Protein AF-A0A1G1RP46-F1 (afdb_monomer)

Sequence (381 aa):
MISTKHSHPLQRVTLEMSLKPFKSLQPEAIEAVCTEAIQQWLPLIGLAKSCSVLLWTADGSEILLWDGDLQHEIEWARYIGFANETHFDHIKDRHNPTIARFYTDEPVRMTYGHLKYIVETLKRIAAQRFGITMEVGATFDAGPEFAYSDFKYKLHPEINRAELGGQYISLNAQYTVVCSWSKLHADQTAYAAYPNGIPENTPFGEFLGKQCASFLPALGFDYIWFSNGFALSYFPWTYLGANYDGTQLPLAHYPELSRKIMSFWDLFKHECPNYRTEIRGTNFGTGMDLAKDFIPFLELYEKKYVEFPPPNSPWGALNYDFGLEMTGYMSRIAVLPGEIFPYRFYANDPWFWQNPWWDLYDREPHDIYCPLSVARVNRSG

Structure (mmCIF, N/CA/C/O backbone):
data_AF-A0A1G1RP46-F1
#
_entry.id   AF-A0A1G1RP46-F1
#
loop_
_atom_site.group_PDB
_atom_site.id
_atom_site.type_symbol
_atom_site.label_atom_id
_atom_site.label_alt_id
_atom_site.label_comp_id
_atom_site.label_asym_id
_atom_site.label_entity_id
_atom_site.label_seq_id
_atom_site.pdbx_PDB_ins_code
_atom_site.Cartn_x
_atom_site.Cartn_y
_atom_site.Cartn_z
_atom_site.occupancy
_atom_site.B_iso_or_equiv
_atom_site.auth_seq_id
_atom_site.auth_comp_id
_atom_site.auth_asym_id
_atom_site.auth_atom_id
_atom_site.pdbx_PDB_model_num
ATOM 1 N N . MET A 1 1 ? -14.536 19.645 39.635 1.00 37.47 1 MET A N 1
ATOM 2 C CA . MET A 1 1 ? -14.321 19.948 38.204 1.00 37.47 1 MET A CA 1
ATOM 3 C C . MET A 1 1 ? -12.829 20.100 37.962 1.00 37.47 1 MET A C 1
ATOM 5 O O . MET A 1 1 ? -12.290 21.179 38.153 1.00 37.47 1 MET A O 1
ATOM 9 N N . ILE A 1 2 ? -12.160 19.003 37.614 1.00 33.31 2 ILE A N 1
ATOM 10 C CA . ILE A 1 2 ? -10.786 19.013 37.105 1.00 33.31 2 ILE A CA 1
ATOM 11 C C . ILE A 1 2 ? -10.929 18.581 35.649 1.00 33.31 2 ILE A C 1
ATOM 13 O O . ILE A 1 2 ? -11.254 17.434 35.367 1.00 33.31 2 ILE A O 1
ATOM 17 N N . SER A 1 3 ? -10.805 19.546 34.742 1.00 40.53 3 SER A N 1
ATOM 18 C CA . SER A 1 3 ? -10.743 19.304 33.304 1.00 40.53 3 SER A CA 1
ATOM 19 C C . SER A 1 3 ? -9.352 18.759 32.990 1.00 40.53 3 SER A C 1
ATOM 21 O O . SER A 1 3 ? -8.407 19.521 32.788 1.00 40.53 3 SER A O 1
ATOM 23 N N . THR A 1 4 ? -9.190 17.438 33.020 1.00 39.91 4 THR A N 1
ATOM 24 C CA . THR A 1 4 ? -8.016 16.786 32.439 1.00 39.91 4 THR A CA 1
ATOM 25 C C . THR A 1 4 ? -8.250 16.679 30.940 1.00 39.91 4 THR A C 1
ATOM 27 O O . THR A 1 4 ? -8.819 15.705 30.453 1.00 39.91 4 THR A O 1
ATOM 30 N N . LYS A 1 5 ? -7.801 17.691 30.185 1.00 45.75 5 LYS A N 1
ATOM 31 C CA . LYS A 1 5 ? -7.493 17.507 28.760 1.00 45.75 5 LYS A CA 1
ATOM 32 C C . LYS A 1 5 ? -6.576 16.287 28.670 1.00 45.75 5 LYS A C 1
ATOM 34 O O . LYS A 1 5 ? -5.405 16.389 29.023 1.00 45.75 5 LYS A O 1
ATOM 39 N N . HIS A 1 6 ? -7.109 15.136 28.275 1.00 52.56 6 HIS A N 1
ATOM 40 C CA . HIS A 1 6 ? -6.284 13.985 27.944 1.00 52.56 6 HIS A CA 1
ATOM 41 C C . HIS A 1 6 ? -5.488 14.398 26.706 1.00 52.56 6 HIS A C 1
ATOM 43 O O . HIS A 1 6 ? -6.029 14.487 25.606 1.00 52.56 6 HIS A O 1
ATOM 49 N N . SER A 1 7 ? -4.223 14.777 26.889 1.00 73.88 7 SER A N 1
ATOM 50 C CA . SER A 1 7 ? -3.316 14.924 25.760 1.00 73.88 7 SER A CA 1
ATOM 51 C C . SER A 1 7 ? -3.079 13.520 25.218 1.00 73.88 7 SER A C 1
ATOM 53 O O . SER A 1 7 ? -2.318 12.758 25.810 1.00 73.88 7 SER A O 1
ATOM 55 N N . HIS A 1 8 ? -3.772 13.153 24.144 1.00 82.25 8 HIS A N 1
ATOM 56 C CA . HIS A 1 8 ? -3.485 11.916 23.427 1.00 82.25 8 HIS A CA 1
ATOM 57 C C . HIS A 1 8 ? -2.022 11.954 22.956 1.00 82.25 8 HIS A C 1
ATOM 59 O O . HIS A 1 8 ? -1.667 12.887 22.223 1.00 82.25 8 HIS A O 1
ATOM 65 N N . PRO A 1 9 ? -1.161 11.011 23.386 1.00 89.38 9 PRO A N 1
ATOM 66 C CA . PRO A 1 9 ? 0.238 10.985 22.965 1.00 89.38 9 PRO A CA 1
ATOM 67 C C . PRO A 1 9 ? 0.400 10.671 21.471 1.00 89.38 9 PRO A C 1
ATOM 69 O O . PRO A 1 9 ? 1.414 11.037 20.883 1.00 89.38 9 PRO A O 1
ATOM 72 N N . LEU A 1 10 ? -0.595 10.035 20.842 1.00 92.06 10 LEU A N 1
ATOM 73 C CA . LEU A 1 10 ? -0.600 9.712 19.417 1.00 92.06 10 LEU A CA 1
ATOM 74 C C . LEU A 1 10 ? -1.617 10.580 18.659 1.00 92.06 10 LEU A C 1
ATOM 76 O O . LEU A 1 10 ? -2.695 10.905 19.161 1.00 92.06 10 LEU A O 1
ATOM 80 N N . GLN A 1 11 ? -1.301 10.943 17.413 1.00 92.75 11 GLN A N 1
ATOM 81 C CA . GLN A 1 11 ? -2.275 11.618 16.542 1.00 92.75 11 GLN A CA 1
ATOM 82 C C . GLN A 1 11 ? -3.288 10.618 15.973 1.00 92.75 11 GLN A C 1
ATOM 84 O O . GLN A 1 11 ? -4.491 10.885 15.970 1.00 92.75 11 GLN A O 1
ATOM 89 N N . ARG A 1 12 ? -2.803 9.455 15.527 1.00 94.88 12 ARG A N 1
ATOM 90 C CA . ARG A 1 12 ? -3.604 8.429 14.863 1.00 94.88 12 ARG A CA 1
ATOM 91 C C . ARG A 1 12 ? -3.027 7.043 15.115 1.00 94.88 12 ARG A C 1
ATOM 93 O O . ARG A 1 12 ? -1.811 6.876 15.082 1.00 94.88 12 ARG A O 1
ATOM 100 N N . VAL A 1 13 ? -3.908 6.073 15.328 1.00 96.19 13 VAL A N 1
ATOM 101 C CA . VAL A 1 13 ? -3.593 4.638 15.275 1.00 96.19 13 VAL A CA 1
ATOM 102 C C . VAL A 1 13 ? -4.250 4.064 14.031 1.00 96.19 13 VAL A C 1
ATOM 104 O O . VAL A 1 13 ? -5.434 4.301 13.812 1.00 96.19 13 VAL A O 1
ATOM 107 N N . THR A 1 14 ? -3.497 3.313 13.235 1.00 96.38 14 THR A N 1
ATOM 108 C CA . THR A 1 14 ? -4.029 2.588 12.078 1.00 96.38 14 THR A CA 1
ATOM 109 C C . THR A 1 14 ? -3.975 1.096 12.371 1.00 96.38 14 THR A C 1
ATOM 111 O O . THR A 1 14 ? -2.896 0.555 12.593 1.00 96.38 14 THR A O 1
ATOM 114 N N . LEU A 1 15 ? -5.133 0.440 12.380 1.00 96.19 15 LEU A N 1
ATOM 115 C CA . LEU A 1 15 ? -5.236 -1.014 12.457 1.00 96.19 15 LEU A CA 1
ATOM 116 C C . LEU A 1 15 ? -5.241 -1.577 11.039 1.00 96.19 15 LEU A C 1
ATOM 118 O O . LEU A 1 15 ? -6.077 -1.189 10.228 1.00 96.19 15 LEU A O 1
ATOM 122 N N . GLU A 1 16 ? -4.332 -2.491 10.729 1.00 94.75 16 GLU A N 1
ATOM 123 C CA . GLU A 1 16 ? -4.342 -3.193 9.446 1.00 94.75 16 GLU A CA 1
ATOM 124 C C . GLU A 1 16 ? -5.036 -4.541 9.608 1.00 94.75 16 GLU A C 1
ATOM 126 O O . GLU A 1 16 ? -4.677 -5.325 10.489 1.00 94.75 16 GLU A O 1
ATOM 131 N N . MET A 1 17 ? -6.033 -4.826 8.771 1.00 94.56 17 MET A N 1
ATOM 132 C CA . MET A 1 17 ? -6.737 -6.106 8.828 1.00 94.56 17 MET A CA 1
ATOM 133 C C . MET A 1 17 ? -7.175 -6.589 7.449 1.00 94.56 17 MET A C 1
ATOM 135 O O . MET A 1 17 ? -7.474 -5.793 6.562 1.00 94.56 17 MET A O 1
ATOM 139 N N . SER A 1 18 ? -7.251 -7.910 7.295 1.00 95.31 18 SER A N 1
ATOM 140 C CA . SER A 1 18 ? -7.873 -8.547 6.131 1.00 95.31 18 SER A CA 1
ATOM 141 C C . SER A 1 18 ? -9.361 -8.813 6.371 1.00 95.31 18 SER A C 1
ATOM 143 O O . SER A 1 18 ? -9.868 -8.670 7.486 1.00 95.31 18 SER A O 1
ATOM 145 N N . LEU A 1 19 ? -10.053 -9.285 5.334 1.00 97.12 19 LEU A N 1
ATOM 146 C CA . LEU A 1 19 ? -11.464 -9.672 5.418 1.00 97.12 19 LEU A CA 1
ATOM 147 C C . LEU A 1 19 ? -11.698 -11.088 5.972 1.00 97.12 19 LEU A C 1
ATOM 149 O O . LEU A 1 19 ? -12.839 -11.492 6.192 1.00 97.12 19 LEU A O 1
ATOM 153 N N . LYS A 1 20 ? -10.632 -11.844 6.260 1.00 96.81 20 LYS A N 1
ATOM 154 C CA . LYS A 1 20 ? -10.714 -13.233 6.744 1.00 96.81 20 LYS A CA 1
ATOM 155 C C . LYS A 1 20 ? -11.584 -13.437 8.003 1.00 96.81 20 LYS A C 1
ATOM 157 O O . LYS A 1 20 ? -12.219 -14.495 8.095 1.00 96.81 20 LYS A O 1
ATOM 162 N N . PRO A 1 21 ? -11.669 -12.490 8.965 1.00 96.94 21 PRO A N 1
ATOM 163 C CA . PRO A 1 21 ? -12.563 -12.629 10.117 1.00 96.94 21 PRO A CA 1
ATOM 164 C C . PRO A 1 21 ? -14.062 -12.672 9.767 1.00 96.94 21 PRO A C 1
ATOM 166 O O . PRO A 1 21 ? -14.840 -13.253 10.525 1.00 96.94 21 PRO A O 1
ATOM 169 N N . PHE A 1 22 ? -14.483 -12.120 8.623 1.00 98.00 22 PHE A N 1
ATOM 170 C CA . PHE A 1 22 ? -15.886 -12.064 8.194 1.00 98.00 22 PHE A CA 1
ATOM 171 C C . PHE A 1 22 ? -16.352 -13.392 7.570 1.00 98.00 22 PHE A C 1
ATOM 173 O O . PHE A 1 22 ? -16.650 -13.485 6.383 1.00 98.00 22 PHE A O 1
ATOM 180 N N . LYS A 1 23 ? -16.435 -14.447 8.389 1.00 97.38 23 LYS A N 1
ATOM 181 C CA . LYS A 1 23 ? -16.869 -15.797 7.965 1.00 97.38 23 LYS A CA 1
ATOM 182 C C . LYS A 1 23 ? -18.367 -15.912 7.652 1.00 97.38 23 LYS A C 1
ATOM 184 O O . LYS A 1 23 ? -18.813 -16.927 7.133 1.00 97.38 23 LYS A O 1
ATOM 189 N N . SER A 1 24 ? -19.149 -14.897 8.005 1.00 97.69 24 SER A N 1
ATOM 190 C CA . SER A 1 24 ? -20.565 -14.775 7.675 1.00 97.69 24 SER A CA 1
ATOM 191 C C . SER A 1 24 ? -20.846 -13.333 7.285 1.00 97.69 24 SER A C 1
ATOM 193 O O . SER A 1 24 ? -20.363 -12.407 7.936 1.00 97.69 24 SER A O 1
ATOM 195 N N . LEU A 1 25 ? -21.641 -13.164 6.231 1.00 97.94 25 LEU A N 1
ATOM 196 C CA . LEU A 1 25 ? -22.027 -11.859 5.698 1.00 97.94 25 LEU A CA 1
ATOM 197 C C . LEU A 1 25 ? -23.387 -11.384 6.236 1.00 97.94 25 LEU A C 1
ATOM 199 O O . LEU A 1 25 ? -23.937 -10.400 5.751 1.00 97.94 25 LEU A O 1
ATOM 203 N N . GLN A 1 26 ? -23.938 -12.078 7.240 1.00 98.19 26 GLN A N 1
ATOM 204 C CA . GLN A 1 26 ? -25.132 -11.612 7.945 1.00 98.19 26 GLN A CA 1
ATOM 205 C C . GLN A 1 26 ? -24.810 -10.344 8.757 1.00 98.19 26 GLN A C 1
ATOM 207 O O . GLN A 1 26 ? -23.739 -10.291 9.377 1.00 98.19 26 GLN A O 1
ATOM 212 N N . PRO A 1 27 ? -25.718 -9.351 8.801 1.00 98.25 27 PRO A N 1
ATOM 213 C CA . PRO A 1 27 ? -25.506 -8.079 9.494 1.00 98.25 27 PRO A CA 1
ATOM 214 C C . PRO A 1 27 ? -24.934 -8.211 10.911 1.00 98.25 27 PRO A C 1
ATOM 216 O O . PRO A 1 27 ? -23.944 -7.564 11.252 1.00 98.25 27 PRO A O 1
ATOM 219 N N . GLU A 1 28 ? -25.497 -9.102 11.724 1.00 98.19 28 GLU A N 1
ATOM 220 C CA . GLU A 1 28 ? -25.117 -9.282 13.127 1.00 98.19 28 GLU A CA 1
ATOM 221 C C . GLU A 1 28 ? -23.702 -9.858 13.270 1.00 98.19 28 GLU A C 1
ATOM 223 O O . GLU A 1 28 ? -22.964 -9.485 14.183 1.00 98.19 28 GLU A O 1
ATOM 228 N N . ALA A 1 29 ? -23.299 -10.741 12.351 1.00 98.50 29 ALA A N 1
ATOM 229 C CA . ALA A 1 29 ? -21.957 -11.314 12.341 1.00 98.50 29 ALA A CA 1
ATOM 230 C C . ALA A 1 29 ? -20.908 -10.262 11.952 1.00 98.50 29 ALA A C 1
ATOM 232 O O . ALA A 1 29 ? -19.855 -10.178 12.586 1.00 98.50 29 ALA A O 1
ATOM 233 N N . ILE A 1 30 ? -21.215 -9.418 10.961 1.00 98.75 30 ILE A N 1
ATOM 234 C CA . ILE A 1 30 ? -20.349 -8.303 10.555 1.00 98.75 30 ILE A CA 1
ATOM 235 C C . ILE A 1 30 ? -20.192 -7.302 11.707 1.00 98.75 30 ILE A C 1
ATOM 237 O O . ILE A 1 30 ? -19.069 -6.895 12.017 1.00 98.75 30 ILE A O 1
ATOM 241 N N . GLU A 1 31 ? -21.284 -6.943 12.389 1.00 98.69 31 GLU A N 1
ATOM 242 C CA . GLU A 1 31 ? -21.224 -6.065 13.563 1.00 98.69 31 GLU A CA 1
ATOM 243 C C . GLU A 1 31 ? -20.375 -6.644 14.695 1.00 98.69 31 GLU A C 1
ATOM 245 O O . GLU A 1 31 ? -19.635 -5.896 15.342 1.00 98.69 31 GLU A O 1
ATOM 250 N N . ALA A 1 32 ? -20.479 -7.953 14.943 1.00 98.69 32 ALA A N 1
ATOM 251 C CA . ALA A 1 32 ? -19.700 -8.633 15.970 1.00 98.69 32 ALA A CA 1
ATOM 252 C C . ALA A 1 32 ? -18.199 -8.565 15.662 1.00 98.69 32 ALA A C 1
ATOM 254 O O . ALA A 1 32 ? -17.425 -8.165 16.528 1.00 98.69 32 ALA A O 1
ATOM 255 N N . VAL A 1 33 ? -17.797 -8.853 14.417 1.00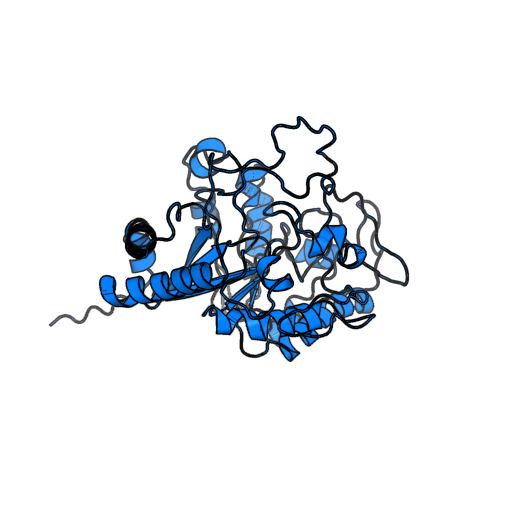 98.62 33 VAL A N 1
ATOM 256 C CA . VAL A 1 33 ? -16.396 -8.737 13.978 1.00 98.62 33 VAL A CA 1
ATOM 257 C C . VAL A 1 33 ? -15.886 -7.302 14.118 1.00 98.62 33 VAL A C 1
ATOM 259 O O . VAL A 1 33 ? -14.811 -7.090 14.673 1.00 98.62 33 VAL A O 1
ATOM 262 N N . CYS A 1 34 ? -16.658 -6.305 13.669 1.00 98.50 34 CYS A N 1
ATOM 263 C CA . CYS A 1 34 ? -16.261 -4.896 13.777 1.00 98.50 34 CYS A CA 1
ATOM 264 C C . CYS A 1 34 ? -16.131 -4.447 15.240 1.00 98.50 34 CYS A C 1
ATOM 266 O O . CYS A 1 34 ? -15.214 -3.707 15.591 1.00 98.50 34 CYS A O 1
ATOM 268 N N . THR A 1 35 ? -17.048 -4.901 16.098 1.00 98.50 35 THR A N 1
ATOM 269 C CA . THR A 1 35 ? -17.023 -4.607 17.536 1.00 98.50 35 THR A CA 1
ATOM 270 C C . THR A 1 35 ? -15.785 -5.215 18.187 1.00 98.50 35 THR A C 1
ATOM 272 O O . THR A 1 35 ? -15.066 -4.501 18.880 1.00 98.50 35 THR A O 1
ATOM 275 N N . GLU A 1 36 ? -15.503 -6.491 17.917 1.00 98.25 36 GLU A N 1
ATOM 276 C CA . GLU A 1 36 ? -14.349 -7.204 18.471 1.00 98.25 36 GLU A CA 1
ATOM 277 C C . GLU A 1 36 ? -13.025 -6.580 18.010 1.00 98.25 36 GLU A C 1
ATOM 279 O O . GLU A 1 36 ? -12.148 -6.322 18.832 1.00 98.25 36 GLU A O 1
ATOM 284 N N . ALA A 1 37 ? -12.896 -6.256 16.717 1.00 95.88 37 ALA A N 1
ATOM 285 C CA . ALA A 1 37 ? -11.691 -5.634 16.168 1.00 95.88 37 ALA A CA 1
ATOM 286 C C . ALA A 1 37 ? -11.348 -4.310 16.873 1.00 95.88 37 ALA A C 1
ATOM 288 O O . ALA A 1 37 ? -10.183 -4.042 17.159 1.00 95.88 37 ALA A O 1
ATOM 289 N N . ILE A 1 38 ? -12.355 -3.496 17.204 1.00 97.00 38 ILE A N 1
ATOM 290 C CA . ILE A 1 38 ? -12.147 -2.257 17.963 1.00 97.00 38 ILE A CA 1
ATOM 291 C C . ILE A 1 38 ? -11.839 -2.574 19.430 1.00 97.00 38 ILE A C 1
ATOM 293 O O . ILE A 1 38 ? -10.893 -2.016 19.984 1.00 97.00 38 ILE A O 1
ATOM 297 N N . GLN A 1 39 ? -12.604 -3.478 20.055 1.00 97.12 39 GLN A N 1
ATOM 298 C CA . GLN A 1 39 ? -12.463 -3.834 21.471 1.00 97.12 39 GLN A CA 1
ATOM 299 C C . GLN A 1 39 ? -11.069 -4.351 21.821 1.00 97.12 39 GLN A C 1
ATOM 301 O O . GLN A 1 39 ? -10.493 -3.896 22.811 1.00 97.12 39 GLN A O 1
ATOM 306 N N . GLN A 1 40 ? -10.509 -5.239 20.998 1.00 95.50 40 GLN A N 1
ATOM 307 C CA . GLN A 1 40 ? -9.178 -5.815 21.214 1.00 95.50 40 GLN A CA 1
ATOM 308 C C . GLN A 1 40 ? -8.078 -4.752 21.282 1.00 95.50 40 GLN A C 1
ATOM 310 O O . GLN A 1 40 ? -7.122 -4.894 22.044 1.00 95.50 40 GLN A O 1
ATOM 315 N N . TRP A 1 41 ? -8.237 -3.663 20.529 1.00 95.25 41 TRP A N 1
ATOM 316 C CA . TRP A 1 41 ? -7.230 -2.613 20.400 1.00 95.25 41 TRP A CA 1
ATOM 317 C C . TRP A 1 41 ? -7.586 -1.322 21.140 1.00 95.25 41 TRP A C 1
ATOM 319 O O . TRP A 1 41 ? -6.837 -0.348 21.050 1.00 95.25 41 TRP A O 1
ATOM 329 N N . LEU A 1 42 ? -8.665 -1.303 21.934 1.00 95.69 42 LEU A N 1
ATOM 330 C CA . LEU A 1 42 ? -9.076 -0.132 22.721 1.00 95.69 42 LEU A CA 1
ATOM 331 C C . LEU A 1 42 ? -7.948 0.495 23.555 1.00 95.69 42 LEU A C 1
ATOM 333 O O . LEU A 1 42 ? -7.865 1.725 23.553 1.00 95.69 42 LEU A O 1
ATOM 337 N N . PRO A 1 43 ? -7.063 -0.268 24.234 1.00 94.31 43 PRO A N 1
ATOM 338 C CA . PRO A 1 43 ? -5.958 0.331 24.978 1.00 94.31 43 PRO A CA 1
ATOM 339 C C . PRO A 1 43 ? -5.038 1.189 24.103 1.00 94.31 43 PRO A C 1
ATOM 341 O O . PRO A 1 43 ? -4.635 2.266 24.529 1.00 94.31 43 PRO A O 1
ATOM 344 N N . LEU A 1 44 ? -4.745 0.748 22.875 1.00 92.75 44 LEU A N 1
ATOM 345 C CA . LEU A 1 44 ? -3.922 1.496 21.925 1.00 92.75 44 LEU A CA 1
ATOM 346 C C . LEU A 1 44 ? -4.712 2.650 21.297 1.00 92.75 44 LEU A C 1
ATOM 348 O O . LEU A 1 44 ? -4.211 3.771 21.226 1.00 92.75 44 LEU A O 1
ATOM 352 N N . ILE A 1 45 ? -5.961 2.405 20.891 1.00 95.62 45 ILE A N 1
ATOM 353 C CA . ILE A 1 45 ? -6.823 3.432 20.292 1.00 95.62 45 ILE A CA 1
ATOM 354 C C . ILE A 1 45 ? -7.055 4.592 21.271 1.00 95.62 45 ILE A C 1
ATOM 356 O O . ILE A 1 45 ? -7.013 5.751 20.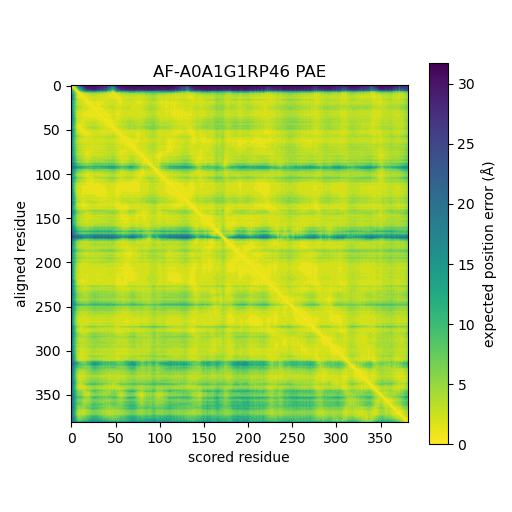867 1.00 95.62 45 ILE A O 1
ATOM 360 N N . GLY A 1 46 ? -7.215 4.311 22.569 1.00 93.62 46 GLY A N 1
ATOM 361 C CA . GLY A 1 46 ? -7.385 5.331 23.609 1.00 93.62 46 GLY A CA 1
ATOM 362 C C . GLY A 1 46 ? -6.197 6.295 23.749 1.00 93.62 46 GLY A C 1
ATOM 363 O O . GLY A 1 46 ? -6.358 7.406 24.259 1.00 93.62 46 GLY A O 1
ATOM 364 N N . LEU A 1 47 ? -5.014 5.917 23.252 1.00 93.81 47 LEU A N 1
ATOM 365 C CA . LEU A 1 47 ? -3.824 6.772 23.220 1.00 93.81 47 LEU A CA 1
A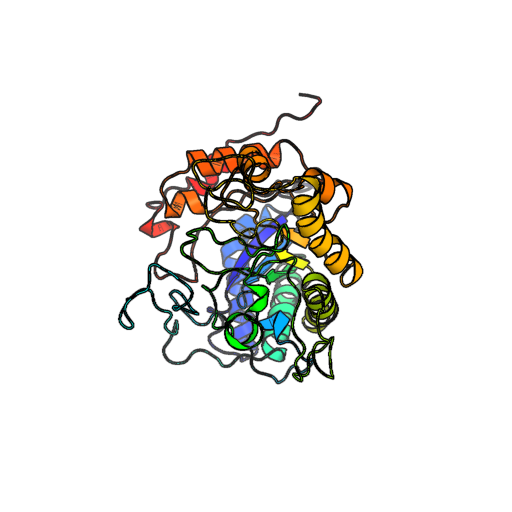TOM 366 C C . LEU A 1 47 ? -3.814 7.750 22.034 1.00 93.81 47 LEU A C 1
ATOM 368 O O . LEU A 1 47 ? -2.962 8.640 21.997 1.00 93.81 47 LEU A O 1
ATOM 372 N N . ALA A 1 48 ? -4.735 7.617 21.078 1.00 94.44 48 ALA A N 1
ATOM 373 C CA . ALA A 1 48 ? -4.766 8.411 19.857 1.00 94.44 48 ALA A CA 1
ATOM 374 C C . ALA A 1 48 ? -5.971 9.354 19.782 1.00 94.44 48 ALA A C 1
ATOM 376 O O . ALA A 1 48 ? -7.033 9.079 20.333 1.00 94.44 48 ALA A O 1
ATOM 377 N N . LYS A 1 49 ? -5.820 10.466 19.051 1.00 92.31 49 LYS A N 1
ATOM 378 C CA . LYS A 1 49 ? -6.943 11.377 18.754 1.00 92.31 49 LYS A CA 1
ATOM 379 C C . LYS A 1 49 ? -7.929 10.799 17.736 1.00 92.31 49 LYS A C 1
ATOM 381 O O . LYS A 1 49 ? -9.070 11.242 17.672 1.00 92.31 49 LYS A O 1
ATOM 386 N N . SER A 1 50 ? -7.461 9.880 16.896 1.00 93.31 50 SER A N 1
ATOM 387 C CA . SER A 1 50 ? -8.227 9.271 15.809 1.00 93.31 50 SER A CA 1
ATOM 388 C C . SER A 1 50 ? -7.779 7.832 15.572 1.00 93.31 50 SER A C 1
ATOM 390 O O . SER A 1 50 ? -6.658 7.452 15.928 1.00 93.31 50 SER A O 1
ATOM 392 N N . CYS A 1 51 ? -8.657 7.040 14.962 1.00 97.19 51 CYS A N 1
ATOM 393 C CA . CYS A 1 51 ? -8.363 5.676 14.549 1.00 97.19 51 CYS A CA 1
ATOM 394 C C . CYS A 1 51 ? -8.605 5.537 13.047 1.00 97.19 51 CYS A C 1
ATOM 396 O O . CYS A 1 51 ? -9.558 6.097 12.509 1.00 97.19 51 CYS A O 1
ATOM 398 N N . SER A 1 52 ? -7.786 4.742 12.380 1.00 97.94 52 SER A N 1
ATOM 399 C CA . SER A 1 52 ? -8.047 4.281 11.025 1.00 97.94 52 SER A CA 1
ATOM 400 C C . SER A 1 52 ? -8.029 2.762 10.982 1.00 97.94 52 SER A C 1
ATOM 402 O O . SER A 1 52 ? -7.341 2.122 11.776 1.00 97.94 52 SER A O 1
ATOM 404 N N . VAL A 1 53 ? -8.764 2.191 10.039 1.00 98.19 53 VAL A N 1
ATOM 405 C CA . VAL A 1 53 ? -8.600 0.798 9.628 1.00 98.19 53 VAL A CA 1
ATOM 406 C C . VAL A 1 53 ? -8.089 0.796 8.197 1.00 98.19 53 VAL A C 1
ATOM 408 O O . VAL A 1 53 ? -8.752 1.326 7.312 1.00 98.19 53 VAL A O 1
ATOM 411 N N . LEU A 1 54 ? -6.922 0.212 7.954 1.00 97.56 54 LEU A N 1
ATOM 412 C CA . LEU A 1 54 ? -6.481 -0.096 6.602 1.00 97.56 54 LEU A CA 1
ATOM 413 C C . LEU A 1 54 ? -6.984 -1.493 6.245 1.00 97.56 54 LEU A C 1
ATOM 415 O O . LEU A 1 54 ? -6.579 -2.485 6.862 1.00 97.56 54 LEU A O 1
ATOM 419 N N . LEU A 1 55 ? -7.905 -1.554 5.286 1.00 97.50 55 LEU A N 1
ATOM 420 C CA . LEU A 1 55 ? -8.614 -2.775 4.952 1.00 97.50 55 LEU A CA 1
ATOM 421 C C . LEU A 1 55 ? -7.978 -3.442 3.741 1.00 97.50 55 LEU A C 1
ATOM 423 O O . LEU A 1 55 ? -8.181 -3.038 2.595 1.00 97.50 55 LEU A O 1
ATOM 427 N N . TRP A 1 56 ? -7.250 -4.511 4.017 1.00 96.38 56 TRP A N 1
ATOM 428 C CA . TRP A 1 56 ? -6.651 -5.351 3.003 1.00 96.38 56 TRP A CA 1
ATOM 429 C C . TRP A 1 56 ? -7.691 -6.306 2.410 1.00 96.38 56 TRP A C 1
ATOM 431 O O . TRP A 1 56 ? -7.868 -7.443 2.865 1.00 96.38 56 TRP A O 1
ATOM 441 N N . THR A 1 57 ? -8.418 -5.806 1.412 1.00 97.00 57 THR A N 1
ATOM 442 C CA . THR A 1 57 ? -9.437 -6.570 0.681 1.00 97.00 57 THR A CA 1
ATOM 443 C C . THR A 1 57 ? -8.779 -7.549 -0.283 1.00 97.00 57 THR A C 1
ATOM 445 O O . THR A 1 57 ? -8.991 -8.758 -0.166 1.00 97.00 57 THR A O 1
ATOM 448 N N . ALA A 1 58 ? -7.949 -7.034 -1.190 1.00 95.56 58 ALA A N 1
ATOM 449 C CA . ALA A 1 58 ? -7.039 -7.816 -2.014 1.00 95.56 58 ALA A CA 1
ATOM 450 C C . ALA A 1 58 ? -5.707 -7.058 -2.194 1.00 95.56 58 ALA A C 1
ATOM 452 O O . ALA A 1 58 ? -5.156 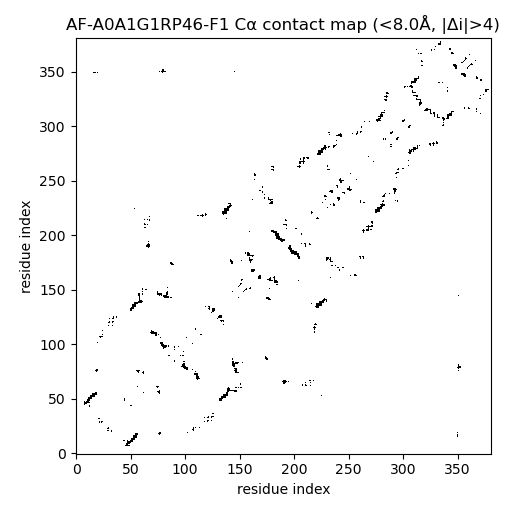-6.529 -1.230 1.00 95.56 58 ALA A O 1
ATOM 453 N N . ASP A 1 59 ? -5.187 -7.013 -3.416 1.00 94.25 59 ASP A N 1
ATOM 454 C CA . ASP A 1 59 ? -3.963 -6.324 -3.834 1.00 94.25 59 ASP A CA 1
ATOM 455 C C . ASP A 1 59 ? -4.256 -5.097 -4.728 1.00 94.25 59 ASP A C 1
ATOM 457 O O . ASP A 1 59 ? -3.394 -4.649 -5.490 1.00 94.25 59 ASP A O 1
ATOM 461 N N . GLY A 1 60 ? -5.483 -4.570 -4.690 1.00 97.31 60 GLY A N 1
ATOM 462 C CA . GLY A 1 60 ? -5.970 -3.525 -5.588 1.00 97.31 60 GLY A CA 1
ATOM 463 C C . GLY A 1 60 ? -6.693 -4.061 -6.828 1.00 97.31 60 GLY A C 1
ATOM 464 O O . GLY A 1 60 ? -7.269 -3.270 -7.575 1.00 97.31 60 GLY A O 1
ATOM 465 N N . SER A 1 61 ? -6.718 -5.380 -7.058 1.00 97.38 61 SER A N 1
ATOM 466 C CA . SER A 1 61 ? -7.494 -5.994 -8.150 1.00 97.38 61 SER A CA 1
ATOM 467 C C . SER A 1 61 ? -8.993 -5.694 -8.068 1.00 97.38 61 SER A C 1
ATOM 469 O O . SER A 1 61 ? -9.640 -5.497 -9.093 1.00 97.38 61 SER A O 1
ATOM 471 N N . GLU A 1 62 ? -9.534 -5.560 -6.860 1.00 98.06 62 GLU A N 1
ATOM 472 C CA . GLU A 1 62 ? -10.904 -5.124 -6.602 1.00 98.06 62 GLU A CA 1
ATOM 473 C C . GLU A 1 62 ? -11.183 -3.699 -7.103 1.00 98.06 62 GLU A C 1
ATOM 475 O O . GLU A 1 62 ? -12.315 -3.391 -7.467 1.00 98.06 62 GLU A O 1
ATOM 480 N N . ILE A 1 63 ? -10.164 -2.836 -7.159 1.00 98.69 63 ILE A N 1
ATOM 481 C CA . ILE A 1 63 ? -10.267 -1.476 -7.704 1.00 98.69 63 ILE A CA 1
ATOM 482 C C . ILE A 1 63 ? -10.166 -1.521 -9.232 1.00 98.69 63 ILE A C 1
ATOM 484 O O . ILE A 1 63 ? -10.920 -0.837 -9.926 1.00 98.69 63 ILE A O 1
ATOM 488 N N . LEU A 1 64 ? -9.245 -2.337 -9.758 1.00 98.62 64 LEU A N 1
ATOM 489 C CA . LEU A 1 64 ? -9.009 -2.483 -11.200 1.00 98.62 64 LEU A CA 1
ATOM 490 C C . LEU A 1 64 ? -10.237 -3.049 -11.924 1.00 98.62 64 LEU A C 1
ATOM 492 O O . LEU A 1 64 ? -10.519 -2.633 -13.039 1.00 98.62 64 LEU A O 1
ATOM 496 N N . LEU A 1 65 ? -10.980 -3.950 -11.276 1.00 98.19 65 LEU A N 1
ATOM 497 C CA . LEU A 1 65 ? -12.171 -4.603 -11.831 1.00 98.19 65 LEU A CA 1
ATOM 498 C C . LEU A 1 65 ? -13.493 -3.895 -11.490 1.00 98.19 65 LEU A C 1
ATOM 500 O O . LEU A 1 65 ? -14.552 -4.361 -11.898 1.00 98.19 65 LEU A O 1
ATOM 504 N N . TRP A 1 66 ? -13.459 -2.789 -10.740 1.00 98.62 66 TRP A N 1
ATOM 505 C CA . TRP A 1 66 ? -14.677 -2.096 -10.322 1.00 98.62 66 TRP A CA 1
ATOM 506 C C . TRP A 1 66 ? -15.450 -1.536 -11.522 1.00 98.62 66 TRP A C 1
ATOM 508 O O . TRP A 1 66 ? -14.934 -0.712 -12.279 1.00 98.62 66 TRP A O 1
ATOM 518 N N . ASP A 1 67 ? -16.712 -1.934 -11.660 1.00 98.25 67 ASP A N 1
ATOM 519 C CA . ASP A 1 67 ? -17.590 -1.559 -12.773 1.00 98.25 67 ASP A CA 1
ATOM 520 C C . ASP A 1 67 ? -18.788 -0.687 -12.365 1.00 98.25 67 ASP A C 1
ATOM 522 O O . ASP A 1 67 ? -19.490 -0.155 -13.225 1.00 98.25 67 ASP A O 1
ATOM 526 N N . GLY A 1 68 ? -18.994 -0.477 -11.063 1.00 98.38 68 GLY A N 1
ATOM 527 C CA . GLY A 1 68 ? -20.128 0.280 -10.537 1.00 98.38 68 GLY A CA 1
ATOM 528 C C . GLY A 1 68 ? -21.206 -0.577 -9.874 1.00 98.38 68 GLY A C 1
ATOM 529 O O . GLY A 1 68 ? -22.080 -0.011 -9.211 1.00 98.38 68 GLY A O 1
ATOM 530 N N . ASP A 1 69 ? -21.168 -1.908 -10.016 1.00 98.50 69 ASP A N 1
ATOM 531 C CA . ASP A 1 69 ? -22.223 -2.790 -9.512 1.00 98.50 69 ASP A CA 1
ATOM 532 C C . ASP A 1 69 ? -21.894 -3.379 -8.129 1.00 98.50 69 ASP A C 1
ATOM 534 O O . ASP A 1 69 ? -20.972 -4.171 -7.932 1.00 98.50 69 ASP A O 1
ATOM 538 N N . LEU A 1 70 ? -22.724 -3.039 -7.141 1.00 98.75 70 LEU A N 1
ATOM 539 C CA . LEU A 1 70 ? -22.614 -3.560 -5.778 1.00 98.75 70 LEU A CA 1
ATOM 540 C C . LEU A 1 70 ? -22.946 -5.060 -5.659 1.00 98.75 70 LEU A C 1
ATOM 542 O O . LEU A 1 70 ? -22.635 -5.674 -4.634 1.00 98.75 70 LEU A O 1
ATOM 546 N N . GLN A 1 71 ? -23.593 -5.660 -6.655 1.00 98.56 71 GLN A N 1
ATOM 547 C CA . GLN A 1 71 ? -23.958 -7.079 -6.648 1.00 98.56 71 GLN A CA 1
ATOM 548 C C . GLN A 1 71 ? -22.835 -7.990 -7.147 1.00 98.56 71 GLN A C 1
ATOM 550 O O . GLN A 1 71 ? -22.879 -9.193 -6.884 1.00 98.56 71 GLN A O 1
ATOM 555 N N . HIS A 1 72 ? -21.825 -7.448 -7.827 1.00 98.25 72 HIS A N 1
ATOM 556 C CA . HIS A 1 72 ? -20.728 -8.253 -8.350 1.00 98.25 72 HIS A CA 1
ATOM 557 C C . HIS A 1 72 ? -19.795 -8.760 -7.252 1.00 98.25 72 HIS A C 1
ATOM 559 O O . HIS A 1 72 ? -19.487 -8.056 -6.285 1.00 98.25 72 HIS A O 1
ATOM 565 N N . GLU A 1 73 ? -19.387 -10.023 -7.401 1.00 98.00 73 GLU A N 1
ATOM 566 C CA . GLU A 1 73 ? -18.446 -10.693 -6.508 1.00 98.00 73 GLU A CA 1
ATOM 567 C C . GLU A 1 73 ? -17.034 -10.139 -6.714 1.00 98.00 73 GLU A C 1
ATOM 569 O O . GLU A 1 73 ? -16.604 -9.901 -7.839 1.00 98.00 73 GLU A O 1
ATOM 574 N N . ILE A 1 74 ? -16.312 -9.969 -5.611 1.00 97.25 74 ILE A N 1
ATOM 575 C CA . ILE A 1 74 ? -14.919 -9.543 -5.586 1.00 97.25 74 ILE A CA 1
ATOM 576 C C . ILE A 1 74 ? -14.029 -10.778 -5.445 1.00 97.25 74 ILE A C 1
ATOM 578 O O . ILE A 1 74 ? -14.237 -11.603 -4.549 1.00 97.25 74 ILE A O 1
ATOM 582 N N . GLU A 1 75 ? -12.972 -10.855 -6.254 1.00 97.19 75 GLU A N 1
ATOM 583 C CA . GLU A 1 75 ? -11.820 -11.698 -5.936 1.00 97.19 75 GLU A CA 1
ATOM 584 C C . GLU A 1 75 ? -11.028 -11.038 -4.801 1.00 97.19 75 GLU A C 1
ATOM 586 O O . GLU A 1 75 ? -10.278 -10.085 -5.004 1.00 97.19 75 GLU A O 1
ATOM 591 N N . TRP A 1 76 ? -11.268 -11.498 -3.576 1.00 97.12 76 TRP A N 1
ATOM 592 C CA . TRP A 1 76 ? -10.629 -10.973 -2.374 1.00 97.12 76 TRP A CA 1
ATOM 593 C C . TRP A 1 76 ? -9.564 -11.941 -1.864 1.00 97.12 76 TRP A C 1
ATOM 595 O O . TRP A 1 76 ? -9.539 -13.112 -2.240 1.00 97.12 76 TRP A O 1
ATOM 605 N N . ALA A 1 77 ? -8.685 -11.479 -0.981 1.00 96.12 77 ALA A N 1
ATOM 606 C CA . ALA A 1 77 ? -7.536 -12.243 -0.509 1.00 96.12 77 ALA A CA 1
ATOM 607 C C . ALA A 1 77 ? -7.906 -13.324 0.536 1.00 96.12 77 ALA A C 1
ATOM 609 O O . ALA A 1 77 ? -7.466 -13.332 1.695 1.00 96.12 77 ALA A O 1
ATOM 610 N N . ARG A 1 78 ? -8.722 -14.285 0.089 1.00 96.69 78 ARG A N 1
ATOM 611 C CA . ARG A 1 78 ? -9.213 -15.478 0.796 1.00 96.69 78 ARG A CA 1
ATOM 612 C C . ARG A 1 78 ? -8.197 -16.620 0.847 1.00 96.69 78 ARG A C 1
ATOM 614 O O . ARG A 1 78 ? -8.573 -17.770 1.068 1.00 96.69 78 ARG A O 1
ATOM 621 N N . TYR A 1 79 ? -6.917 -16.319 0.659 1.00 96.19 79 TYR A N 1
ATOM 622 C CA . TYR A 1 79 ? -5.858 -17.318 0.565 1.00 96.19 79 TYR A CA 1
ATOM 623 C C . TYR A 1 79 ? -4.821 -17.178 1.678 1.00 96.19 79 TYR A C 1
ATOM 625 O O . TYR A 1 79 ? -4.656 -16.101 2.260 1.00 96.19 79 TYR A O 1
ATOM 633 N N . ILE A 1 80 ? -4.144 -18.291 1.953 1.00 95.00 80 ILE A N 1
ATOM 634 C CA . ILE A 1 80 ? -2.858 -18.367 2.646 1.00 95.00 80 ILE A CA 1
ATOM 635 C C . ILE A 1 80 ? -1.834 -18.922 1.650 1.00 95.00 80 ILE A C 1
ATOM 637 O O . ILE A 1 80 ? -2.077 -19.981 1.066 1.00 95.00 80 ILE A O 1
ATOM 641 N N . GLY A 1 81 ? -0.711 -18.229 1.469 1.00 93.38 81 GLY A N 1
ATOM 642 C CA . GLY A 1 81 ? 0.322 -18.528 0.472 1.00 93.38 81 GLY A CA 1
ATOM 643 C C . GLY A 1 81 ? 0.346 -17.529 -0.689 1.00 93.38 81 GLY A C 1
ATOM 644 O O . GLY A 1 81 ? -0.436 -16.584 -0.730 1.00 93.38 81 GLY A O 1
ATOM 645 N N . PHE A 1 82 ? 1.255 -17.750 -1.636 1.00 93.75 82 PHE A N 1
ATOM 646 C CA . PHE A 1 82 ? 1.446 -16.910 -2.814 1.00 93.75 82 PHE A CA 1
ATOM 647 C C . PHE A 1 82 ? 0.413 -17.232 -3.893 1.00 93.75 82 PHE A C 1
ATOM 649 O O . PHE A 1 82 ? 0.403 -18.340 -4.441 1.00 93.75 82 PHE A O 1
ATOM 656 N N . ALA A 1 83 ? -0.439 -16.256 -4.206 1.00 94.44 83 ALA A N 1
ATOM 657 C CA . ALA A 1 83 ? -1.265 -16.275 -5.408 1.00 94.44 83 ALA A CA 1
ATOM 658 C C . ALA A 1 83 ? -0.411 -16.039 -6.672 1.00 94.44 83 ALA A C 1
ATOM 660 O O . ALA A 1 83 ? 0.793 -15.799 -6.587 1.00 94.44 83 ALA A O 1
ATOM 661 N N . ASN A 1 84 ? -1.035 -16.140 -7.853 1.00 95.19 84 ASN A N 1
ATOM 662 C CA . ASN A 1 84 ? -0.412 -15.924 -9.171 1.00 95.19 84 ASN A CA 1
ATOM 663 C C . ASN A 1 84 ? 0.979 -16.573 -9.299 1.00 95.19 84 ASN A C 1
ATOM 665 O O . ASN A 1 84 ? 1.922 -15.965 -9.809 1.00 95.19 84 ASN A O 1
ATOM 669 N N . GLU A 1 85 ? 1.105 -17.812 -8.832 1.00 93.44 85 GLU A N 1
ATOM 670 C CA . GLU A 1 85 ? 2.361 -18.469 -8.476 1.00 93.44 85 GLU A CA 1
ATOM 671 C C . GLU A 1 85 ? 3.401 -18.524 -9.606 1.00 93.44 85 GLU A C 1
ATOM 673 O O . GLU A 1 85 ? 4.604 -18.528 -9.354 1.00 93.44 85 GLU A O 1
ATOM 678 N N . THR A 1 86 ? 2.951 -18.486 -10.862 1.00 91.88 86 THR A N 1
ATOM 679 C CA . THR A 1 86 ? 3.805 -18.443 -12.059 1.00 91.88 86 THR A CA 1
ATOM 680 C C . THR A 1 86 ? 4.631 -17.160 -12.185 1.00 91.88 86 THR A C 1
ATOM 682 O O . THR A 1 86 ? 5.507 -17.086 -13.042 1.00 91.88 86 THR A O 1
ATOM 685 N N . HIS A 1 87 ? 4.347 -16.151 -11.362 1.00 92.06 87 HIS A N 1
ATOM 686 C CA . HIS A 1 87 ? 5.022 -14.853 -11.335 1.00 92.06 87 HIS A CA 1
ATOM 687 C C . HIS A 1 87 ? 6.081 -14.762 -10.234 1.00 92.06 87 HIS A C 1
ATOM 689 O O . HIS A 1 87 ? 6.632 -13.683 -10.012 1.00 92.06 87 HIS A O 1
ATOM 695 N N . PHE A 1 88 ? 6.380 -15.886 -9.574 1.00 89.94 88 PHE A N 1
ATOM 696 C CA . PHE A 1 88 ? 7.465 -16.034 -8.615 1.00 89.94 88 PHE A CA 1
ATOM 697 C C . PHE A 1 88 ? 8.519 -17.008 -9.134 1.00 89.94 88 PHE A C 1
ATOM 699 O O . PHE A 1 88 ? 8.245 -18.180 -9.392 1.00 89.94 88 PHE A O 1
ATOM 706 N N . ASP A 1 89 ? 9.774 -16.566 -9.200 1.00 87.12 89 ASP A N 1
ATOM 707 C CA . ASP A 1 89 ? 10.847 -17.409 -9.729 1.00 87.12 89 ASP A CA 1
ATOM 708 C C . ASP A 1 89 ? 11.172 -18.605 -8.836 1.00 87.12 89 ASP A C 1
ATOM 710 O O . ASP A 1 89 ? 11.628 -19.634 -9.329 1.00 87.12 89 ASP A O 1
ATOM 714 N N . HIS A 1 90 ? 10.938 -18.503 -7.533 1.00 85.56 90 HIS A N 1
ATOM 715 C CA . HIS A 1 90 ? 11.245 -19.573 -6.588 1.00 85.56 90 HIS A CA 1
ATOM 716 C C . HIS A 1 90 ? 10.169 -20.676 -6.551 1.00 85.56 90 HIS A C 1
ATOM 718 O O . HIS A 1 90 ? 10.408 -21.744 -5.984 1.00 85.56 90 HIS A O 1
ATOM 724 N N . ILE A 1 91 ? 9.005 -20.471 -7.180 1.00 88.56 91 ILE A N 1
ATOM 725 C CA . ILE A 1 91 ? 7.940 -21.476 -7.258 1.00 88.56 91 ILE A CA 1
ATOM 726 C C . ILE A 1 91 ? 8.055 -22.221 -8.592 1.00 88.56 91 ILE A C 1
ATOM 728 O O . ILE A 1 91 ? 7.596 -21.763 -9.632 1.00 88.56 91 ILE A O 1
ATOM 732 N N . LYS A 1 92 ? 8.710 -23.388 -8.568 1.00 87.19 92 LYS A N 1
ATOM 733 C CA . LYS A 1 92 ? 8.928 -24.220 -9.769 1.00 87.19 92 LYS A CA 1
ATOM 734 C C . LYS A 1 92 ? 8.058 -25.481 -9.838 1.00 87.19 92 LYS A C 1
ATOM 736 O O . LYS A 1 92 ? 7.950 -26.077 -10.904 1.00 87.19 92 LYS A O 1
ATOM 741 N N . ASP A 1 93 ? 7.456 -25.895 -8.723 1.00 89.56 93 ASP A N 1
ATOM 742 C CA . ASP A 1 93 ? 6.625 -27.103 -8.624 1.00 89.56 93 ASP A CA 1
ATOM 743 C C . ASP A 1 93 ? 5.193 -26.741 -8.219 1.00 89.56 93 ASP A C 1
ATOM 745 O O . ASP A 1 93 ? 4.981 -25.991 -7.268 1.00 89.56 93 ASP A O 1
ATOM 749 N N . ARG A 1 94 ? 4.213 -27.344 -8.898 1.00 83.88 94 ARG A N 1
ATOM 750 C CA . ARG A 1 94 ? 2.775 -27.231 -8.606 1.00 83.88 94 ARG A CA 1
ATOM 751 C C . ARG A 1 94 ? 2.378 -27.766 -7.226 1.00 83.88 94 ARG A C 1
ATOM 753 O O . ARG A 1 94 ? 1.276 -27.495 -6.767 1.00 83.88 94 ARG A O 1
ATOM 760 N N . HIS A 1 95 ? 3.240 -28.555 -6.583 1.00 87.56 95 HIS A N 1
ATOM 761 C CA . HIS A 1 95 ? 3.028 -29.041 -5.217 1.00 87.56 95 HIS A CA 1
ATOM 762 C C . HIS A 1 95 ? 3.774 -28.215 -4.165 1.00 87.56 95 HIS A C 1
ATOM 764 O O . HIS A 1 95 ? 3.802 -28.621 -3.000 1.00 87.56 95 HIS A O 1
ATOM 770 N N . ASN A 1 96 ? 4.382 -27.082 -4.542 1.00 89.44 96 ASN A N 1
ATOM 771 C CA . ASN A 1 96 ? 5.068 -26.224 -3.585 1.00 89.44 96 ASN A CA 1
ATOM 772 C C . ASN A 1 96 ? 4.090 -25.835 -2.457 1.00 89.44 96 ASN A C 1
ATOM 774 O O . ASN A 1 96 ? 3.001 -25.324 -2.740 1.00 89.44 96 ASN A O 1
ATOM 778 N N . PRO A 1 97 ? 4.436 -26.094 -1.181 1.00 89.06 97 PRO A N 1
ATOM 779 C CA . PRO A 1 97 ? 3.550 -25.793 -0.066 1.00 89.06 97 PRO A CA 1
ATOM 780 C C . PRO A 1 97 ? 3.199 -24.308 0.031 1.00 89.06 97 PRO A C 1
ATOM 782 O O . PRO A 1 97 ? 2.144 -24.010 0.575 1.00 89.06 97 PRO A O 1
ATOM 785 N N . THR A 1 98 ? 4.030 -23.404 -0.504 1.00 90.69 98 THR A N 1
ATOM 786 C CA . THR A 1 98 ? 3.812 -21.952 -0.460 1.00 90.69 98 THR A CA 1
ATOM 787 C C . THR A 1 98 ? 2.756 -21.448 -1.445 1.00 90.69 98 THR A C 1
ATOM 789 O O . THR A 1 98 ? 2.399 -20.277 -1.361 1.00 90.69 98 THR A O 1
ATOM 792 N N . ILE A 1 99 ? 2.249 -22.283 -2.361 1.00 94.62 99 ILE A N 1
ATOM 793 C CA . ILE A 1 99 ? 1.173 -21.900 -3.290 1.00 94.62 99 ILE A CA 1
ATOM 794 C C . ILE A 1 99 ? -0.111 -21.616 -2.507 1.00 94.62 99 ILE A C 1
ATOM 796 O O . ILE A 1 99 ? -0.466 -22.371 -1.596 1.00 94.62 99 ILE A O 1
ATOM 800 N N . ALA A 1 100 ? -0.807 -20.544 -2.894 1.00 95.31 100 ALA A N 1
ATOM 801 C CA . ALA A 1 100 ? -2.062 -20.110 -2.298 1.00 95.31 100 ALA A CA 1
ATOM 802 C C . ALA A 1 100 ? -3.092 -21.244 -2.162 1.00 95.31 100 ALA A C 1
ATOM 804 O O . ALA A 1 100 ? -3.398 -21.979 -3.103 1.00 95.31 100 ALA A O 1
ATOM 805 N N . ARG A 1 101 ? -3.678 -21.351 -0.969 1.00 95.19 101 ARG A N 1
ATOM 806 C CA . ARG A 1 101 ? -4.825 -22.219 -0.661 1.00 95.19 101 ARG A CA 1
ATOM 807 C C . ARG A 1 101 ? -5.872 -21.415 0.077 1.00 95.19 101 ARG A C 1
ATOM 809 O O . ARG A 1 101 ? -5.523 -20.469 0.778 1.00 95.19 101 ARG A O 1
ATOM 816 N N . PHE A 1 102 ? -7.142 -21.794 -0.044 1.00 96.44 102 PHE A N 1
ATOM 817 C CA . PHE A 1 102 ? -8.181 -21.138 0.740 1.00 96.44 102 PHE A CA 1
ATOM 818 C C . PHE A 1 102 ? -7.862 -21.207 2.234 1.00 96.44 102 PHE A C 1
ATOM 820 O O . PHE A 1 102 ? -7.433 -22.237 2.751 1.00 96.44 102 PHE A O 1
ATOM 827 N N . TYR A 1 103 ? -8.073 -20.089 2.927 1.00 95.06 103 TYR A N 1
ATOM 828 C CA . TYR A 1 103 ? -7.798 -19.986 4.364 1.00 95.06 103 TYR A CA 1
ATOM 829 C C . TYR A 1 103 ? -8.784 -20.793 5.232 1.00 95.06 103 TYR A C 1
ATOM 831 O O . TYR A 1 103 ? -8.570 -20.966 6.431 1.00 95.06 103 TYR A O 1
ATOM 839 N N . THR A 1 104 ? -9.887 -21.249 4.638 1.00 95.62 104 THR A N 1
ATOM 840 C CA . THR A 1 104 ? -10.922 -22.097 5.234 1.00 95.62 104 THR A CA 1
ATOM 841 C C . THR A 1 104 ? -11.580 -22.925 4.127 1.00 95.62 104 THR A C 1
ATOM 843 O O . THR A 1 104 ? -11.434 -22.579 2.957 1.00 95.62 104 THR A O 1
ATOM 846 N N . ASP A 1 105 ? -12.291 -23.997 4.478 1.00 95.69 105 ASP A N 1
ATOM 847 C CA . ASP A 1 105 ? -12.869 -24.932 3.501 1.00 95.69 105 ASP A CA 1
ATOM 848 C C . ASP A 1 105 ? -13.876 -24.255 2.555 1.00 95.69 105 ASP A C 1
ATOM 850 O O . ASP A 1 105 ? -13.897 -24.539 1.359 1.00 95.69 105 ASP A O 1
ATOM 854 N N . GLU A 1 106 ? -14.673 -23.319 3.079 1.00 96.06 106 GLU A N 1
ATOM 855 C CA . GLU A 1 106 ? -15.713 -22.600 2.334 1.00 96.06 106 GLU A CA 1
ATOM 856 C C . GLU A 1 106 ? -15.633 -21.089 2.626 1.00 96.06 106 GLU A C 1
ATOM 858 O O . GLU A 1 106 ? -16.371 -20.571 3.470 1.00 96.06 106 GLU A O 1
ATOM 863 N N . PRO A 1 107 ? -14.701 -20.349 1.991 1.00 97.19 107 PRO A N 1
ATOM 864 C CA . PRO A 1 107 ? -14.614 -18.906 2.174 1.00 97.19 107 PRO A CA 1
ATOM 865 C C . PRO A 1 107 ? -15.867 -18.218 1.622 1.00 97.19 107 PRO A C 1
ATOM 867 O O . PRO A 1 107 ? -16.433 -18.630 0.607 1.00 97.19 107 PRO A O 1
ATOM 870 N N . VAL A 1 108 ? -16.287 -17.125 2.262 1.00 97.81 108 VAL A N 1
ATOM 871 C CA . VAL A 1 108 ? -17.472 -16.380 1.821 1.00 97.81 108 VAL A CA 1
ATOM 872 C C . VAL A 1 108 ? -17.301 -15.809 0.410 1.00 97.81 108 VAL A C 1
ATOM 874 O O . VAL A 1 108 ? -16.230 -15.325 0.023 1.00 97.81 108 VAL A O 1
ATOM 877 N N . ARG A 1 109 ? -18.401 -15.814 -0.346 1.00 97.81 109 ARG A N 1
ATOM 878 C CA . ARG A 1 109 ? -18.528 -15.108 -1.625 1.00 97.81 109 ARG A CA 1
ATOM 879 C C . ARG A 1 109 ? -18.955 -13.677 -1.344 1.00 97.81 109 ARG A C 1
ATOM 881 O O . ARG A 1 109 ? -20.085 -13.434 -0.929 1.00 97.81 109 ARG A O 1
ATOM 888 N N . MET A 1 110 ? -18.028 -12.746 -1.504 1.00 97.50 110 MET A N 1
ATOM 889 C CA . MET A 1 110 ? -18.193 -11.363 -1.075 1.00 97.50 110 MET A CA 1
ATOM 890 C C . MET A 1 110 ? -18.398 -10.456 -2.274 1.00 97.50 110 MET A C 1
ATOM 892 O O . MET A 1 110 ? -17.713 -10.602 -3.275 1.00 97.50 110 MET A O 1
ATOM 896 N N . THR A 1 111 ? -19.325 -9.512 -2.162 1.00 98.75 111 THR A N 1
ATOM 897 C CA . THR A 1 111 ? -19.629 -8.546 -3.225 1.00 98.75 111 THR A CA 1
ATOM 898 C C . THR A 1 111 ? -19.172 -7.150 -2.829 1.00 98.75 111 THR A C 1
ATOM 900 O O . THR A 1 111 ? -18.914 -6.890 -1.649 1.00 98.75 111 THR A O 1
ATOM 903 N N . TYR A 1 112 ? -19.138 -6.218 -3.779 1.00 98.88 112 TYR A N 1
ATOM 904 C CA . TYR A 1 112 ? -18.899 -4.801 -3.481 1.00 98.88 112 TYR A CA 1
ATOM 905 C C . TYR A 1 112 ? -19.914 -4.217 -2.488 1.00 98.88 112 TYR A C 1
ATOM 907 O O . TYR A 1 112 ? -19.543 -3.427 -1.621 1.00 98.88 112 TYR A O 1
ATOM 915 N N . GLY A 1 113 ? -21.170 -4.668 -2.515 1.00 98.88 113 GLY A N 1
ATOM 916 C CA . GLY A 1 113 ? -22.188 -4.303 -1.529 1.00 98.88 113 GLY A CA 1
ATOM 917 C C . GLY A 1 113 ? -21.856 -4.787 -0.116 1.00 98.88 113 GLY A C 1
ATOM 918 O O . GLY A 1 113 ? -22.027 -4.038 0.845 1.00 98.88 113 GLY A O 1
ATOM 919 N N . HIS A 1 114 ? -21.318 -6.001 0.020 1.00 98.88 114 HIS A N 1
ATOM 920 C CA . HIS A 1 114 ? -20.843 -6.504 1.310 1.00 98.88 114 HIS A CA 1
ATOM 921 C C . HIS A 1 114 ? -19.624 -5.720 1.812 1.00 98.88 114 HIS A C 1
ATOM 923 O O . HIS A 1 114 ? -19.583 -5.348 2.984 1.00 98.88 114 HIS A O 1
ATOM 929 N N . LEU A 1 115 ? -18.663 -5.418 0.932 1.00 98.81 115 LEU A N 1
ATOM 930 C CA . LEU A 1 115 ? -17.491 -4.611 1.281 1.00 98.81 115 LEU A CA 1
ATOM 931 C C . LEU A 1 115 ? -17.898 -3.214 1.767 1.00 98.81 115 LEU A C 1
ATOM 933 O O . LEU A 1 115 ? -17.460 -2.782 2.833 1.00 98.81 115 LEU A O 1
ATOM 937 N N . LYS A 1 116 ? -18.804 -2.549 1.042 1.00 98.88 116 LYS A N 1
ATOM 938 C CA . LYS A 1 116 ? -19.400 -1.276 1.461 1.00 98.88 116 LYS A CA 1
ATOM 939 C C . LYS A 1 116 ? -20.029 -1.376 2.850 1.00 98.88 116 LYS A C 1
ATOM 941 O O . LYS A 1 116 ? -19.755 -0.547 3.713 1.00 98.88 116 LYS A O 1
ATOM 946 N N . TYR A 1 117 ? -20.831 -2.413 3.087 1.00 98.88 117 TYR A N 1
ATOM 947 C CA . TYR A 1 117 ? -21.495 -2.606 4.373 1.00 98.88 117 TYR A CA 1
ATOM 948 C C . TYR A 1 117 ? -20.503 -2.823 5.530 1.00 98.88 117 TYR A C 1
ATOM 950 O O . TYR A 1 117 ? -20.729 -2.325 6.636 1.00 98.88 117 TYR A O 1
ATOM 958 N N . ILE A 1 118 ? -19.382 -3.513 5.287 1.00 98.88 118 ILE A N 1
ATOM 959 C CA . ILE A 1 118 ? -18.289 -3.666 6.262 1.00 98.88 118 ILE A CA 1
ATOM 960 C C . ILE A 1 118 ? -17.657 -2.305 6.584 1.00 98.88 118 ILE A C 1
ATOM 962 O O . ILE A 1 118 ? -17.534 -1.957 7.760 1.00 98.88 118 ILE A O 1
ATOM 966 N N . VAL A 1 119 ? -17.307 -1.514 5.563 1.00 98.88 119 VAL A N 1
ATOM 967 C CA . VAL A 1 119 ? -16.715 -0.173 5.730 1.00 98.88 119 VAL A CA 1
ATOM 968 C C . VAL A 1 119 ? -17.647 0.744 6.529 1.00 98.88 119 VAL A C 1
ATOM 970 O O . VAL A 1 119 ? -17.229 1.366 7.509 1.00 98.88 119 VAL A O 1
ATOM 973 N N . GLU A 1 120 ? -18.928 0.788 6.163 1.00 98.81 120 GLU A N 1
ATOM 974 C CA . GLU A 1 120 ? -19.947 1.569 6.871 1.00 98.81 120 GLU A CA 1
ATOM 975 C C . GLU A 1 120 ? -20.130 1.090 8.318 1.00 98.81 120 GLU A C 1
ATOM 977 O O . GLU A 1 120 ? -20.261 1.904 9.238 1.00 98.81 120 GLU A O 1
ATOM 982 N N . THR A 1 121 ? -20.104 -0.226 8.546 1.00 98.88 121 THR A N 1
ATOM 983 C CA . THR A 1 121 ? -20.279 -0.811 9.880 1.00 98.88 121 THR A CA 1
ATOM 984 C C . THR A 1 121 ? -19.097 -0.520 10.796 1.00 98.88 121 THR A C 1
ATOM 986 O O . THR A 1 121 ? -19.333 -0.146 11.944 1.00 98.88 121 THR A O 1
ATOM 989 N N . LEU A 1 122 ? -17.854 -0.591 10.311 1.00 98.62 122 LEU A N 1
ATOM 990 C CA . LEU A 1 122 ? -16.668 -0.190 11.080 1.00 98.62 122 LEU A CA 1
ATOM 991 C C . LEU A 1 122 ? -16.814 1.244 11.605 1.00 98.62 122 LEU A C 1
ATOM 993 O O . LEU A 1 122 ? -16.753 1.478 12.815 1.00 98.62 122 LEU A O 1
ATOM 997 N N . LYS A 1 123 ? -17.114 2.189 10.706 1.00 98.75 123 LYS A N 1
ATOM 998 C CA . LYS A 1 123 ? -17.294 3.608 11.046 1.00 98.75 123 LYS A CA 1
ATOM 999 C C . LYS A 1 123 ? -18.445 3.828 12.023 1.00 98.75 123 LYS A C 1
ATOM 1001 O O . LYS A 1 123 ? -18.301 4.534 13.023 1.00 98.75 123 LYS A O 1
ATOM 1006 N N . ARG A 1 124 ? -19.594 3.202 11.755 1.00 98.56 124 ARG A N 1
ATOM 1007 C CA . ARG A 1 124 ? -20.796 3.320 12.588 1.00 98.56 124 ARG A CA 1
ATOM 1008 C C . ARG A 1 124 ? -20.570 2.771 13.993 1.00 98.56 124 ARG A C 1
ATOM 1010 O O . ARG A 1 124 ? -20.936 3.438 14.956 1.00 98.56 124 ARG A O 1
ATOM 1017 N N . ILE A 1 125 ? -19.982 1.582 14.121 1.00 98.38 125 ILE A N 1
ATOM 1018 C CA . ILE A 1 125 ? -19.727 0.937 15.414 1.00 98.38 125 ILE A CA 1
ATOM 1019 C C . ILE A 1 125 ? -18.703 1.738 16.219 1.00 98.38 125 ILE A C 1
ATOM 1021 O O . ILE A 1 125 ? -18.945 2.000 17.400 1.00 98.38 125 ILE A O 1
ATOM 1025 N N . ALA A 1 126 ? -17.620 2.193 15.583 1.00 97.75 126 ALA A N 1
ATOM 1026 C CA . ALA A 1 126 ? -16.626 3.063 16.206 1.00 97.75 126 ALA A CA 1
ATOM 1027 C C . ALA A 1 126 ? -17.267 4.324 16.806 1.00 97.75 126 ALA A C 1
ATOM 1029 O O . ALA A 1 126 ? -17.072 4.614 17.989 1.00 97.75 126 ALA A O 1
ATOM 1030 N N . ALA A 1 127 ? -18.105 5.018 16.034 1.00 97.44 127 ALA A N 1
ATOM 1031 C CA . ALA A 1 127 ? -18.775 6.228 16.493 1.00 97.44 127 ALA A CA 1
ATOM 1032 C C . ALA A 1 127 ? -19.829 5.944 17.579 1.00 97.44 127 ALA A C 1
ATOM 1034 O O . ALA A 1 127 ? -19.803 6.558 18.644 1.00 97.44 127 ALA A O 1
ATOM 1035 N N . GLN A 1 128 ? -20.753 5.011 17.332 1.00 97.56 128 GLN A N 1
ATOM 1036 C CA . GLN A 1 128 ? -21.927 4.800 18.188 1.00 97.56 128 GLN A CA 1
ATOM 1037 C C . GLN A 1 128 ? -21.606 4.085 19.501 1.00 97.56 128 GLN A C 1
ATOM 1039 O O . GLN A 1 128 ? -22.224 4.391 20.519 1.00 97.56 128 GLN A O 1
ATOM 1044 N N . ARG A 1 129 ? -20.682 3.114 19.487 1.00 96.62 129 ARG A N 1
ATOM 1045 C CA . ARG A 1 129 ? -20.381 2.287 20.669 1.00 96.62 129 ARG A CA 1
ATOM 1046 C C . ARG A 1 129 ? -19.158 2.769 21.437 1.00 96.62 129 ARG A C 1
ATOM 1048 O O . ARG A 1 129 ? -19.090 2.547 22.641 1.00 96.62 129 ARG A O 1
ATOM 1055 N N . PHE A 1 130 ? -18.217 3.427 20.761 1.00 95.38 130 PHE A N 1
ATOM 1056 C CA . PHE A 1 130 ? -16.926 3.783 21.353 1.00 95.38 130 PHE A CA 1
ATOM 1057 C C . PHE A 1 130 ? -16.605 5.282 21.300 1.00 95.38 130 PHE A C 1
ATOM 1059 O O . PHE A 1 130 ? -15.620 5.700 21.901 1.00 95.38 130 PHE A O 1
ATOM 1066 N N . GLY A 1 131 ? -17.415 6.104 20.620 1.00 94.75 131 GLY A N 1
ATOM 1067 C CA . GLY A 1 131 ? -17.150 7.540 20.477 1.00 94.75 131 GLY A CA 1
ATOM 1068 C C . GLY A 1 131 ? -15.874 7.852 19.685 1.00 94.75 131 GLY A C 1
ATOM 1069 O O . GLY A 1 131 ? -15.280 8.910 19.878 1.00 94.75 131 GLY A O 1
ATOM 1070 N N . ILE A 1 132 ? -15.434 6.928 18.825 1.00 95.25 132 ILE A N 1
ATOM 1071 C CA . ILE A 1 132 ? -14.201 7.036 18.040 1.00 95.25 132 ILE A CA 1
ATOM 1072 C C . ILE A 1 132 ? -14.530 7.568 16.644 1.00 95.25 132 ILE A C 1
ATOM 1074 O O . ILE A 1 132 ? -15.365 7.003 15.936 1.00 95.25 132 ILE A O 1
ATOM 1078 N N . THR A 1 133 ? -13.815 8.608 16.213 1.00 94.00 133 THR A N 1
ATOM 1079 C CA . THR A 1 133 ? -13.772 9.006 14.800 1.00 94.00 133 THR A CA 1
ATOM 1080 C C . THR A 1 133 ? -12.890 8.020 14.041 1.00 94.00 133 THR A C 1
ATOM 1082 O O . THR A 1 133 ? -11.678 7.976 14.274 1.00 94.00 133 THR A O 1
ATOM 1085 N N . MET A 1 134 ? -13.507 7.223 13.163 1.00 97.38 134 MET A N 1
ATOM 1086 C CA . MET A 1 134 ? -12.830 6.187 12.387 1.00 97.38 134 MET A CA 1
ATOM 1087 C C . MET A 1 134 ? -12.817 6.502 10.894 1.00 97.38 134 MET A C 1
ATOM 1089 O O . MET A 1 134 ? -13.869 6.720 10.295 1.00 97.38 134 MET A O 1
ATOM 1093 N N . GLU A 1 135 ? -11.626 6.459 10.305 1.00 98.31 135 GLU A N 1
ATOM 1094 C CA . GLU A 1 135 ? -11.428 6.425 8.853 1.00 98.31 135 GLU A CA 1
ATOM 1095 C C . GLU A 1 135 ? -11.148 4.987 8.390 1.00 98.31 135 GLU A C 1
ATOM 1097 O O . GLU A 1 135 ? -10.626 4.172 9.153 1.00 98.31 135 GLU A O 1
ATOM 1102 N N . VAL A 1 136 ? -11.446 4.668 7.135 1.00 98.75 136 VAL A N 1
ATOM 1103 C CA . VAL A 1 136 ? -11.148 3.370 6.523 1.00 98.75 136 VAL A CA 1
ATOM 1104 C C . VAL A 1 136 ? -10.408 3.585 5.206 1.00 98.75 136 VAL A C 1
ATOM 1106 O O . VAL A 1 136 ? -10.883 4.306 4.329 1.00 98.75 136 VAL A O 1
ATOM 1109 N N . GLY A 1 137 ? -9.233 2.976 5.072 1.00 98.56 137 GLY A N 1
ATOM 1110 C CA . GLY A 1 137 ? -8.391 3.064 3.882 1.00 98.56 137 GLY A CA 1
ATOM 1111 C C . GLY A 1 137 ? -8.482 1.821 3.009 1.00 98.56 137 GLY A C 1
ATOM 1112 O O . GLY A 1 137 ? -8.548 0.707 3.530 1.00 98.56 137 GLY A O 1
ATOM 1113 N N . ALA A 1 138 ? -8.441 2.024 1.694 1.00 98.62 138 ALA A N 1
ATOM 1114 C CA . ALA A 1 138 ? -8.227 0.963 0.714 1.00 98.62 138 ALA A CA 1
ATOM 1115 C C . ALA A 1 138 ? -6.727 0.786 0.426 1.00 98.62 138 ALA A C 1
ATOM 1117 O O . ALA A 1 138 ? -5.925 1.697 0.656 1.00 98.62 138 ALA A O 1
ATOM 1118 N N . THR A 1 139 ? -6.348 -0.365 -0.118 1.00 97.44 139 THR A N 1
ATOM 1119 C CA . THR A 1 139 ? -4.956 -0.703 -0.443 1.00 97.44 139 THR A CA 1
ATOM 1120 C C . THR A 1 139 ? -4.779 -0.961 -1.930 1.00 97.44 139 THR A C 1
ATOM 1122 O O . THR A 1 139 ? -5.652 -1.531 -2.576 1.00 97.44 139 THR A O 1
ATOM 1125 N N . PHE A 1 140 ? -3.617 -0.595 -2.462 1.00 98.06 140 PHE A N 1
ATOM 1126 C CA . PHE A 1 140 ? -3.141 -1.091 -3.749 1.00 98.06 140 PHE A CA 1
ATOM 1127 C C . PHE A 1 140 ? -1.727 -1.639 -3.577 1.00 98.06 140 PHE A C 1
ATOM 1129 O O . PHE A 1 140 ? -0.856 -0.947 -3.035 1.00 98.06 140 PHE A O 1
ATOM 1136 N N . ASP A 1 141 ? -1.501 -2.859 -4.056 1.00 95.62 141 ASP A N 1
ATOM 1137 C CA . ASP A 1 141 ? -0.201 -3.516 -4.024 1.00 95.62 141 ASP A CA 1
ATOM 1138 C C . ASP A 1 141 ? 0.268 -3.881 -5.436 1.00 95.62 141 ASP A C 1
ATOM 1140 O O . ASP A 1 141 ? -0.518 -4.265 -6.307 1.00 95.62 141 ASP A O 1
ATOM 1144 N N . ALA A 1 142 ? 1.568 -3.733 -5.685 1.00 93.50 142 ALA A N 1
ATOM 1145 C CA . ALA A 1 142 ? 2.142 -4.052 -6.987 1.00 93.50 142 ALA A CA 1
ATOM 1146 C C . ALA A 1 142 ? 2.353 -5.560 -7.183 1.00 93.50 142 ALA A C 1
ATOM 1148 O O . ALA A 1 142 ? 2.528 -5.988 -8.323 1.00 93.50 142 ALA A O 1
ATOM 1149 N N . GLY A 1 143 ? 2.401 -6.321 -6.089 1.00 91.81 143 GLY A N 1
ATOM 1150 C CA . GLY A 1 143 ? 2.837 -7.707 -6.042 1.00 91.81 143 GLY A CA 1
ATOM 1151 C C . GLY A 1 143 ? 1.804 -8.757 -6.465 1.00 91.81 143 GLY A C 1
ATOM 1152 O O . GLY A 1 143 ? 0.610 -8.453 -6.493 1.00 91.81 143 GLY A O 1
ATOM 1153 N N . PRO A 1 144 ? 2.244 -9.995 -6.781 1.00 93.19 144 PRO A N 1
ATOM 1154 C CA . PRO A 1 144 ? 1.355 -11.101 -7.146 1.00 93.19 144 PRO A CA 1
ATOM 1155 C C . PRO A 1 144 ? 0.760 -11.870 -5.961 1.00 93.19 144 PRO A C 1
ATOM 1157 O O . PRO A 1 144 ? 0.005 -12.815 -6.187 1.00 93.19 144 PRO A O 1
ATOM 1160 N N . GLU A 1 145 ? 1.130 -11.555 -4.719 1.00 91.56 145 GLU A N 1
ATOM 1161 C CA . GLU A 1 145 ? 1.000 -12.497 -3.607 1.00 91.56 145 GLU A CA 1
ATOM 1162 C C . GLU A 1 145 ? -0.417 -12.679 -3.038 1.00 91.56 145 GLU A C 1
ATOM 1164 O O . GLU A 1 145 ? -0.746 -13.795 -2.641 1.00 91.56 145 GLU A O 1
ATOM 1169 N N . PHE A 1 146 ? -1.250 -11.633 -2.959 1.00 91.88 146 PHE A N 1
ATOM 1170 C CA . PHE A 1 146 ? -2.399 -11.647 -2.034 1.00 91.88 146 PHE A CA 1
ATOM 1171 C C . PHE A 1 146 ? -3.685 -12.246 -2.615 1.00 91.88 146 PHE A C 1
ATOM 1173 O O . PHE A 1 146 ? -4.456 -12.880 -1.889 1.00 91.88 146 PHE A O 1
ATOM 1180 N N . ALA A 1 147 ? -3.946 -12.042 -3.905 1.00 95.38 147 ALA A N 1
ATOM 1181 C CA . ALA A 1 147 ? -5.147 -12.526 -4.578 1.00 95.38 147 ALA A CA 1
ATOM 1182 C C . ALA A 1 147 ? -4.854 -12.836 -6.046 1.00 95.38 147 ALA A C 1
ATOM 1184 O O . ALA A 1 147 ? -3.962 -12.242 -6.649 1.00 95.38 147 ALA A O 1
ATOM 1185 N N . TYR A 1 148 ? -5.611 -13.758 -6.637 1.00 97.12 148 TYR A N 1
ATOM 1186 C CA . TYR A 1 148 ? -5.502 -14.021 -8.068 1.00 97.12 148 TYR A CA 1
ATOM 1187 C C . TYR A 1 148 ? -5.981 -12.810 -8.871 1.00 97.12 148 TYR A C 1
ATOM 1189 O O . TYR A 1 148 ? -7.032 -12.245 -8.579 1.00 97.12 148 TYR A O 1
ATOM 1197 N N . SER A 1 149 ? -5.213 -12.411 -9.887 1.00 97.38 149 SER A N 1
ATOM 1198 C CA . SER A 1 149 ? -5.518 -11.215 -10.674 1.00 97.38 149 SER A CA 1
ATOM 1199 C C . SER A 1 149 ? -5.416 -11.476 -12.169 1.00 97.38 149 SER A C 1
ATOM 1201 O O . SER A 1 149 ? -4.352 -11.373 -12.784 1.00 97.38 149 SER A O 1
ATOM 1203 N N . ASP A 1 150 ? -6.561 -11.765 -12.782 1.00 96.88 150 ASP A N 1
ATOM 1204 C CA . ASP A 1 150 ? -6.644 -11.905 -14.235 1.00 96.88 150 ASP A CA 1
ATOM 1205 C C . ASP A 1 150 ? -6.374 -10.572 -14.939 1.00 96.88 150 ASP A C 1
ATOM 1207 O O . ASP A 1 150 ? -5.741 -10.567 -15.993 1.00 96.88 150 ASP A O 1
ATOM 1211 N N . PHE A 1 151 ? -6.752 -9.442 -14.327 1.00 97.81 151 PHE A N 1
ATOM 1212 C CA . PHE A 1 151 ? -6.419 -8.117 -14.849 1.00 97.81 151 PHE A CA 1
ATOM 1213 C C . PHE A 1 151 ? -4.903 -7.954 -14.989 1.00 97.81 151 PHE A C 1
ATOM 1215 O O . PHE A 1 151 ? -4.412 -7.726 -16.091 1.00 97.81 151 PHE A O 1
ATOM 1222 N N . LYS A 1 152 ? -4.150 -8.120 -13.892 1.00 97.31 152 LYS A N 1
ATOM 1223 C CA . LYS A 1 152 ? -2.705 -7.855 -13.884 1.00 97.31 152 LYS A CA 1
ATOM 1224 C C . LYS A 1 152 ? -1.927 -8.854 -14.738 1.00 97.31 152 LYS A C 1
ATOM 1226 O O . LYS A 1 152 ? -0.942 -8.469 -15.354 1.00 97.31 152 LYS A O 1
ATOM 1231 N N . TYR A 1 153 ? -2.334 -10.124 -14.771 1.00 96.25 153 TYR A N 1
ATOM 1232 C CA . TYR A 1 153 ? -1.469 -11.200 -15.275 1.00 96.25 153 TYR A CA 1
ATOM 1233 C C . TYR A 1 153 ? -1.970 -11.915 -16.533 1.00 96.25 153 TYR A C 1
ATOM 1235 O O . TYR A 1 153 ? -1.216 -12.693 -17.120 1.00 96.25 153 TYR A O 1
ATOM 1243 N N . LYS A 1 154 ? -3.208 -11.662 -16.980 1.00 96.06 154 LYS A N 1
ATOM 1244 C CA . LYS A 1 154 ? -3.763 -12.265 -18.206 1.00 96.06 154 LYS A CA 1
ATOM 1245 C C . LYS A 1 154 ? -4.275 -11.230 -19.198 1.00 96.06 154 LYS A C 1
ATOM 1247 O O . LYS A 1 154 ? -3.928 -11.318 -20.371 1.00 96.06 154 LYS A O 1
ATOM 1252 N N . LEU A 1 155 ? -5.095 -10.286 -18.741 1.00 97.06 155 LEU A N 1
ATOM 1253 C CA . LEU A 1 155 ? -5.733 -9.290 -19.600 1.00 97.06 155 LEU A CA 1
ATOM 1254 C C . LEU A 1 155 ? -4.778 -8.145 -19.942 1.00 97.06 155 LEU A C 1
ATOM 1256 O O . LEU A 1 155 ? -4.650 -7.805 -21.113 1.00 97.06 155 LEU A O 1
ATOM 1260 N N . HIS A 1 156 ? -4.072 -7.627 -18.934 1.00 98.00 156 HIS A N 1
ATOM 1261 C CA . HIS A 1 156 ? -3.134 -6.516 -19.073 1.00 98.00 156 HIS A CA 1
ATOM 1262 C C . HIS A 1 156 ? -1.710 -6.856 -18.597 1.00 98.00 156 HIS A C 1
ATOM 1264 O O . HIS A 1 156 ? -1.148 -6.136 -17.767 1.00 98.00 156 HIS A O 1
ATOM 1270 N N . PRO A 1 157 ? -1.072 -7.938 -19.089 1.00 96.62 157 PRO A N 1
ATOM 1271 C CA . PRO A 1 157 ? 0.283 -8.303 -18.672 1.00 96.62 157 PRO A CA 1
ATOM 1272 C C . PRO A 1 157 ? 1.333 -7.241 -19.040 1.00 96.62 157 PRO A C 1
ATOM 1274 O O . PRO A 1 157 ? 2.427 -7.230 -18.469 1.00 96.62 157 PRO A O 1
ATOM 1277 N N . GLU A 1 158 ? 1.027 -6.334 -19.974 1.00 95.94 158 GLU A N 1
ATOM 1278 C CA . GLU A 1 158 ? 1.879 -5.206 -20.349 1.00 95.94 158 GLU A CA 1
ATOM 1279 C C . GLU A 1 158 ? 2.162 -4.251 -19.186 1.00 95.94 158 GLU A C 1
ATOM 1281 O O . GLU A 1 158 ? 3.242 -3.652 -19.158 1.00 95.94 158 GLU A O 1
ATOM 1286 N N . ILE A 1 159 ? 1.269 -4.157 -18.191 1.00 96.69 159 ILE A N 1
ATOM 1287 C CA . ILE A 1 159 ? 1.497 -3.285 -17.030 1.00 96.69 159 ILE A CA 1
ATOM 1288 C C . ILE A 1 159 ? 2.633 -3.788 -16.150 1.00 96.69 159 ILE A C 1
ATOM 1290 O O . ILE A 1 159 ? 3.171 -3.033 -15.350 1.00 96.69 159 ILE A O 1
ATOM 1294 N N . ASN A 1 160 ? 3.043 -5.043 -16.317 1.00 94.38 160 ASN A N 1
ATOM 1295 C CA . ASN A 1 160 ? 4.120 -5.646 -15.548 1.00 94.38 160 ASN A CA 1
ATOM 1296 C C . ASN A 1 160 ? 5.490 -5.470 -16.202 1.00 94.38 160 ASN A C 1
ATOM 1298 O O . ASN A 1 160 ? 6.415 -6.218 -15.892 1.00 94.38 160 ASN A O 1
ATOM 1302 N N . ARG A 1 161 ? 5.643 -4.528 -17.139 1.00 92.69 161 ARG A N 1
ATOM 1303 C CA . ARG A 1 161 ? 6.902 -4.287 -17.852 1.00 92.69 161 ARG A CA 1
ATOM 1304 C C . ARG A 1 161 ? 7.314 -2.828 -17.712 1.00 92.69 161 ARG A C 1
ATOM 1306 O O . ARG A 1 161 ? 6.566 -1.925 -18.074 1.00 92.69 161 ARG A O 1
ATOM 1313 N N . ALA A 1 162 ? 8.533 -2.595 -17.233 1.00 91.19 162 ALA A N 1
ATOM 1314 C CA . ALA A 1 162 ? 9.087 -1.252 -17.119 1.00 91.19 162 ALA A CA 1
ATOM 1315 C C . ALA A 1 162 ? 9.862 -0.863 -18.378 1.00 91.19 162 ALA A C 1
ATOM 1317 O O . ALA A 1 162 ? 10.927 -1.410 -18.651 1.00 91.19 162 ALA A O 1
ATOM 1318 N N . GLU A 1 163 ? 9.332 0.091 -19.141 1.00 91.56 163 GLU A N 1
ATOM 1319 C CA . GLU A 1 163 ? 10.011 0.672 -20.303 1.00 91.56 163 GLU A CA 1
ATOM 1320 C C . GLU A 1 163 ? 10.815 1.915 -19.896 1.00 91.56 163 GLU A C 1
ATOM 1322 O O . GLU A 1 163 ? 10.277 2.831 -19.257 1.00 91.56 163 GLU A O 1
ATOM 1327 N N . LEU A 1 164 ? 12.095 1.940 -20.272 1.00 90.94 164 LEU A N 1
ATOM 1328 C CA . LEU A 1 164 ? 13.046 3.033 -20.069 1.00 90.94 164 LEU A CA 1
ATOM 1329 C C . LEU A 1 164 ? 14.027 3.074 -21.252 1.00 90.94 164 LEU A C 1
ATOM 1331 O O . LEU A 1 164 ? 14.554 2.043 -21.664 1.00 90.94 164 LEU A O 1
ATOM 1335 N N . GLY A 1 165 ? 14.261 4.252 -21.827 1.00 85.31 165 GLY A N 1
ATOM 1336 C CA . GLY A 1 165 ? 15.162 4.431 -22.966 1.00 85.31 165 GLY A CA 1
ATOM 1337 C C . GLY A 1 165 ? 14.739 3.665 -24.226 1.00 85.31 165 GLY A C 1
ATOM 1338 O O . GLY A 1 165 ? 15.597 3.296 -25.027 1.00 85.31 165 GLY A O 1
ATOM 1339 N N . GLY A 1 166 ? 13.443 3.373 -24.400 1.00 85.94 166 GLY A N 1
ATOM 1340 C CA . GLY A 1 166 ? 12.939 2.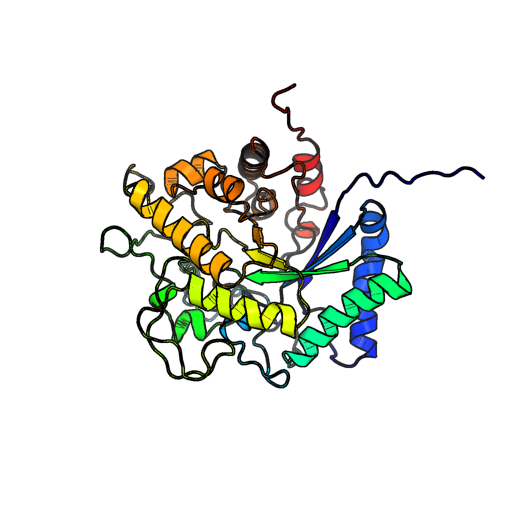550 -25.504 1.00 85.94 166 GLY A CA 1
ATOM 1341 C C . GLY A 1 166 ? 13.182 1.046 -25.339 1.00 85.94 166 GLY A C 1
ATOM 1342 O O . GLY A 1 166 ? 12.981 0.291 -26.291 1.00 85.94 166 GLY A O 1
ATOM 1343 N N . GLN A 1 167 ? 13.625 0.594 -24.162 1.00 87.00 167 GLN A N 1
ATOM 1344 C CA . GLN A 1 167 ? 13.863 -0.814 -23.851 1.00 87.00 167 GLN A CA 1
ATOM 1345 C C . GLN A 1 167 ? 13.119 -1.226 -22.582 1.00 87.00 167 GLN A C 1
ATOM 1347 O O . GLN A 1 167 ? 12.898 -0.422 -21.678 1.00 87.00 167 GLN A O 1
ATOM 1352 N N . TYR A 1 168 ? 12.734 -2.499 -22.501 1.00 89.62 168 TYR A N 1
ATOM 1353 C CA . TYR A 1 168 ? 12.193 -3.049 -21.264 1.00 89.62 168 TYR A CA 1
ATOM 1354 C C . TYR A 1 168 ? 13.331 -3.439 -20.331 1.00 89.62 168 TYR A C 1
ATOM 1356 O O . TYR A 1 168 ? 14.186 -4.248 -20.695 1.00 89.62 168 TYR A O 1
ATOM 1364 N N . ILE A 1 169 ? 13.317 -2.890 -19.121 1.00 85.50 169 ILE A N 1
ATOM 1365 C CA . ILE A 1 169 ? 14.275 -3.249 -18.085 1.00 85.50 169 ILE A CA 1
ATOM 1366 C C . ILE A 1 169 ? 13.930 -4.656 -17.599 1.00 85.50 169 ILE A C 1
ATOM 1368 O O . ILE A 1 169 ? 12.808 -4.921 -17.169 1.00 85.50 169 ILE A O 1
ATOM 1372 N N . SER A 1 170 ? 14.911 -5.552 -17.641 1.00 79.12 170 SER A N 1
ATOM 1373 C CA . SER A 1 170 ? 14.817 -6.880 -17.048 1.00 79.12 170 SER A CA 1
ATOM 1374 C C . SER A 1 170 ? 15.992 -7.057 -16.101 1.00 79.12 170 SER A C 1
ATOM 1376 O O . SER A 1 170 ? 17.138 -7.188 -16.523 1.00 79.12 170 SER A O 1
ATOM 1378 N N . LEU A 1 171 ? 15.695 -7.011 -14.807 1.00 77.75 171 LEU A N 1
ATOM 1379 C CA . LEU A 1 171 ? 16.608 -7.453 -13.762 1.00 77.75 171 LEU A CA 1
ATOM 1380 C C . LEU A 1 171 ? 16.127 -8.822 -13.295 1.00 77.75 171 LEU A C 1
ATOM 1382 O O . LEU A 1 171 ? 14.946 -9.138 -13.435 1.00 77.75 171 LEU A O 1
ATOM 1386 N N . ASN A 1 172 ? 17.029 -9.623 -12.729 1.00 65.44 172 ASN A N 1
ATOM 1387 C CA . ASN A 1 172 ? 16.677 -10.889 -12.086 1.00 65.44 172 ASN A CA 1
ATOM 1388 C C . ASN A 1 172 ? 15.921 -10.615 -10.770 1.00 65.44 172 ASN A C 1
ATOM 1390 O O . ASN A 1 172 ? 16.447 -10.787 -9.669 1.00 65.44 172 ASN A O 1
ATOM 1394 N N . ALA A 1 173 ? 14.716 -10.064 -10.895 1.00 66.31 173 ALA A N 1
ATOM 1395 C CA . ALA A 1 173 ? 13.770 -9.907 -9.814 1.00 66.31 173 ALA A CA 1
ATOM 1396 C C . ALA A 1 173 ? 13.046 -11.240 -9.651 1.00 66.31 173 ALA A C 1
ATOM 1398 O O . ALA A 1 173 ? 12.506 -11.776 -10.608 1.00 66.31 173 ALA A O 1
ATOM 1399 N N . GLN A 1 174 ? 13.001 -11.755 -8.423 1.00 80.62 174 GLN A N 1
ATOM 1400 C CA . GLN A 1 174 ? 12.399 -13.057 -8.116 1.00 80.62 174 GLN A CA 1
ATOM 1401 C C . GLN A 1 174 ? 10.856 -13.053 -8.210 1.00 80.62 174 GLN A C 1
ATOM 1403 O O . GLN A 1 174 ? 10.204 -13.988 -7.736 1.00 80.62 174 GLN A O 1
ATOM 1408 N N . TYR A 1 175 ? 10.281 -11.974 -8.744 1.00 84.25 175 TYR A N 1
ATOM 1409 C CA . TYR A 1 175 ? 8.865 -11.640 -8.740 1.00 84.25 175 TYR A CA 1
ATOM 1410 C C . TYR A 1 175 ? 8.527 -10.671 -9.885 1.00 84.25 175 TYR A C 1
ATOM 1412 O O . TYR A 1 175 ? 9.380 -9.913 -10.349 1.00 84.25 175 TYR A O 1
ATOM 1420 N N . THR A 1 176 ? 7.259 -10.657 -10.296 1.00 88.06 176 THR A N 1
ATOM 1421 C CA . THR A 1 176 ? 6.713 -9.713 -11.284 1.00 88.06 176 THR A CA 1
ATOM 1422 C C . THR A 1 176 ? 5.743 -8.740 -10.617 1.00 88.06 176 THR A C 1
ATOM 1424 O O . THR A 1 176 ? 4.800 -9.169 -9.960 1.00 88.06 176 THR A O 1
ATOM 14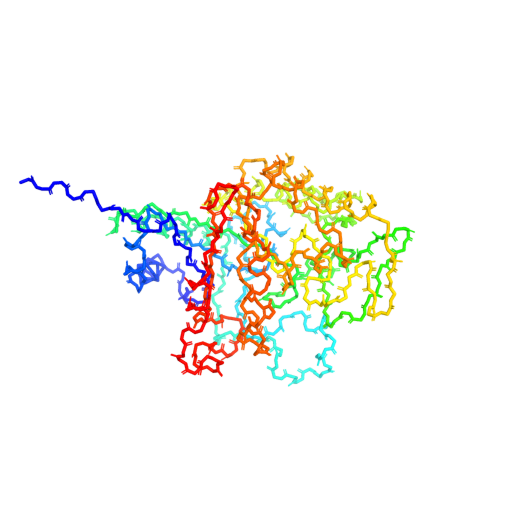27 N N . VAL A 1 177 ? 5.948 -7.435 -10.802 1.00 92.62 177 VAL A N 1
ATOM 1428 C CA . VAL A 1 177 ? 5.123 -6.381 -10.187 1.00 92.62 177 VAL A CA 1
ATOM 1429 C C . VAL A 1 177 ? 4.562 -5.413 -11.223 1.00 92.62 177 VAL A C 1
ATOM 1431 O O . VAL A 1 177 ? 5.107 -5.278 -12.318 1.00 92.62 177 VAL A O 1
ATOM 1434 N N . VAL A 1 178 ? 3.505 -4.693 -10.853 1.00 95.88 178 VAL A N 1
ATOM 1435 C CA . VAL A 1 178 ? 2.933 -3.614 -11.668 1.00 95.88 178 VAL A CA 1
ATOM 1436 C C . VAL A 1 178 ? 3.914 -2.438 -11.786 1.00 95.88 178 VAL A C 1
ATOM 1438 O O . VAL A 1 178 ? 4.355 -1.860 -10.792 1.00 95.88 178 VAL A O 1
ATOM 1441 N N . CYS A 1 179 ? 4.213 -2.030 -13.017 1.00 96.38 179 CYS A N 1
ATOM 1442 C CA . CYS A 1 179 ? 4.922 -0.800 -13.346 1.00 96.38 179 CYS A CA 1
ATOM 1443 C C . CYS A 1 179 ? 3.937 0.376 -13.389 1.00 96.38 179 CYS A C 1
ATOM 1445 O O . CYS A 1 179 ? 3.057 0.440 -14.249 1.00 96.38 179 CYS A O 1
ATOM 1447 N N . SER A 1 180 ? 4.101 1.341 -12.481 1.00 96.31 180 SER A N 1
ATOM 1448 C CA . SER A 1 180 ? 3.163 2.461 -12.329 1.00 96.31 180 SER A CA 1
ATOM 1449 C C . SER A 1 180 ? 3.117 3.410 -13.533 1.00 96.31 180 SER A C 1
ATOM 1451 O O . SER A 1 180 ? 2.094 4.042 -13.772 1.00 96.31 180 SER A O 1
ATOM 1453 N N . TRP A 1 181 ? 4.193 3.498 -14.318 1.00 96.06 181 TRP A N 1
ATOM 1454 C CA . TRP A 1 181 ? 4.267 4.343 -15.518 1.00 96.06 181 TRP A CA 1
ATOM 1455 C C . TRP A 1 181 ? 4.035 3.575 -16.826 1.00 96.06 181 TRP A C 1
ATOM 1457 O O . TRP A 1 181 ? 4.382 4.058 -17.908 1.00 96.06 181 TRP A O 1
ATOM 1467 N N . SER A 1 182 ? 3.477 2.369 -16.736 1.00 97.19 182 SER A N 1
ATOM 1468 C CA . SER A 1 182 ? 3.055 1.598 -17.903 1.00 97.19 182 SER A CA 1
ATOM 1469 C C . SER A 1 182 ? 1.844 2.230 -18.603 1.00 97.19 182 SER A C 1
ATOM 1471 O O . SER A 1 182 ? 1.218 3.183 -18.121 1.00 97.19 182 SER A O 1
ATOM 1473 N N . LYS A 1 183 ? 1.526 1.694 -19.780 1.00 97.69 183 LYS A N 1
ATOM 1474 C CA . LYS A 1 183 ? 0.327 2.025 -20.546 1.00 97.69 183 LYS A CA 1
ATOM 1475 C C . LYS A 1 183 ? -0.434 0.741 -20.826 1.00 97.69 183 LYS A C 1
ATOM 1477 O O . LYS A 1 183 ? 0.186 -0.262 -21.163 1.00 97.69 183 LYS A O 1
ATOM 1482 N N . LEU A 1 184 ? -1.747 0.810 -20.684 1.00 98.44 184 LEU A N 1
ATOM 1483 C CA . LEU A 1 184 ? -2.675 -0.276 -20.949 1.00 98.44 184 LEU A CA 1
ATOM 1484 C C . LEU A 1 184 ? -2.949 -0.375 -22.452 1.00 98.44 184 LEU A C 1
ATOM 1486 O O . LEU A 1 184 ? -3.090 0.647 -23.139 1.00 98.44 184 LEU A O 1
ATOM 1490 N N . HIS A 1 185 ? -3.047 -1.605 -22.941 1.00 98.44 185 HIS A N 1
ATOM 1491 C CA . HIS A 1 185 ? -3.623 -1.902 -24.244 1.00 98.44 185 HIS A CA 1
ATOM 1492 C C . HIS A 1 185 ? -5.142 -1.753 -24.219 1.00 98.44 185 HIS A C 1
ATOM 1494 O O . HIS A 1 185 ? -5.771 -1.767 -23.159 1.00 98.44 185 HIS A O 1
ATOM 1500 N N . ALA A 1 186 ? -5.732 -1.598 -25.403 1.00 98.25 186 ALA A N 1
ATOM 1501 C CA . ALA A 1 186 ? -7.175 -1.530 -25.510 1.00 98.25 186 ALA A CA 1
ATOM 1502 C C . ALA A 1 186 ? -7.836 -2.853 -25.116 1.00 98.25 186 ALA A C 1
ATOM 1504 O O . ALA A 1 186 ? -7.387 -3.930 -25.515 1.00 98.25 186 ALA A O 1
ATOM 1505 N N . ASP A 1 187 ? -8.969 -2.761 -24.431 1.00 97.75 187 ASP A N 1
ATOM 1506 C CA . ASP A 1 187 ? -9.858 -3.894 -24.206 1.00 97.75 187 ASP A CA 1
ATOM 1507 C C . ASP A 1 187 ? -11.321 -3.500 -24.461 1.00 97.75 187 ASP A C 1
ATOM 1509 O O . ASP A 1 187 ? -11.609 -2.424 -24.987 1.00 97.75 187 ASP A O 1
ATOM 1513 N N . GLN A 1 188 ? -12.252 -4.408 -24.173 1.00 97.38 188 GLN A N 1
ATOM 1514 C CA . GLN A 1 188 ? -13.696 -4.176 -24.308 1.00 97.38 188 GLN A CA 1
ATOM 1515 C C . GLN A 1 188 ? -14.444 -4.442 -22.992 1.00 97.38 188 GLN A C 1
ATOM 1517 O O . GLN A 1 188 ? -15.667 -4.581 -22.990 1.00 97.38 188 GLN A O 1
ATOM 1522 N N . THR A 1 189 ? -13.716 -4.563 -21.881 1.00 97.00 189 THR A N 1
ATOM 1523 C CA . THR A 1 189 ? -14.299 -4.851 -20.569 1.00 97.00 189 THR A CA 1
ATOM 1524 C C . THR A 1 189 ? -14.915 -3.572 -20.016 1.00 97.00 189 THR A C 1
ATOM 1526 O O . THR A 1 189 ? -14.300 -2.512 -20.057 1.00 97.00 189 THR A O 1
ATOM 1529 N N . ALA A 1 190 ? -16.140 -3.631 -19.502 1.00 97.62 190 ALA A N 1
ATOM 1530 C CA . ALA A 1 190 ? -16.738 -2.458 -18.879 1.00 97.62 190 ALA A CA 1
ATOM 1531 C C . ALA A 1 190 ? -16.131 -2.233 -17.487 1.00 97.62 190 ALA A C 1
ATOM 1533 O O . ALA A 1 190 ? -16.176 -3.120 -16.638 1.00 97.62 190 ALA A O 1
ATOM 1534 N N . TYR A 1 191 ? -15.615 -1.029 -17.254 1.00 98.50 191 TYR A N 1
ATOM 1535 C CA . TYR A 1 191 ? -15.178 -0.551 -15.942 1.00 98.50 191 TYR A CA 1
ATOM 1536 C C . TYR A 1 191 ? -15.971 0.696 -15.555 1.00 98.50 191 TYR A C 1
ATOM 1538 O O . TYR A 1 191 ? -16.518 1.387 -16.418 1.00 98.50 191 TYR A O 1
ATOM 1546 N N . ALA A 1 192 ? -15.978 1.056 -14.273 1.00 98.38 192 ALA A N 1
ATOM 1547 C CA . ALA A 1 192 ? -16.775 2.172 -13.774 1.00 98.38 192 ALA A CA 1
ATOM 1548 C C . ALA A 1 192 ? -16.364 3.504 -14.422 1.00 98.38 192 ALA A C 1
ATOM 1550 O O . ALA A 1 192 ? -17.210 4.345 -14.723 1.00 98.38 192 ALA A O 1
ATOM 1551 N N . ALA A 1 193 ? -15.062 3.689 -14.656 1.00 97.75 193 ALA A N 1
ATOM 1552 C CA . ALA A 1 193 ? -14.523 4.858 -15.346 1.00 97.75 193 ALA A CA 1
ATOM 1553 C C . ALA A 1 193 ? -14.440 4.700 -16.876 1.00 97.75 193 ALA A C 1
ATOM 1555 O O . ALA A 1 193 ? -14.288 5.693 -17.589 1.00 97.75 193 ALA A O 1
ATOM 1556 N N . TYR A 1 194 ? -14.538 3.468 -17.378 1.00 98.31 194 TYR A N 1
ATOM 1557 C CA . TYR A 1 194 ? -14.356 3.110 -18.784 1.00 98.31 194 TYR A CA 1
ATOM 1558 C C . TYR A 1 194 ? -15.466 2.138 -19.221 1.00 98.31 194 TYR A C 1
ATOM 1560 O O . TYR A 1 194 ? -15.206 0.958 -19.459 1.00 98.31 194 TYR A O 1
ATOM 1568 N N . PRO A 1 195 ? -16.726 2.603 -19.336 1.00 97.88 195 PRO A N 1
ATOM 1569 C CA . PRO A 1 195 ? -17.877 1.724 -19.577 1.00 97.88 195 PRO A CA 1
ATOM 1570 C C . PRO A 1 195 ? -17.854 1.024 -20.945 1.00 97.88 195 PRO A C 1
ATOM 1572 O O . PRO A 1 195 ? -18.613 0.087 -21.162 1.00 97.88 195 PRO A O 1
ATOM 1575 N N . ASN A 1 196 ? -16.993 1.474 -21.864 1.00 97.88 196 ASN A N 1
ATOM 1576 C CA . ASN A 1 196 ? -16.844 0.920 -23.211 1.00 97.88 196 ASN A CA 1
ATOM 1577 C C . ASN A 1 196 ? -15.492 0.206 -23.422 1.00 97.88 196 ASN A C 1
ATOM 1579 O O . ASN A 1 196 ? -15.095 0.021 -24.571 1.00 97.88 196 ASN A O 1
ATOM 1583 N N . GLY A 1 197 ? -14.765 -0.136 -22.355 1.00 98.00 197 GLY A N 1
ATOM 1584 C CA . GLY A 1 197 ? -13.394 -0.641 -22.460 1.00 98.00 197 GLY A CA 1
ATOM 1585 C C . GLY A 1 197 ? -12.325 0.432 -22.307 1.00 98.00 197 GLY A C 1
ATOM 1586 O O . GLY A 1 197 ? -12.574 1.635 -22.459 1.00 98.00 197 GLY A O 1
ATOM 1587 N N . ILE A 1 198 ? -11.117 -0.027 -21.997 1.00 98.62 198 ILE A N 1
ATOM 1588 C CA . ILE A 1 198 ? -9.915 0.798 -21.916 1.00 98.62 198 ILE A CA 1
ATOM 1589 C C . ILE A 1 198 ? -9.473 1.167 -23.343 1.00 98.62 198 ILE A C 1
ATOM 1591 O O . ILE A 1 198 ? -9.375 0.291 -24.201 1.00 98.62 198 ILE A O 1
ATOM 1595 N N . PRO A 1 199 ? -9.197 2.450 -23.639 1.00 98.56 199 PRO A N 1
ATOM 1596 C CA . PRO A 1 199 ? -8.573 2.853 -24.895 1.00 98.56 199 PRO A CA 1
ATOM 1597 C C . PRO A 1 199 ? -7.103 2.430 -24.991 1.00 98.56 199 PRO A C 1
ATOM 1599 O O . PRO A 1 199 ? -6.385 2.370 -23.993 1.00 98.56 199 PRO A O 1
ATOM 1602 N N . GLU A 1 200 ? -6.621 2.236 -26.217 1.00 98.44 200 GLU A N 1
ATOM 1603 C CA . GLU A 1 200 ? -5.216 1.910 -26.474 1.00 98.44 200 GLU A CA 1
ATOM 1604 C C . GLU A 1 200 ? -4.280 3.006 -25.944 1.00 98.44 200 GLU A C 1
ATOM 1606 O O . GLU A 1 200 ? -4.550 4.199 -26.107 1.00 98.44 200 GLU A O 1
ATOM 1611 N N . ASN A 1 201 ? -3.139 2.604 -25.377 1.00 97.88 201 ASN A N 1
ATOM 1612 C CA . ASN A 1 201 ? -2.131 3.486 -24.786 1.00 97.88 201 ASN A CA 1
ATOM 1613 C C . ASN A 1 201 ? -2.612 4.324 -23.585 1.00 97.88 201 ASN A C 1
ATOM 1615 O O . ASN A 1 201 ? -1.986 5.346 -23.277 1.00 97.88 201 ASN A O 1
ATOM 1619 N N . THR A 1 202 ? -3.670 3.907 -22.884 1.00 98.69 202 THR A N 1
ATOM 1620 C CA . THR A 1 202 ? -4.132 4.602 -21.671 1.00 98.69 202 THR A CA 1
ATOM 1621 C C . THR A 1 202 ? -3.063 4.518 -20.576 1.00 98.69 202 THR A C 1
ATOM 1623 O O . THR A 1 202 ? -2.678 3.411 -20.197 1.00 98.69 202 THR A O 1
ATOM 1626 N N . PRO A 1 203 ? -2.553 5.640 -20.035 1.00 98.62 203 PRO A N 1
ATOM 1627 C CA . PRO A 1 203 ? -1.600 5.597 -18.931 1.00 98.62 203 PRO A CA 1
ATOM 1628 C C . PRO A 1 203 ? -2.190 4.904 -17.701 1.00 98.62 203 PRO A C 1
ATOM 1630 O O . PRO A 1 203 ? -3.303 5.220 -17.277 1.00 98.62 203 PRO A O 1
ATOM 1633 N N . PHE A 1 204 ? -1.422 4.015 -17.071 1.00 98.62 204 PHE A N 1
ATOM 1634 C CA . PHE A 1 204 ? -1.909 3.267 -15.913 1.00 98.62 204 PHE A CA 1
ATOM 1635 C C . PHE A 1 204 ? -2.311 4.179 -14.740 1.00 98.62 204 PHE A C 1
ATOM 1637 O O . PHE A 1 204 ? -3.333 3.948 -14.098 1.00 98.62 204 PHE A O 1
ATOM 1644 N N . GLY A 1 205 ? -1.557 5.259 -14.501 1.00 98.44 205 GLY A N 1
ATOM 1645 C CA . GLY A 1 205 ? -1.894 6.258 -13.480 1.00 98.44 205 GLY A CA 1
ATOM 1646 C C . GLY A 1 205 ? -3.225 6.976 -13.724 1.00 98.44 205 GLY A C 1
ATOM 1647 O O . GLY A 1 205 ? -3.948 7.238 -12.766 1.00 98.44 205 GLY A O 1
ATOM 1648 N N . GLU A 1 206 ? -3.582 7.231 -14.988 1.00 98.88 206 GLU A N 1
ATOM 1649 C CA . GLU A 1 206 ? -4.886 7.806 -15.349 1.00 98.88 206 GLU A CA 1
ATOM 1650 C C . GLU A 1 206 ? -6.008 6.799 -15.074 1.00 98.88 206 GLU A C 1
ATOM 1652 O O . GLU A 1 206 ? -6.974 7.122 -14.381 1.00 98.88 206 GLU A O 1
ATOM 1657 N N . PHE A 1 207 ? -5.848 5.562 -15.556 1.00 98.88 207 PHE A N 1
ATOM 1658 C CA . PHE A 1 207 ? -6.831 4.498 -15.354 1.00 98.88 207 PHE A CA 1
ATOM 1659 C C . PHE A 1 207 ? -7.101 4.251 -13.867 1.00 98.88 207 PHE A C 1
ATOM 1661 O O . PHE A 1 207 ? -8.248 4.327 -13.418 1.00 98.88 207 PHE A O 1
ATOM 1668 N N . LEU A 1 208 ? -6.041 4.013 -13.086 1.00 98.88 208 LEU A N 1
ATOM 1669 C CA . LEU A 1 208 ? -6.157 3.745 -11.656 1.00 98.88 208 LEU A CA 1
ATOM 1670 C C . LEU A 1 208 ? -6.745 4.947 -10.909 1.00 98.88 208 LEU A C 1
ATOM 1672 O O . LEU A 1 208 ? -7.573 4.761 -10.018 1.00 98.88 208 LEU A O 1
ATOM 1676 N N . GLY A 1 209 ? -6.355 6.171 -11.280 1.00 98.75 209 GLY A N 1
ATOM 1677 C CA . GLY A 1 209 ? -6.897 7.397 -10.700 1.00 98.75 209 GLY A CA 1
ATOM 1678 C C . GLY A 1 209 ? -8.408 7.515 -10.904 1.00 98.75 209 GLY A C 1
ATOM 1679 O O . GLY A 1 209 ? -9.142 7.691 -9.928 1.00 98.75 209 GLY A O 1
ATOM 1680 N N . LYS A 1 210 ? -8.896 7.324 -12.137 1.00 98.75 210 LYS A N 1
ATOM 1681 C CA . LYS A 1 210 ? -10.339 7.369 -12.430 1.00 98.75 210 LYS A CA 1
ATOM 1682 C C . LYS A 1 210 ? -11.109 6.235 -11.757 1.00 98.75 210 LYS A C 1
ATOM 1684 O O . LYS A 1 210 ? -12.190 6.470 -11.216 1.00 98.75 210 LYS A O 1
ATOM 1689 N N . GLN A 1 211 ? -10.550 5.024 -11.735 1.00 98.69 211 GLN A N 1
ATOM 1690 C CA . GLN A 1 211 ? -11.145 3.899 -11.012 1.00 98.69 211 GLN A CA 1
ATOM 1691 C C . GLN A 1 211 ? -11.268 4.203 -9.515 1.00 98.69 211 GLN A C 1
ATOM 1693 O O . GLN A 1 211 ? -12.350 4.042 -8.954 1.00 98.69 211 GLN A O 1
ATOM 1698 N N . CYS A 1 212 ? -10.216 4.728 -8.879 1.00 98.81 212 CYS A N 1
ATOM 1699 C CA . CYS A 1 212 ? -10.249 5.134 -7.471 1.00 98.81 212 CYS A CA 1
ATOM 1700 C C . CYS A 1 212 ? -11.278 6.241 -7.210 1.00 98.81 212 CYS A C 1
ATOM 1702 O O . CYS A 1 212 ? -12.012 6.170 -6.224 1.00 98.81 212 CYS A O 1
ATOM 1704 N N . ALA A 1 213 ? -11.372 7.234 -8.099 1.00 98.56 213 ALA A N 1
ATOM 1705 C CA . ALA A 1 213 ? -12.336 8.329 -7.988 1.00 98.56 213 ALA A CA 1
ATOM 1706 C C . ALA A 1 213 ? -13.803 7.859 -8.041 1.00 98.56 213 ALA A C 1
ATOM 1708 O O . ALA A 1 213 ? -14.676 8.551 -7.521 1.00 98.56 213 ALA A O 1
ATOM 1709 N N . SER A 1 214 ? -14.071 6.682 -8.616 1.00 98.62 214 SER A N 1
ATOM 1710 C CA . SER A 1 214 ? -15.381 6.023 -8.566 1.00 98.62 214 SER A CA 1
ATOM 1711 C C . SER A 1 214 ? -15.512 5.065 -7.372 1.00 98.62 214 SER A C 1
ATOM 1713 O O . SER A 1 214 ? -16.462 5.156 -6.596 1.00 98.62 214 SER A O 1
ATOM 1715 N N . PHE A 1 215 ? -14.536 4.174 -7.187 1.00 98.88 215 PHE A N 1
ATOM 1716 C CA . PHE A 1 215 ? -14.548 3.095 -6.196 1.00 98.88 215 PHE A CA 1
ATOM 1717 C C . PHE A 1 215 ? -14.573 3.602 -4.749 1.00 98.88 215 PHE A C 1
ATOM 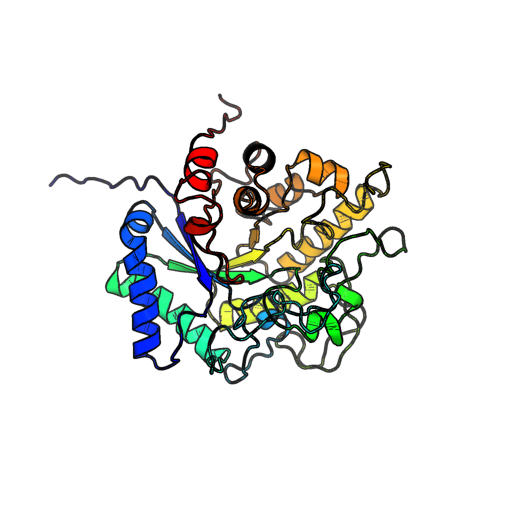1719 O O . PHE A 1 215 ? -15.422 3.190 -3.954 1.00 98.88 215 PHE A O 1
ATOM 1726 N N . LEU A 1 216 ? -13.657 4.512 -4.396 1.00 98.88 216 LEU A N 1
ATOM 1727 C CA . LEU A 1 216 ? -13.478 4.970 -3.017 1.00 98.88 216 LEU A CA 1
ATOM 1728 C C . LEU A 1 216 ? -14.754 5.614 -2.447 1.00 98.88 216 LEU A C 1
ATOM 1730 O O . LEU A 1 216 ? -15.204 5.163 -1.390 1.00 98.88 216 LEU A O 1
ATOM 1734 N N . PRO A 1 217 ? -15.399 6.595 -3.116 1.00 98.62 217 PRO A N 1
ATOM 1735 C CA . PRO A 1 217 ? -16.633 7.177 -2.591 1.00 98.62 217 PRO A CA 1
ATOM 1736 C C . PRO A 1 217 ? -17.814 6.204 -2.640 1.00 98.62 217 PRO A C 1
ATOM 1738 O O . PRO A 1 217 ? -18.648 6.230 -1.736 1.00 98.62 217 PRO A O 1
ATOM 1741 N N . ALA A 1 218 ? -17.897 5.330 -3.652 1.00 98.69 218 ALA A N 1
ATOM 1742 C CA . ALA A 1 218 ? -19.008 4.387 -3.786 1.00 98.69 218 ALA A CA 1
ATOM 1743 C C . ALA A 1 218 ? -19.103 3.417 -2.597 1.00 98.69 218 ALA A C 1
ATOM 1745 O O . ALA A 1 218 ? -20.214 3.107 -2.140 1.00 98.69 218 ALA A O 1
ATOM 1746 N N . LEU A 1 219 ? -17.946 2.981 -2.088 1.00 98.81 219 LEU A N 1
ATOM 1747 C CA . LEU A 1 219 ? -17.828 2.046 -0.965 1.00 98.81 219 LEU A CA 1
ATOM 1748 C C . LEU A 1 219 ? -17.526 2.732 0.374 1.00 98.81 219 LEU A C 1
ATOM 1750 O O . LEU A 1 219 ? -17.517 2.075 1.411 1.00 98.81 219 LEU A O 1
ATOM 1754 N N . GLY A 1 220 ? -17.319 4.049 0.362 1.00 98.62 220 GLY A N 1
ATOM 1755 C CA . GLY A 1 220 ? -17.128 4.855 1.563 1.00 98.62 220 GLY A CA 1
ATOM 1756 C C . GLY A 1 220 ? -15.723 4.788 2.162 1.00 98.62 220 GLY A C 1
ATOM 1757 O O . GLY A 1 220 ? -15.590 5.027 3.360 1.00 98.62 220 GLY A O 1
ATOM 1758 N N . PHE A 1 221 ? -14.687 4.477 1.381 1.00 98.81 221 PHE A N 1
ATOM 1759 C CA . PHE A 1 221 ? -13.292 4.618 1.815 1.00 98.81 221 PHE A CA 1
ATOM 1760 C C . PHE A 1 221 ? -12.894 6.099 1.908 1.00 98.81 221 PHE A C 1
ATOM 1762 O O . PHE A 1 221 ? -13.398 6.926 1.150 1.00 98.81 221 PHE A O 1
ATOM 1769 N N . ASP A 1 222 ? -11.979 6.436 2.821 1.00 98.69 222 ASP A N 1
ATOM 1770 C CA . ASP A 1 222 ? -11.526 7.818 3.070 1.00 98.69 222 ASP A CA 1
ATOM 1771 C C . ASP A 1 222 ? -10.158 8.125 2.452 1.00 98.69 222 ASP A C 1
ATOM 1773 O O . ASP A 1 222 ? -9.824 9.282 2.196 1.00 98.69 222 ASP A O 1
ATOM 1777 N N . TYR A 1 223 ? -9.338 7.099 2.230 1.00 98.56 223 TYR A N 1
ATOM 1778 C CA . TYR A 1 223 ? -7.991 7.249 1.691 1.00 98.56 223 TYR A CA 1
ATOM 1779 C C . TYR A 1 223 ? -7.533 5.975 0.985 1.00 98.56 223 TYR A C 1
ATOM 1781 O O . TYR A 1 223 ? -8.145 4.913 1.122 1.00 98.56 223 TYR A O 1
ATOM 1789 N N . ILE A 1 224 ? -6.435 6.090 0.242 1.00 98.56 224 ILE A N 1
ATOM 1790 C CA . ILE A 1 224 ? -5.770 4.957 -0.397 1.00 98.56 224 ILE A CA 1
ATOM 1791 C C . ILE A 1 224 ? -4.320 4.854 0.069 1.00 98.56 224 ILE A C 1
ATOM 1793 O O . ILE A 1 224 ? -3.625 5.860 0.237 1.00 98.56 224 ILE A O 1
ATOM 1797 N N . TRP A 1 225 ? -3.871 3.624 0.279 1.00 98.06 225 TRP A N 1
ATOM 1798 C CA . TRP A 1 225 ? -2.507 3.298 0.657 1.00 98.06 225 TRP A CA 1
ATOM 1799 C C . TRP A 1 225 ? -1.815 2.522 -0.465 1.00 98.06 225 TRP A C 1
ATOM 1801 O O . TRP A 1 225 ? -2.252 1.431 -0.836 1.00 98.06 225 TRP A O 1
ATOM 1811 N N . PHE A 1 226 ? -0.711 3.059 -0.979 1.00 97.94 226 PHE A N 1
ATOM 1812 C CA . PHE A 1 226 ? 0.149 2.370 -1.938 1.00 97.94 226 PHE A CA 1
ATOM 1813 C C . PHE A 1 226 ? 1.230 1.593 -1.199 1.00 97.94 226 PHE A C 1
ATOM 1815 O O . PHE A 1 226 ? 2.150 2.142 -0.581 1.00 97.94 226 PHE A O 1
ATOM 1822 N N . SER A 1 227 ? 1.080 0.277 -1.227 1.00 94.38 227 SER A N 1
ATOM 1823 C CA . SER A 1 227 ? 1.940 -0.624 -0.487 1.00 94.38 227 SER A CA 1
ATOM 1824 C C . SER A 1 227 ? 3.134 -1.090 -1.318 1.00 94.38 227 SER A C 1
ATOM 1826 O O . SER A 1 227 ? 3.210 -0.887 -2.527 1.00 94.38 227 SER A O 1
ATOM 1828 N N . ASN A 1 228 ? 4.100 -1.692 -0.626 1.00 90.12 228 ASN A N 1
ATOM 1829 C CA . ASN A 1 228 ? 5.171 -2.480 -1.217 1.00 90.12 228 ASN A CA 1
ATOM 1830 C C . ASN A 1 228 ? 5.987 -1.750 -2.291 1.00 90.12 228 ASN A C 1
ATOM 1832 O O . ASN A 1 228 ? 6.488 -2.375 -3.216 1.00 90.12 228 ASN A O 1
ATOM 1836 N N . GLY A 1 229 ? 6.156 -0.434 -2.140 1.00 93.62 229 GLY A N 1
ATOM 1837 C CA . GLY A 1 229 ? 6.905 0.423 -3.059 1.00 93.62 229 GLY A CA 1
ATOM 1838 C C . GLY A 1 229 ? 6.207 0.694 -4.395 1.00 93.62 229 GLY A C 1
ATOM 1839 O O . GLY A 1 229 ? 6.825 1.304 -5.273 1.00 93.62 229 GLY A O 1
ATOM 1840 N N . PHE A 1 230 ? 4.933 0.306 -4.535 1.00 96.69 230 PHE A N 1
ATOM 1841 C CA . PHE A 1 230 ? 4.099 0.710 -5.661 1.00 96.69 230 PHE A CA 1
ATOM 1842 C C . PHE A 1 230 ? 4.132 2.235 -5.831 1.00 96.69 230 PHE A C 1
ATOM 1844 O O . PHE A 1 230 ? 4.211 2.983 -4.855 1.00 96.69 230 PHE A O 1
ATOM 1851 N N . ALA A 1 231 ? 4.099 2.682 -7.088 1.00 96.12 231 ALA A N 1
ATOM 1852 C CA . ALA A 1 231 ? 4.222 4.083 -7.489 1.00 96.12 231 ALA A CA 1
ATOM 1853 C C . ALA A 1 231 ? 5.564 4.770 -7.164 1.00 96.12 231 ALA A C 1
ATOM 1855 O O . ALA A 1 231 ? 5.731 5.944 -7.489 1.00 96.12 231 ALA A O 1
ATOM 1856 N N . LEU A 1 232 ? 6.536 4.067 -6.576 1.00 96.00 232 LEU A N 1
ATOM 1857 C CA . LEU A 1 232 ? 7.869 4.609 -6.285 1.00 96.00 232 LEU A CA 1
ATOM 1858 C C . LEU A 1 232 ? 8.966 3.883 -7.060 1.00 96.00 232 LEU A C 1
ATOM 1860 O O . LEU A 1 232 ? 9.896 4.519 -7.544 1.00 96.00 232 LEU A O 1
ATOM 1864 N N . SER A 1 233 ? 8.865 2.559 -7.171 1.00 93.56 233 SER A N 1
ATOM 1865 C CA . SER A 1 233 ? 9.867 1.722 -7.826 1.00 93.56 233 SER A CA 1
ATOM 1866 C C . SER A 1 233 ? 9.216 0.502 -8.475 1.00 93.56 233 SER A C 1
ATOM 1868 O O . SER A 1 233 ? 8.268 -0.066 -7.940 1.00 93.56 233 SER A O 1
ATOM 1870 N N . TYR A 1 234 ? 9.763 0.080 -9.616 1.00 92.75 234 TYR A N 1
ATOM 1871 C CA . TYR A 1 234 ? 9.443 -1.207 -10.245 1.00 92.75 234 TYR A CA 1
ATOM 1872 C C . TYR A 1 234 ? 10.257 -2.376 -9.647 1.00 92.75 234 TYR A C 1
ATOM 1874 O O . TYR A 1 234 ? 9.934 -3.537 -9.862 1.00 92.75 234 TYR A O 1
ATOM 1882 N N . PHE A 1 235 ? 11.279 -2.088 -8.833 1.00 91.94 235 PHE A N 1
ATOM 1883 C CA . PHE A 1 235 ? 12.100 -3.076 -8.122 1.00 91.94 235 PHE A CA 1
ATOM 1884 C C . PHE A 1 235 ? 12.085 -2.840 -6.600 1.00 91.94 235 PHE A C 1
ATOM 1886 O O . PHE A 1 235 ? 13.138 -2.671 -5.975 1.00 91.94 235 PHE A O 1
ATOM 1893 N N . PRO A 1 236 ? 10.909 -2.783 -5.956 1.00 89.31 236 PRO A N 1
ATOM 1894 C CA . PRO A 1 236 ? 10.794 -2.265 -4.594 1.00 89.31 236 PRO A CA 1
ATOM 1895 C C . PRO A 1 236 ? 11.375 -3.183 -3.506 1.00 89.31 236 PRO A C 1
ATOM 1897 O O . PRO A 1 236 ? 11.636 -2.715 -2.393 1.00 89.31 236 PRO A O 1
ATOM 1900 N N . TRP A 1 237 ? 11.582 -4.473 -3.795 1.00 88.19 237 TRP A N 1
ATOM 1901 C CA . TRP A 1 237 ? 12.011 -5.482 -2.810 1.00 88.19 237 TRP A CA 1
ATOM 1902 C C . TRP A 1 237 ? 13.401 -6.060 -3.084 1.00 88.19 237 TRP A C 1
ATOM 1904 O O . TRP A 1 237 ? 13.773 -7.075 -2.507 1.00 88.19 237 TRP A O 1
ATOM 1914 N N . THR A 1 238 ? 14.173 -5.454 -3.984 1.00 88.62 238 THR A N 1
ATOM 1915 C CA . THR A 1 238 ? 15.562 -5.848 -4.249 1.00 88.62 238 THR A CA 1
ATOM 1916 C C . THR A 1 238 ? 16.488 -4.637 -4.210 1.00 88.62 238 THR A C 1
ATOM 1918 O O . THR A 1 238 ? 16.070 -3.515 -4.498 1.00 88.62 238 THR A O 1
ATOM 1921 N N . TYR A 1 239 ? 17.750 -4.862 -3.837 1.00 88.81 239 TYR A N 1
ATOM 1922 C CA . TYR A 1 239 ? 18.787 -3.826 -3.858 1.00 88.81 239 TYR A CA 1
ATOM 1923 C C . TYR A 1 239 ? 19.169 -3.422 -5.290 1.00 88.81 239 TYR A C 1
ATOM 1925 O O . TYR A 1 239 ? 19.844 -2.414 -5.483 1.00 88.81 239 TYR A O 1
ATOM 1933 N N . LEU A 1 240 ? 18.734 -4.200 -6.285 1.00 92.38 240 LEU A N 1
ATOM 1934 C CA . LEU A 1 240 ? 18.780 -3.840 -7.696 1.00 92.38 240 LEU A CA 1
ATOM 1935 C C . LEU A 1 240 ? 17.747 -2.748 -8.006 1.00 92.38 240 LEU A C 1
ATOM 1937 O O . LEU A 1 240 ? 16.774 -2.554 -7.274 1.00 92.38 240 LEU A O 1
ATOM 1941 N N . GLY A 1 241 ? 17.929 -2.041 -9.108 1.00 93.38 241 GLY A N 1
ATOM 1942 C CA . GLY A 1 241 ? 16.991 -1.023 -9.557 1.00 93.38 241 GLY A CA 1
ATOM 1943 C C . GLY A 1 241 ? 17.230 -0.642 -11.004 1.00 93.38 241 GLY A C 1
ATOM 1944 O O . GLY A 1 241 ? 18.214 -1.056 -11.616 1.00 93.38 241 GLY A O 1
ATOM 1945 N N . ALA A 1 242 ? 16.348 0.184 -11.550 1.00 93.94 242 ALA A N 1
ATOM 1946 C CA . ALA A 1 242 ? 16.438 0.640 -12.934 1.00 93.94 242 ALA A CA 1
ATOM 1947 C C . ALA A 1 242 ? 17.786 1.314 -13.262 1.00 93.94 242 ALA A C 1
ATOM 1949 O O . ALA A 1 242 ? 18.208 1.322 -14.415 1.00 93.94 242 ALA A O 1
ATOM 1950 N N . ASN A 1 243 ? 18.474 1.855 -12.254 1.00 95.31 243 ASN A N 1
ATOM 1951 C CA . ASN A 1 243 ? 19.778 2.490 -12.375 1.00 95.31 243 ASN A CA 1
ATOM 1952 C C . ASN A 1 243 ? 20.959 1.611 -11.905 1.00 95.31 243 ASN A C 1
ATOM 1954 O O . ASN A 1 243 ? 22.101 2.009 -12.117 1.00 95.31 243 ASN A O 1
ATOM 1958 N N . TYR A 1 244 ? 20.727 0.451 -11.276 1.00 94.19 244 TYR A N 1
ATOM 1959 C CA . TYR A 1 244 ? 21.785 -0.391 -10.695 1.00 94.19 244 TYR A CA 1
ATOM 1960 C C . TYR A 1 244 ? 21.494 -1.895 -10.829 1.00 94.19 244 TYR A C 1
ATOM 1962 O O . TYR A 1 244 ? 20.506 -2.396 -10.293 1.00 94.19 244 TYR A O 1
ATOM 1970 N N . ASP A 1 245 ? 22.399 -2.637 -11.473 1.00 91.75 245 ASP A N 1
ATOM 1971 C CA . ASP A 1 245 ? 22.268 -4.084 -11.733 1.00 91.75 245 ASP A CA 1
ATOM 1972 C C . ASP A 1 245 ? 23.047 -4.979 -10.751 1.00 91.75 245 ASP A C 1
ATOM 1974 O O . ASP A 1 245 ? 23.119 -6.194 -10.933 1.00 91.75 245 ASP A O 1
ATOM 1978 N N . GLY A 1 246 ? 23.626 -4.397 -9.697 1.00 92.19 246 GLY A N 1
ATOM 1979 C CA . GLY A 1 246 ? 24.515 -5.104 -8.770 1.00 92.19 246 GLY A CA 1
ATOM 1980 C C . GLY A 1 246 ? 26.002 -4.900 -9.075 1.00 92.19 246 GLY A C 1
ATOM 1981 O O . GLY A 1 246 ? 26.842 -5.136 -8.207 1.00 92.19 246 GLY A O 1
ATOM 1982 N N . THR A 1 247 ? 26.346 -4.404 -10.265 1.00 93.31 247 THR A N 1
ATOM 1983 C CA . THR A 1 247 ? 27.737 -4.238 -10.719 1.00 93.31 247 THR A CA 1
ATOM 1984 C C . THR A 1 247 ? 28.042 -2.851 -11.278 1.00 93.31 247 THR A C 1
ATOM 1986 O O . THR A 1 247 ? 29.170 -2.380 -11.126 1.00 93.31 247 THR A O 1
ATOM 1989 N N . GLN A 1 248 ? 27.065 -2.181 -11.895 1.00 92.31 248 GLN A N 1
ATOM 1990 C CA . GLN A 1 248 ? 27.273 -0.936 -12.635 1.00 92.31 248 GLN A CA 1
ATOM 1991 C C . GLN A 1 248 ? 26.242 0.140 -12.292 1.00 92.31 248 GLN A C 1
ATOM 1993 O O . GLN A 1 248 ? 25.062 -0.138 -12.096 1.00 92.31 248 GLN A O 1
ATOM 1998 N N . LEU A 1 249 ? 26.725 1.383 -12.252 1.00 92.81 249 LEU A N 1
ATOM 1999 C CA . LEU A 1 249 ? 25.968 2.616 -12.044 1.00 92.81 249 LEU A CA 1
ATOM 2000 C C . LEU A 1 249 ? 26.681 3.744 -12.827 1.00 92.81 249 LEU A C 1
ATOM 2002 O O . LEU A 1 249 ? 27.900 3.872 -12.669 1.00 92.81 249 LEU A O 1
ATOM 2006 N N . PRO A 1 250 ? 25.985 4.587 -13.618 1.00 92.06 250 PRO A N 1
ATOM 2007 C CA . PRO A 1 250 ? 24.538 4.606 -13.851 1.00 92.06 250 PRO A CA 1
ATOM 2008 C C . PRO A 1 250 ? 24.085 3.694 -15.006 1.00 92.06 250 PRO A C 1
ATOM 2010 O O . PRO A 1 250 ? 24.801 3.537 -15.992 1.00 92.06 250 PRO A O 1
ATOM 2013 N N . LEU A 1 251 ? 22.861 3.166 -14.909 1.00 93.38 251 LEU A N 1
ATOM 2014 C CA . LEU A 1 251 ? 22.156 2.449 -15.990 1.00 93.38 251 LEU A CA 1
ATOM 2015 C C . LEU A 1 251 ? 20.942 3.221 -16.530 1.00 93.38 251 LEU A C 1
ATOM 2017 O O . LEU A 1 251 ? 20.436 2.908 -17.604 1.00 93.38 251 LEU A O 1
ATOM 2021 N N . ALA A 1 252 ? 20.490 4.244 -15.803 1.00 94.62 252 ALA A N 1
ATOM 2022 C CA . ALA A 1 252 ? 19.334 5.058 -16.143 1.00 94.62 252 ALA A CA 1
ATOM 2023 C C . ALA A 1 252 ? 19.693 6.546 -16.191 1.00 94.62 252 ALA A C 1
ATOM 2025 O O . ALA A 1 252 ? 20.558 7.041 -15.464 1.00 94.62 252 ALA A O 1
ATOM 2026 N N . HIS A 1 253 ? 18.956 7.302 -17.002 1.00 94.81 253 HIS A N 1
ATOM 2027 C CA . HIS A 1 253 ? 19.017 8.758 -16.980 1.00 94.81 253 HIS A CA 1
ATOM 2028 C C . HIS A 1 253 ? 18.070 9.314 -15.910 1.00 94.81 253 HIS A C 1
ATOM 2030 O O . HIS A 1 253 ? 16.854 9.139 -16.008 1.00 94.81 253 HIS A O 1
ATOM 2036 N N . TYR A 1 254 ? 18.615 10.047 -14.930 1.00 94.56 254 TYR A N 1
ATOM 2037 C CA . TYR A 1 254 ? 17.833 10.661 -13.845 1.00 94.56 254 TYR A CA 1
ATOM 2038 C C . TYR A 1 254 ? 16.594 11.428 -14.332 1.00 94.56 254 TYR A C 1
ATOM 2040 O O . TYR A 1 254 ? 15.496 11.117 -13.862 1.00 94.56 254 TYR A O 1
ATOM 2048 N N . PRO A 1 255 ? 16.701 12.365 -15.304 1.00 95.44 255 PRO A N 1
ATOM 2049 C CA . PRO A 1 255 ? 15.530 13.111 -15.746 1.00 95.44 255 PRO A CA 1
ATOM 2050 C C . PRO A 1 255 ? 14.458 12.223 -16.370 1.00 95.44 255 PRO A C 1
ATOM 2052 O O . PRO A 1 255 ? 13.293 12.589 -16.348 1.00 95.44 255 PRO A O 1
ATOM 2055 N N . GLU A 1 256 ? 14.816 11.099 -16.986 1.00 95.62 256 GLU A N 1
ATOM 2056 C CA . GLU A 1 256 ? 13.840 10.205 -17.604 1.00 95.62 256 GLU A CA 1
ATOM 2057 C C . GLU A 1 256 ? 13.094 9.379 -16.555 1.00 95.62 256 GLU A C 1
ATOM 2059 O O . GLU A 1 256 ? 11.866 9.443 -16.497 1.00 95.62 256 GLU A O 1
ATOM 2064 N N . LEU A 1 257 ? 13.825 8.649 -15.708 1.00 96.00 257 LEU A N 1
ATOM 2065 C CA . LEU A 1 257 ? 13.225 7.745 -14.726 1.00 96.00 257 LEU A CA 1
ATOM 2066 C C . LEU A 1 257 ? 12.396 8.507 -13.685 1.00 96.00 257 LEU A C 1
ATOM 2068 O O . LEU A 1 257 ? 11.251 8.139 -13.431 1.00 96.00 257 LEU A O 1
ATOM 2072 N N . SER A 1 258 ? 12.926 9.616 -13.157 1.00 96.56 258 SER A N 1
ATOM 2073 C CA . SER A 1 258 ? 12.195 10.449 -12.196 1.00 96.56 258 SER A CA 1
ATOM 2074 C C . SER A 1 258 ? 10.900 11.010 -12.804 1.00 96.56 258 SER A C 1
ATOM 2076 O O . SER A 1 258 ? 9.837 10.902 -12.196 1.00 96.56 258 SER A O 1
ATOM 2078 N N . ARG A 1 259 ? 10.928 11.493 -14.061 1.00 96.94 259 ARG A N 1
ATOM 2079 C CA . ARG A 1 259 ? 9.708 11.954 -14.754 1.00 96.94 259 ARG A CA 1
ATOM 2080 C C . ARG A 1 259 ? 8.709 10.831 -15.013 1.00 96.94 259 ARG A C 1
ATOM 2082 O O . ARG A 1 259 ? 7.513 11.086 -14.941 1.00 96.94 259 ARG A O 1
ATOM 2089 N N . LYS A 1 260 ? 9.159 9.609 -15.309 1.00 96.88 260 LYS A N 1
ATOM 2090 C CA . LYS A 1 260 ? 8.264 8.449 -15.450 1.00 96.88 260 LYS A CA 1
ATOM 2091 C C . LYS A 1 260 ? 7.558 8.150 -14.126 1.00 96.88 260 LYS A C 1
ATOM 2093 O O . LYS A 1 260 ? 6.331 8.079 -14.116 1.00 96.88 260 LYS A O 1
ATOM 2098 N N . ILE A 1 261 ? 8.293 8.097 -13.013 1.00 97.31 261 ILE A N 1
ATOM 2099 C CA . ILE A 1 261 ? 7.706 7.933 -11.672 1.00 97.31 261 ILE A CA 1
ATOM 2100 C C . ILE A 1 261 ? 6.704 9.061 -11.383 1.00 97.31 261 ILE A C 1
ATOM 2102 O O . ILE A 1 261 ? 5.549 8.784 -11.064 1.00 97.31 261 ILE A O 1
ATOM 2106 N N . MET A 1 262 ? 7.103 10.323 -11.567 1.00 98.31 262 MET A N 1
ATOM 2107 C CA . MET A 1 262 ? 6.228 11.477 -11.326 1.00 98.31 262 MET A CA 1
ATOM 2108 C C . MET A 1 262 ? 5.010 11.516 -12.252 1.00 98.31 262 MET A C 1
ATOM 2110 O O . MET A 1 262 ? 3.948 11.940 -11.811 1.00 98.31 262 MET A O 1
ATOM 2114 N N . SER A 1 263 ? 5.109 11.018 -13.489 1.00 98.19 263 SER A N 1
ATOM 2115 C CA . SER A 1 263 ? 3.978 11.002 -14.426 1.00 98.19 263 SER A CA 1
ATOM 2116 C C . SER A 1 263 ? 2.805 10.168 -13.918 1.00 98.19 263 SER A C 1
ATOM 2118 O O . SER A 1 263 ? 1.657 10.570 -14.096 1.00 98.19 263 SER A O 1
ATOM 2120 N N . PHE A 1 264 ? 3.076 9.054 -13.226 1.00 98.56 264 PHE A N 1
ATOM 2121 C CA . PHE A 1 264 ? 2.025 8.295 -12.557 1.00 98.56 264 PHE A CA 1
ATOM 2122 C C . PHE A 1 264 ? 1.315 9.167 -11.521 1.00 98.56 264 PHE A C 1
ATOM 2124 O O . PHE A 1 264 ? 0.091 9.232 -11.520 1.00 98.56 264 PHE A O 1
ATOM 2131 N N . TRP A 1 265 ? 2.076 9.845 -10.659 1.00 98.62 265 TRP A N 1
ATOM 2132 C CA . TRP A 1 265 ? 1.517 10.653 -9.580 1.00 98.62 265 TRP A CA 1
ATOM 2133 C C . TRP A 1 265 ? 0.740 11.859 -10.091 1.00 98.62 265 TRP A C 1
ATOM 2135 O O . TRP A 1 265 ? -0.355 12.117 -9.598 1.00 98.62 265 TRP A O 1
ATOM 2145 N N . ASP A 1 266 ? 1.274 12.560 -11.090 1.00 98.69 266 ASP A N 1
ATOM 2146 C CA . ASP A 1 266 ? 0.620 13.705 -11.718 1.00 98.69 266 ASP A CA 1
ATOM 2147 C C . ASP A 1 266 ? -0.738 13.289 -12.314 1.00 98.69 266 ASP A C 1
ATOM 2149 O O . ASP A 1 266 ? -1.748 13.944 -12.059 1.00 98.69 266 ASP A O 1
ATOM 2153 N N . LEU A 1 267 ? -0.786 12.166 -13.044 1.00 98.81 267 LEU A N 1
ATOM 2154 C CA . LEU A 1 267 ? -2.021 11.637 -13.635 1.00 98.81 267 LEU A CA 1
ATOM 2155 C C . LEU A 1 267 ? -2.986 11.103 -12.572 1.00 98.81 267 LEU A C 1
ATOM 2157 O O . LEU A 1 267 ? -4.162 11.457 -12.574 1.00 98.81 267 LEU A O 1
ATOM 2161 N N . PHE A 1 268 ? -2.496 10.305 -11.622 1.00 98.81 268 PHE A N 1
ATOM 2162 C CA . PHE A 1 268 ? -3.320 9.754 -10.549 1.00 98.81 268 PHE A CA 1
ATOM 2163 C C . PHE A 1 268 ? -3.974 10.868 -9.725 1.00 98.81 268 PHE A C 1
ATOM 2165 O O . PHE A 1 268 ? -5.173 10.822 -9.458 1.00 98.81 268 PHE A O 1
ATOM 2172 N N . LYS A 1 269 ? -3.205 11.895 -9.342 1.00 98.38 269 LYS A N 1
ATOM 2173 C CA . LYS A 1 269 ? -3.717 13.030 -8.565 1.00 98.38 269 LYS A CA 1
ATOM 2174 C C . LYS A 1 269 ? -4.579 13.975 -9.389 1.00 98.38 269 LYS A C 1
ATOM 2176 O O . LYS A 1 269 ? -5.447 14.614 -8.807 1.00 98.38 269 LYS A O 1
ATOM 2181 N N . HIS A 1 270 ? -4.388 14.059 -10.703 1.00 98.56 270 HIS A N 1
ATOM 2182 C CA . HIS A 1 270 ? -5.316 14.776 -11.576 1.00 98.56 270 HIS A CA 1
ATOM 2183 C C . HIS A 1 270 ? -6.705 14.119 -11.576 1.00 98.56 270 HIS A C 1
ATOM 2185 O O . HIS A 1 270 ? -7.708 14.810 -11.414 1.00 98.56 270 HIS A O 1
ATOM 2191 N N . GLU A 1 271 ? -6.760 12.791 -11.696 1.00 98.69 271 GLU A N 1
ATOM 2192 C CA . GLU A 1 271 ? -8.023 12.044 -11.771 1.00 98.69 271 GLU A CA 1
ATOM 2193 C C . GLU A 1 271 ? -8.657 11.776 -10.393 1.00 98.69 271 GLU A C 1
ATOM 2195 O O . GLU A 1 271 ? -9.878 11.690 -10.274 1.00 98.69 271 GLU A O 1
ATOM 2200 N N . CYS A 1 272 ? -7.849 11.687 -9.331 1.00 98.31 272 CYS A N 1
ATOM 2201 C CA . CYS A 1 272 ? -8.287 11.443 -7.952 1.00 98.31 272 CYS A CA 1
ATOM 2202 C C . CYS A 1 272 ? -7.750 12.513 -6.965 1.00 98.31 272 CYS A C 1
ATOM 2204 O O . CYS A 1 272 ? -7.029 12.189 -6.015 1.00 98.31 272 CYS A O 1
ATOM 2206 N N . PRO A 1 273 ? -8.074 13.811 -7.152 1.00 96.50 273 PRO A N 1
ATOM 2207 C CA . PRO A 1 273 ? -7.420 14.911 -6.430 1.00 96.50 273 PRO A CA 1
ATOM 2208 C C . PRO A 1 273 ? -7.805 15.011 -4.952 1.00 96.50 273 PRO A C 1
ATOM 2210 O O . PRO A 1 273 ? -7.025 15.503 -4.139 1.00 96.50 273 PRO A O 1
ATOM 2213 N N . ASN A 1 274 ? -9.009 14.560 -4.593 1.00 93.12 274 ASN A N 1
ATOM 2214 C CA . ASN A 1 274 ? -9.595 14.796 -3.270 1.00 93.12 274 ASN A CA 1
ATOM 2215 C C . ASN A 1 274 ? -9.290 13.692 -2.250 1.00 93.12 274 ASN A C 1
ATOM 2217 O O . ASN A 1 274 ? -9.738 13.783 -1.109 1.00 93.12 274 ASN A O 1
ATOM 2221 N N . TYR A 1 275 ? -8.551 12.654 -2.645 1.00 97.00 275 TYR A N 1
ATOM 2222 C CA . TYR A 1 275 ? -8.246 11.526 -1.775 1.00 97.00 275 TYR A CA 1
ATOM 2223 C C . TYR A 1 275 ? -6.821 11.595 -1.236 1.00 97.00 275 TYR A C 1
ATOM 2225 O O . TYR A 1 275 ? -5.837 11.752 -1.973 1.00 97.00 275 TYR A O 1
ATOM 2233 N N . ARG A 1 276 ? -6.718 11.440 0.088 1.00 96.56 276 ARG A N 1
ATOM 2234 C CA . ARG A 1 276 ? -5.440 11.287 0.779 1.00 96.56 276 ARG A CA 1
ATOM 2235 C C . ARG A 1 276 ? -4.748 10.028 0.260 1.00 96.56 276 ARG A C 1
ATOM 2237 O O . ARG A 1 276 ? -5.376 8.976 0.128 1.00 96.56 276 ARG A O 1
ATOM 2244 N N . THR A 1 277 ? -3.453 10.148 -0.018 1.00 97.50 277 THR A N 1
ATOM 2245 C CA . THR A 1 277 ? -2.619 9.01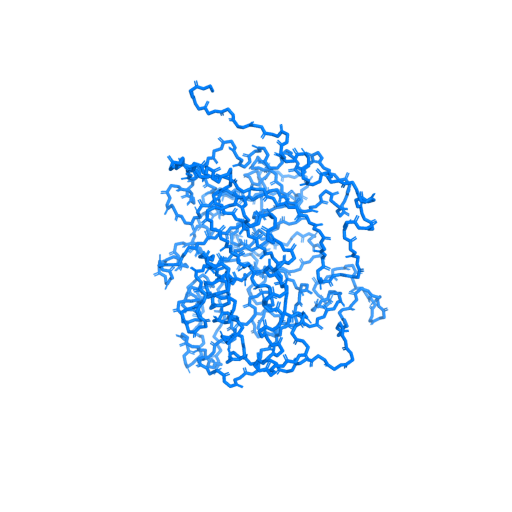7 -0.431 1.00 97.50 277 THR A CA 1
ATOM 2246 C C . THR A 1 277 ? -1.487 8.839 0.562 1.00 97.50 277 THR A C 1
ATOM 2248 O O . THR A 1 277 ? -0.773 9.786 0.898 1.00 97.50 277 THR A O 1
ATOM 2251 N N . GLU A 1 278 ? -1.346 7.612 1.033 1.00 97.25 278 GLU A N 1
ATOM 2252 C CA . GLU A 1 278 ? -0.309 7.185 1.964 1.00 97.25 278 GLU A CA 1
ATOM 2253 C C . GLU A 1 278 ? 0.497 6.047 1.336 1.00 97.25 278 GLU A C 1
ATOM 2255 O O . GLU A 1 278 ? 0.042 5.421 0.378 1.00 97.25 278 GLU A O 1
ATOM 2260 N N . ILE A 1 279 ? 1.710 5.799 1.830 1.00 96.19 279 ILE A N 1
ATOM 2261 C CA . ILE A 1 279 ? 2.636 4.842 1.215 1.00 96.19 279 ILE A CA 1
ATOM 2262 C C . ILE A 1 279 ? 3.374 4.001 2.261 1.00 96.19 279 ILE A C 1
ATOM 2264 O O . ILE A 1 279 ? 3.759 4.508 3.313 1.00 96.19 279 ILE A O 1
ATOM 2268 N N . ARG A 1 280 ? 3.670 2.737 1.928 1.00 92.62 280 ARG A N 1
ATOM 2269 C CA . ARG A 1 280 ? 4.613 1.890 2.696 1.00 92.62 280 ARG A CA 1
ATOM 2270 C C . ARG A 1 280 ? 6.080 2.213 2.380 1.00 92.62 280 ARG A C 1
ATOM 2272 O O . ARG A 1 280 ? 6.942 2.071 3.242 1.00 92.62 280 ARG A O 1
ATOM 2279 N N . GLY A 1 281 ? 6.371 2.663 1.157 1.00 92.00 281 GLY A N 1
ATOM 2280 C CA . GLY A 1 281 ? 7.746 2.797 0.659 1.00 92.00 281 GLY A CA 1
ATOM 2281 C C . GLY A 1 281 ? 8.347 1.459 0.212 1.00 92.00 281 GLY A C 1
ATOM 2282 O O . GLY A 1 281 ? 7.675 0.427 0.243 1.00 92.00 281 GLY A O 1
ATOM 2283 N N . THR A 1 282 ? 9.610 1.476 -0.222 1.00 92.12 282 THR A N 1
ATOM 2284 C CA . THR A 1 282 ? 10.387 0.264 -0.557 1.00 92.12 282 THR A CA 1
ATOM 2285 C C . THR A 1 282 ? 10.877 -0.442 0.721 1.00 92.12 282 THR A C 1
ATOM 2287 O O . THR A 1 282 ? 10.542 -0.038 1.839 1.00 92.12 282 THR A O 1
ATOM 2290 N N . ASN A 1 283 ? 11.723 -1.466 0.598 1.00 88.19 283 ASN A N 1
ATOM 2291 C CA . ASN A 1 283 ? 12.415 -2.053 1.755 1.00 88.19 283 ASN A CA 1
ATOM 2292 C C . ASN A 1 283 ? 13.724 -1.341 2.135 1.00 88.19 283 ASN A C 1
ATOM 2294 O O . ASN A 1 283 ? 14.380 -1.762 3.084 1.00 88.19 283 ASN A O 1
ATOM 2298 N N . PHE A 1 284 ? 14.114 -0.285 1.417 1.00 90.62 284 PHE A N 1
ATOM 2299 C CA . PHE A 1 284 ? 15.446 0.311 1.523 1.00 90.62 284 PHE A CA 1
ATOM 2300 C C . PHE A 1 284 ? 15.404 1.758 2.019 1.00 90.62 284 PHE A C 1
ATOM 2302 O O . PHE A 1 284 ? 14.361 2.414 2.042 1.00 90.62 284 PHE A O 1
ATOM 2309 N N . GLY A 1 285 ? 16.559 2.258 2.460 1.00 92.19 285 GLY A N 1
ATOM 2310 C CA . GLY A 1 285 ? 16.696 3.653 2.870 1.00 92.19 285 GLY A CA 1
ATOM 2311 C C . GLY A 1 285 ? 16.751 4.623 1.699 1.00 92.19 285 GLY A C 1
ATOM 2312 O O . GLY A 1 285 ? 17.133 4.259 0.586 1.00 92.19 285 GLY A O 1
ATOM 2313 N N . THR A 1 286 ? 16.449 5.891 1.984 1.00 93.56 286 THR A N 1
ATOM 2314 C CA . THR A 1 286 ? 16.320 6.971 0.992 1.00 93.56 286 THR A CA 1
ATOM 2315 C C . THR A 1 286 ? 17.549 7.093 0.083 1.00 93.56 286 THR A C 1
ATOM 2317 O O . THR A 1 286 ? 17.415 7.389 -1.098 1.00 93.56 286 THR A O 1
ATOM 2320 N N . GLY A 1 287 ? 18.755 6.828 0.602 1.00 94.00 287 GLY A N 1
ATOM 2321 C CA . GLY A 1 287 ? 19.987 6.848 -0.196 1.00 94.00 287 GLY A CA 1
ATOM 2322 C C . GLY A 1 287 ? 20.072 5.721 -1.233 1.00 94.00 287 GLY A C 1
ATOM 2323 O O . GLY A 1 287 ? 20.492 5.967 -2.361 1.00 94.00 287 GLY A O 1
ATOM 2324 N N . MET A 1 288 ? 19.640 4.506 -0.880 1.00 94.19 288 MET A N 1
ATOM 2325 C CA . MET A 1 288 ? 19.581 3.377 -1.818 1.00 94.19 288 MET A CA 1
ATOM 2326 C C . MET A 1 288 ? 18.478 3.587 -2.849 1.00 94.19 288 MET A C 1
ATOM 2328 O O . MET A 1 288 ? 18.720 3.399 -4.036 1.00 94.19 288 MET A O 1
ATOM 2332 N N . ASP A 1 289 ? 17.303 4.029 -2.402 1.00 95.06 289 ASP A N 1
ATOM 2333 C CA . ASP A 1 289 ? 16.175 4.370 -3.270 1.00 95.06 289 ASP A CA 1
ATOM 2334 C C . ASP A 1 289 ? 16.564 5.435 -4.307 1.00 95.06 289 ASP A C 1
ATOM 2336 O O . ASP A 1 289 ? 16.312 5.276 -5.504 1.00 95.06 289 ASP A O 1
ATOM 2340 N N . LEU A 1 290 ? 17.257 6.491 -3.870 1.00 94.94 290 LEU A N 1
ATOM 2341 C CA . LEU A 1 290 ? 17.769 7.528 -4.760 1.00 94.94 290 LEU A CA 1
ATOM 2342 C C . LEU A 1 290 ? 18.814 6.972 -5.735 1.00 94.94 290 LEU A C 1
ATOM 2344 O O . LEU A 1 290 ? 18.757 7.277 -6.922 1.00 94.94 290 LEU A O 1
ATOM 2348 N N . ALA A 1 291 ? 19.760 6.160 -5.261 1.00 95.19 291 ALA A N 1
ATOM 2349 C CA . ALA A 1 291 ? 20.827 5.630 -6.105 1.00 95.19 291 ALA A CA 1
ATOM 2350 C C . ALA A 1 291 ? 20.310 4.635 -7.157 1.00 95.19 291 ALA A C 1
ATOM 2352 O O . ALA A 1 291 ? 20.722 4.711 -8.315 1.00 95.19 291 ALA A O 1
ATOM 2353 N N . LYS A 1 292 ? 19.420 3.713 -6.772 1.00 95.00 292 LYS A N 1
ATOM 2354 C CA . LYS A 1 292 ? 19.015 2.581 -7.617 1.00 95.00 292 LYS A CA 1
ATOM 2355 C C . LYS A 1 292 ? 17.809 2.874 -8.511 1.00 95.00 292 LYS A C 1
ATOM 2357 O O . LYS A 1 292 ? 17.726 2.284 -9.580 1.00 95.00 292 LYS A O 1
ATOM 2362 N N . ASP A 1 293 ? 16.908 3.771 -8.107 1.00 95.38 293 ASP A N 1
ATOM 2363 C CA . ASP A 1 293 ? 15.665 4.058 -8.845 1.00 95.38 293 ASP A CA 1
ATOM 2364 C C . ASP A 1 293 ? 15.344 5.554 -8.971 1.00 95.38 293 ASP A C 1
ATOM 2366 O O . ASP A 1 293 ? 14.305 5.910 -9.519 1.00 95.38 293 ASP A O 1
ATOM 2370 N N . PHE A 1 294 ? 16.214 6.449 -8.489 1.00 96.44 294 PHE A N 1
ATOM 2371 C CA . PHE A 1 294 ? 15.979 7.896 -8.519 1.00 96.44 294 PHE A CA 1
ATOM 2372 C C . PHE A 1 294 ? 14.635 8.327 -7.905 1.00 96.44 294 PHE A C 1
ATOM 2374 O O . PHE A 1 294 ? 14.012 9.268 -8.396 1.00 96.44 294 PHE A O 1
ATOM 2381 N N . ILE A 1 295 ? 14.189 7.657 -6.833 1.00 96.31 295 ILE A N 1
ATOM 2382 C CA . ILE A 1 295 ? 12.872 7.913 -6.227 1.00 96.31 295 ILE A CA 1
ATOM 2383 C C . ILE A 1 295 ? 12.766 9.384 -5.764 1.00 96.31 295 ILE A C 1
ATOM 2385 O O . ILE A 1 295 ? 13.505 9.797 -4.862 1.00 96.31 295 ILE A O 1
ATOM 2389 N N . PRO A 1 296 ? 11.848 10.192 -6.334 1.00 95.31 296 PRO A N 1
ATOM 2390 C CA . PRO A 1 296 ? 11.821 11.642 -6.142 1.00 95.31 296 PRO A CA 1
ATOM 2391 C C . PRO A 1 296 ? 10.997 12.069 -4.913 1.00 95.31 296 PRO A C 1
ATOM 2393 O O . PRO A 1 296 ? 10.060 12.858 -5.020 1.00 95.31 296 PRO A O 1
ATOM 2396 N N . PHE A 1 297 ? 11.343 11.576 -3.716 1.00 95.44 297 PHE A N 1
ATOM 2397 C CA . PHE A 1 297 ? 10.585 11.869 -2.483 1.00 95.44 297 PHE A CA 1
ATOM 2398 C C . PHE A 1 297 ? 10.409 13.365 -2.196 1.00 95.44 297 PHE A C 1
ATOM 2400 O O . PHE A 1 297 ? 9.330 13.774 -1.776 1.00 95.44 297 PHE A O 1
ATOM 2407 N N . LEU A 1 298 ? 11.440 14.184 -2.436 1.00 93.81 298 LEU A N 1
ATOM 2408 C CA . LEU A 1 298 ? 11.349 15.628 -2.205 1.00 93.81 298 LEU A CA 1
ATOM 2409 C C . LEU A 1 298 ? 10.240 16.261 -3.056 1.00 93.81 298 LEU A C 1
ATOM 2411 O O . LEU A 1 298 ? 9.425 17.009 -2.527 1.00 93.81 298 LEU A O 1
ATOM 2415 N N . GLU A 1 299 ? 10.165 15.908 -4.340 1.00 96.50 299 GLU A N 1
ATOM 2416 C CA . GLU A 1 299 ? 9.137 16.432 -5.243 1.00 96.50 299 GLU A CA 1
ATOM 2417 C C . GLU A 1 299 ? 7.738 15.937 -4.846 1.00 96.50 299 GLU A C 1
ATOM 2419 O O . GLU A 1 299 ? 6.790 16.723 -4.821 1.00 96.50 299 GLU A O 1
ATOM 2424 N N . LEU A 1 300 ? 7.606 14.663 -4.452 1.00 96.88 300 LEU A N 1
ATOM 2425 C CA . LEU A 1 300 ? 6.345 14.117 -3.930 1.00 96.88 300 LEU A CA 1
ATOM 2426 C C . LEU A 1 300 ? 5.850 14.885 -2.697 1.00 96.88 300 LEU A C 1
ATOM 2428 O O . LEU A 1 300 ? 4.648 15.136 -2.568 1.00 96.88 300 LEU A O 1
ATOM 2432 N N . TYR A 1 301 ? 6.763 15.270 -1.804 1.00 95.75 301 TYR A N 1
ATOM 2433 C CA . TYR A 1 301 ? 6.444 16.039 -0.602 1.00 95.75 301 TYR A CA 1
ATOM 2434 C C . TYR A 1 301 ? 6.105 17.499 -0.928 1.00 95.75 301 TYR A C 1
ATOM 2436 O O . TYR A 1 301 ? 5.102 18.012 -0.434 1.00 95.75 301 TYR A O 1
ATOM 2444 N N . GLU A 1 302 ? 6.873 18.160 -1.798 1.00 95.88 302 GLU A N 1
ATOM 2445 C CA . GLU A 1 302 ? 6.615 19.545 -2.222 1.00 95.88 302 GLU A CA 1
ATOM 2446 C C . GLU A 1 302 ? 5.273 19.686 -2.955 1.00 95.88 302 GLU A C 1
ATOM 2448 O O . GLU A 1 302 ? 4.536 20.649 -2.723 1.00 95.88 302 GLU A O 1
ATOM 2453 N N . LYS A 1 303 ? 4.907 18.692 -3.777 1.00 96.75 303 LYS A N 1
ATOM 2454 C CA . LYS A 1 303 ? 3.592 18.615 -4.433 1.00 96.75 303 LYS A CA 1
ATOM 2455 C C . LYS A 1 303 ? 2.466 18.132 -3.514 1.00 96.75 303 LYS A C 1
ATOM 2457 O O . LYS A 1 303 ? 1.307 18.153 -3.926 1.00 96.75 303 LYS A O 1
ATOM 2462 N N . LYS A 1 304 ? 2.777 17.718 -2.279 1.00 95.81 304 LYS A N 1
ATOM 2463 C CA . LYS A 1 304 ? 1.824 17.158 -1.301 1.00 95.81 304 LYS A CA 1
ATOM 2464 C C . LYS A 1 304 ? 1.058 15.949 -1.840 1.00 95.81 304 LYS A C 1
ATOM 2466 O O . LYS A 1 304 ? -0.133 15.775 -1.587 1.00 95.81 304 LYS A O 1
ATOM 2471 N N . TYR A 1 305 ? 1.733 15.114 -2.622 1.00 97.06 305 TYR A N 1
ATOM 2472 C CA . TYR A 1 305 ? 1.122 13.910 -3.180 1.00 97.06 305 TYR A CA 1
ATOM 2473 C C . TYR A 1 305 ? 1.024 12.774 -2.167 1.00 97.06 305 TYR A C 1
ATOM 2475 O O . TYR A 1 305 ? 0.128 11.935 -2.284 1.00 97.06 305 TYR A O 1
ATOM 2483 N N . VAL A 1 306 ? 1.885 12.800 -1.151 1.00 95.69 306 VAL A N 1
ATOM 2484 C CA . VAL A 1 306 ? 1.919 11.840 -0.052 1.00 95.69 306 VAL A CA 1
ATOM 2485 C C . VAL A 1 306 ? 1.802 12.591 1.273 1.00 95.69 306 VAL A C 1
ATOM 2487 O O . VAL A 1 306 ? 2.512 13.573 1.488 1.00 95.69 306 VAL A O 1
ATOM 2490 N N . GLU A 1 307 ? 0.923 12.118 2.158 1.00 93.62 307 GLU A N 1
ATOM 2491 C CA . GLU A 1 307 ? 0.651 12.766 3.451 1.00 93.62 307 GLU A CA 1
ATOM 2492 C C . GLU A 1 307 ? 1.789 12.579 4.469 1.00 93.62 307 GLU A C 1
ATOM 2494 O O . GLU A 1 307 ? 2.156 13.498 5.199 1.00 93.62 307 GLU A O 1
ATOM 2499 N N . PHE A 1 308 ? 2.351 11.371 4.521 1.00 95.00 308 PHE A N 1
ATOM 2500 C CA . PHE A 1 308 ? 3.314 10.951 5.537 1.00 95.00 308 PHE A CA 1
ATOM 2501 C C . PHE A 1 308 ? 4.565 10.363 4.886 1.00 95.00 308 PHE A C 1
ATOM 2503 O O . PHE A 1 308 ? 4.465 9.765 3.811 1.00 95.00 308 PHE A O 1
ATOM 2510 N N . PRO A 1 309 ? 5.746 10.468 5.523 1.00 95.12 309 PRO A N 1
ATOM 2511 C CA . PRO A 1 309 ? 6.873 9.676 5.059 1.00 95.12 309 PRO A CA 1
ATOM 2512 C C . PRO A 1 309 ? 6.533 8.182 5.217 1.00 95.12 309 PRO A C 1
ATOM 2514 O O . PRO A 1 309 ? 5.756 7.824 6.113 1.00 95.12 309 PRO A O 1
ATOM 2517 N N . PRO A 1 310 ? 7.111 7.297 4.391 1.00 94.69 310 PRO A N 1
ATOM 2518 C CA . PRO A 1 310 ? 6.863 5.874 4.543 1.00 94.69 310 PRO A CA 1
ATOM 2519 C C . PRO A 1 310 ? 7.327 5.363 5.924 1.00 94.69 310 PRO A C 1
ATOM 2521 O O . PRO A 1 310 ? 8.400 5.776 6.381 1.00 94.69 310 PRO A O 1
ATOM 2524 N N . PRO A 1 311 ? 6.568 4.463 6.584 1.00 93.19 311 PRO A N 1
ATOM 2525 C CA . PRO A 1 311 ? 6.954 3.879 7.870 1.00 93.19 311 PRO A CA 1
ATOM 2526 C C . PRO A 1 311 ? 8.169 2.940 7.735 1.00 93.19 311 PRO A C 1
ATOM 2528 O O . PRO A 1 311 ? 8.702 2.712 6.639 1.00 93.19 311 PRO A O 1
ATOM 2531 N N . ASN A 1 312 ? 8.611 2.370 8.861 1.00 89.88 312 ASN A N 1
ATOM 2532 C CA . ASN A 1 312 ? 9.544 1.244 8.860 1.00 89.88 312 ASN A CA 1
ATOM 2533 C C . ASN A 1 312 ? 8.942 0.026 8.131 1.00 89.88 312 ASN A C 1
ATOM 2535 O O . ASN A 1 312 ? 7.728 -0.195 8.112 1.00 89.88 312 ASN A O 1
ATOM 2539 N N . SER A 1 313 ? 9.811 -0.746 7.479 1.00 83.69 313 SER A N 1
ATOM 2540 C CA . SER A 1 313 ? 9.422 -1.954 6.750 1.00 83.69 313 SER A CA 1
ATOM 2541 C C . SER A 1 313 ? 9.298 -3.136 7.715 1.00 83.69 313 SER A C 1
ATOM 2543 O O . SER A 1 313 ? 10.215 -3.317 8.489 1.00 83.69 313 SER A O 1
ATOM 2545 N N . PRO A 1 314 ? 8.295 -4.028 7.624 1.00 75.25 314 PRO A N 1
ATOM 2546 C CA . PRO A 1 314 ? 8.231 -5.258 8.434 1.00 75.25 314 PRO A CA 1
ATOM 2547 C C . PRO A 1 314 ? 9.347 -6.285 8.128 1.00 75.25 314 PRO A C 1
ATOM 2549 O O . PRO A 1 314 ? 9.296 -7.414 8.609 1.00 75.25 314 PRO A O 1
ATOM 2552 N N . TRP A 1 315 ? 10.320 -5.953 7.271 1.00 77.12 315 TRP A N 1
ATOM 2553 C CA . TRP A 1 315 ? 11.316 -6.899 6.767 1.00 77.12 315 TRP A CA 1
ATOM 2554 C C . TRP A 1 315 ? 12.260 -7.439 7.835 1.00 77.12 315 TRP A C 1
ATOM 2556 O O . TRP A 1 315 ? 12.640 -8.598 7.698 1.00 77.12 315 TRP A O 1
ATOM 2566 N N . GLY A 1 316 ? 12.581 -6.686 8.895 1.00 76.75 316 GLY A N 1
ATOM 2567 C CA . GLY A 1 316 ? 13.459 -7.178 9.961 1.00 76.75 316 GLY A CA 1
ATOM 2568 C C . GLY A 1 316 ? 12.950 -8.475 10.597 1.00 76.75 316 GLY A C 1
ATOM 2569 O O . GLY A 1 316 ? 13.749 -9.342 10.932 1.00 76.75 316 GLY A O 1
ATOM 2570 N N . ALA A 1 317 ? 11.625 -8.671 10.650 1.00 72.94 317 ALA A N 1
ATOM 2571 C CA . ALA A 1 317 ? 11.010 -9.942 11.051 1.00 72.94 317 ALA A CA 1
ATOM 2572 C C . ALA A 1 317 ? 11.354 -11.088 10.097 1.00 72.94 317 ALA A C 1
ATOM 2574 O O . ALA A 1 317 ? 11.630 -12.205 10.513 1.00 72.94 317 ALA A O 1
ATOM 2575 N N . LEU A 1 318 ? 11.276 -10.804 8.799 1.00 76.06 318 LEU A N 1
ATOM 2576 C CA . LEU A 1 318 ? 11.293 -11.799 7.733 1.00 76.06 318 LEU A CA 1
ATOM 2577 C C . LEU A 1 318 ? 12.718 -12.211 7.350 1.00 76.06 318 LEU A C 1
ATOM 2579 O O . LEU A 1 318 ? 12.923 -13.327 6.878 1.00 76.06 318 LEU A O 1
ATOM 2583 N N . ASN A 1 319 ? 13.693 -11.313 7.515 1.00 80.62 319 ASN A N 1
ATOM 2584 C CA . ASN A 1 319 ? 15.077 -11.527 7.090 1.00 80.62 319 ASN A CA 1
ATOM 2585 C C . ASN A 1 319 ? 16.119 -11.378 8.213 1.00 80.62 319 ASN A C 1
ATOM 2587 O O . ASN A 1 319 ? 17.308 -11.534 7.937 1.00 80.62 319 ASN A O 1
ATOM 2591 N N . TYR A 1 320 ? 15.693 -11.091 9.448 1.00 79.62 320 TYR A N 1
ATOM 2592 C CA . TYR A 1 320 ? 16.556 -10.848 10.612 1.00 79.62 320 TYR A CA 1
ATOM 2593 C C . TYR A 1 320 ? 17.528 -9.659 10.461 1.00 79.62 320 TYR A C 1
ATOM 2595 O O . TYR A 1 320 ? 18.516 -9.568 11.192 1.00 79.62 320 TYR A O 1
ATOM 2603 N N . ASP A 1 321 ? 17.248 -8.718 9.551 1.00 85.38 321 ASP A N 1
ATOM 2604 C CA . ASP A 1 321 ? 18.047 -7.508 9.317 1.00 85.38 321 ASP A CA 1
ATOM 2605 C C . ASP A 1 321 ? 17.322 -6.240 9.798 1.00 85.38 321 ASP A C 1
ATOM 2607 O O . ASP A 1 321 ? 16.893 -5.371 9.031 1.00 85.38 321 ASP A O 1
ATOM 2611 N N . PHE A 1 322 ? 17.212 -6.116 11.121 1.00 85.62 322 PHE A N 1
ATOM 2612 C CA . PHE A 1 322 ? 16.688 -4.910 11.769 1.00 85.62 322 PHE A CA 1
ATOM 2613 C C . PHE A 1 322 ? 17.579 -3.680 11.533 1.00 85.62 322 PHE A C 1
ATOM 2615 O O . PHE A 1 322 ? 17.103 -2.549 11.599 1.00 85.62 322 PHE A O 1
ATOM 2622 N N . GLY A 1 323 ? 18.871 -3.870 11.244 1.00 88.62 323 GLY A N 1
ATOM 2623 C CA . GLY A 1 323 ? 19.794 -2.768 10.963 1.00 88.62 323 GLY A CA 1
ATOM 2624 C C . GLY A 1 323 ? 19.418 -2.026 9.681 1.00 88.62 323 GLY A C 1
ATOM 2625 O O . GLY A 1 323 ? 19.342 -0.789 9.675 1.00 88.62 323 GLY A O 1
ATOM 2626 N N . LEU A 1 324 ? 19.132 -2.774 8.613 1.00 87.25 324 LEU A N 1
ATOM 2627 C CA . LEU A 1 324 ? 18.653 -2.221 7.349 1.00 87.25 324 LEU A CA 1
ATOM 2628 C C . LEU A 1 324 ? 17.279 -1.562 7.507 1.00 87.25 324 LEU A C 1
ATOM 2630 O O . LEU A 1 324 ? 17.089 -0.444 7.024 1.00 87.25 324 LEU A O 1
ATOM 2634 N N . GLU A 1 325 ? 16.351 -2.205 8.222 1.00 88.31 325 GLU A N 1
ATOM 2635 C CA . GLU A 1 325 ? 15.033 -1.632 8.519 1.00 88.31 325 GLU A CA 1
ATOM 2636 C C . GLU A 1 325 ? 15.157 -0.281 9.237 1.00 88.31 325 GLU A C 1
ATOM 2638 O O . GLU A 1 325 ? 14.575 0.716 8.796 1.00 88.31 325 GLU A O 1
ATOM 2643 N N . MET A 1 326 ? 15.957 -0.226 10.304 1.00 91.50 326 MET A N 1
ATOM 2644 C CA . MET A 1 326 ? 16.132 0.978 11.114 1.00 91.50 326 MET A CA 1
ATOM 2645 C C . MET A 1 326 ? 16.859 2.085 10.355 1.00 91.50 326 MET A C 1
ATOM 2647 O O . MET A 1 326 ? 16.459 3.246 10.437 1.00 91.50 326 MET A O 1
ATOM 2651 N N . THR A 1 327 ? 17.870 1.742 9.553 1.00 91.69 327 THR A N 1
ATOM 2652 C CA . THR A 1 327 ? 18.534 2.702 8.656 1.00 91.69 327 THR A CA 1
ATOM 2653 C C . THR A 1 327 ? 17.539 3.267 7.644 1.00 91.69 327 THR A C 1
ATOM 2655 O O . THR A 1 327 ? 17.509 4.479 7.403 1.00 91.69 327 THR A O 1
ATOM 2658 N N . GLY A 1 328 ? 16.681 2.406 7.088 1.00 91.75 328 GLY A N 1
ATOM 2659 C CA . GLY A 1 328 ? 15.604 2.801 6.193 1.00 91.75 328 GLY A CA 1
ATOM 2660 C C . GLY A 1 328 ? 14.649 3.788 6.853 1.00 91.75 328 GLY A C 1
ATOM 2661 O O . GLY A 1 328 ? 14.475 4.904 6.359 1.00 91.75 328 GLY A O 1
ATOM 2662 N N . TYR A 1 329 ? 14.111 3.421 8.012 1.00 93.19 329 TYR A N 1
ATOM 2663 C CA . TYR A 1 329 ? 13.196 4.250 8.791 1.00 93.19 329 TYR A CA 1
ATOM 2664 C C . TYR A 1 329 ? 13.801 5.608 9.175 1.00 93.19 329 TYR A C 1
ATOM 2666 O O . TYR A 1 329 ? 13.236 6.652 8.847 1.00 93.19 329 TYR A O 1
ATOM 2674 N N . MET A 1 330 ? 14.995 5.616 9.778 1.00 94.06 330 MET A N 1
ATOM 2675 C CA . MET A 1 330 ? 15.700 6.841 10.174 1.00 94.06 330 MET A CA 1
ATOM 2676 C C . MET A 1 330 ? 15.950 7.779 8.987 1.00 94.06 330 MET A C 1
ATOM 2678 O O . MET A 1 330 ? 15.795 8.995 9.107 1.00 94.06 330 MET A O 1
ATOM 2682 N N . SER A 1 331 ? 16.306 7.225 7.823 1.00 94.00 331 SER A N 1
ATOM 2683 C CA . SER A 1 331 ? 16.543 8.023 6.616 1.00 94.00 331 SER A CA 1
ATOM 2684 C C . SER A 1 331 ? 15.268 8.667 6.053 1.00 94.00 331 SER A C 1
ATOM 2686 O O . SER A 1 331 ? 15.340 9.755 5.480 1.00 94.00 331 SER A O 1
ATOM 2688 N N . ARG A 1 332 ? 14.100 8.037 6.239 1.00 92.56 332 ARG A N 1
ATOM 2689 C CA . ARG A 1 332 ? 12.797 8.541 5.769 1.00 92.56 332 ARG A CA 1
ATOM 2690 C C . ARG A 1 332 ? 12.235 9.636 6.659 1.00 92.56 332 ARG A C 1
ATOM 2692 O O . ARG A 1 332 ? 11.605 10.555 6.150 1.00 92.56 332 ARG A O 1
ATOM 2699 N N . ILE A 1 333 ? 12.490 9.570 7.965 1.00 93.19 333 ILE A N 1
ATOM 2700 C CA . ILE A 1 333 ? 12.009 10.583 8.916 1.00 93.19 333 ILE A CA 1
ATOM 2701 C C . ILE A 1 333 ? 12.938 11.801 9.026 1.00 93.19 333 ILE A C 1
ATOM 2703 O O . ILE A 1 333 ? 12.602 12.774 9.698 1.00 93.19 333 ILE A O 1
ATOM 2707 N N . ALA A 1 334 ? 14.101 11.791 8.366 1.00 91.81 334 ALA A N 1
ATOM 2708 C CA . ALA A 1 334 ? 15.016 12.934 8.360 1.00 91.81 334 ALA A CA 1
ATOM 2709 C C . ALA A 1 334 ? 14.350 14.195 7.768 1.00 91.81 334 ALA A C 1
ATOM 2711 O O . ALA A 1 334 ? 14.429 15.286 8.346 1.00 91.81 334 ALA A O 1
ATOM 2712 N N . VAL A 1 335 ? 13.624 14.027 6.659 1.00 90.06 335 VAL A N 1
ATOM 2713 C CA . VAL A 1 335 ? 12.823 15.069 6.005 1.00 90.06 335 VAL A CA 1
ATOM 2714 C C . VAL A 1 335 ? 11.373 14.616 5.972 1.00 90.06 335 VAL A C 1
ATOM 2716 O O . VAL A 1 335 ? 11.065 13.547 5.459 1.00 90.06 335 VAL A O 1
ATOM 2719 N N . LEU A 1 336 ? 10.488 15.444 6.517 1.00 92.50 336 LEU A N 1
ATOM 2720 C CA . LEU A 1 336 ? 9.068 15.142 6.621 1.00 92.50 336 LEU A CA 1
ATOM 2721 C C . LEU A 1 336 ? 8.269 16.010 5.633 1.00 92.50 336 LEU A C 1
ATOM 2723 O O . LEU A 1 336 ? 8.587 17.195 5.509 1.00 92.50 336 LEU A O 1
ATOM 2727 N N . PRO A 1 337 ? 7.207 15.479 4.995 1.00 92.31 337 PRO A N 1
ATOM 2728 C CA . PRO A 1 337 ? 6.213 16.290 4.282 1.00 92.31 337 PRO A CA 1
ATOM 2729 C C . PRO A 1 337 ? 5.402 17.206 5.220 1.00 92.31 337 PRO A C 1
ATOM 2731 O O . PRO A 1 337 ? 4.835 18.202 4.778 1.00 92.31 337 PRO A O 1
ATOM 2734 N N . GLY A 1 338 ? 5.368 16.890 6.520 1.00 89.56 338 GLY A N 1
ATOM 2735 C CA . GLY A 1 338 ? 4.679 17.655 7.560 1.00 89.56 338 GLY A CA 1
ATOM 2736 C C . GLY A 1 338 ? 5.347 17.498 8.929 1.00 89.56 338 GLY A C 1
ATOM 2737 O O . GLY A 1 338 ? 6.568 17.434 9.034 1.00 89.56 338 GLY A O 1
ATOM 2738 N N . GLU A 1 339 ? 4.554 17.429 9.997 1.00 88.06 339 GLU A N 1
ATOM 2739 C CA . GLU A 1 339 ? 5.064 17.309 11.378 1.00 88.06 339 GLU A CA 1
ATOM 2740 C C . GLU A 1 339 ? 4.943 15.890 11.954 1.00 88.06 339 GLU A C 1
ATOM 2742 O O . GLU A 1 339 ? 5.470 15.601 13.027 1.00 88.06 339 GLU A O 1
ATOM 2747 N N . ILE A 1 340 ? 4.243 15.003 11.245 1.00 90.38 340 ILE A N 1
ATOM 2748 C CA . ILE A 1 340 ? 3.887 13.659 11.700 1.00 90.38 340 ILE A CA 1
ATOM 2749 C C . ILE A 1 340 ? 4.685 12.630 10.898 1.00 90.38 340 ILE A C 1
ATOM 2751 O O . ILE A 1 340 ? 4.828 12.754 9.681 1.00 90.38 340 ILE A O 1
ATOM 2755 N N . PHE A 1 341 ? 5.167 11.590 11.577 1.00 92.94 341 PHE A N 1
ATOM 2756 C CA . PHE A 1 341 ? 5.737 10.404 10.947 1.00 92.94 341 PHE A CA 1
ATOM 2757 C C . PHE A 1 341 ? 5.188 9.131 11.611 1.00 92.94 341 PHE A C 1
ATOM 2759 O O . PHE A 1 341 ? 5.054 9.096 12.837 1.00 92.94 341 PHE A O 1
ATOM 2766 N N . PRO A 1 342 ? 4.827 8.106 10.823 1.00 93.75 342 PRO A N 1
ATOM 2767 C CA . PRO A 1 342 ? 4.331 6.843 11.341 1.00 93.75 342 PRO A CA 1
ATOM 2768 C C . PRO A 1 342 ? 5.480 5.887 11.669 1.00 93.75 342 PRO A C 1
ATOM 2770 O O . PRO A 1 342 ? 6.511 5.887 11.002 1.00 93.75 342 PRO A O 1
ATOM 2773 N N . TYR A 1 343 ? 5.242 5.002 12.631 1.00 92.12 343 TYR A N 1
ATOM 2774 C CA . TYR A 1 343 ? 5.938 3.723 12.739 1.00 92.12 343 TYR A CA 1
ATOM 2775 C C . TYR A 1 343 ? 4.896 2.601 12.673 1.00 92.12 343 TYR A C 1
ATOM 2777 O O . TYR A 1 343 ? 3.702 2.836 12.883 1.00 92.12 343 TYR A O 1
ATOM 2785 N N . ARG A 1 344 ? 5.348 1.393 12.356 1.00 89.75 344 ARG A N 1
ATOM 2786 C CA . ARG A 1 344 ? 4.533 0.197 12.154 1.00 89.75 344 ARG A CA 1
ATOM 2787 C C . ARG A 1 344 ? 5.169 -0.965 12.908 1.00 89.75 344 ARG A C 1
ATOM 2789 O O . ARG A 1 344 ? 6.385 -1.106 12.896 1.00 89.75 344 ARG A O 1
ATOM 2796 N N . PHE A 1 345 ? 4.351 -1.811 13.515 1.00 87.12 345 PHE A N 1
ATOM 2797 C CA . PHE A 1 345 ? 4.778 -3.081 14.101 1.00 87.12 345 PHE A CA 1
ATOM 2798 C C . PHE A 1 345 ? 3.879 -4.199 13.564 1.00 87.12 345 PHE A C 1
ATOM 2800 O O . PHE A 1 345 ? 2.754 -3.942 13.120 1.00 87.12 345 PHE A O 1
ATOM 2807 N N . TYR A 1 346 ? 4.388 -5.425 13.533 1.00 83.06 346 TYR A N 1
ATOM 2808 C CA . TYR A 1 346 ? 3.844 -6.523 12.746 1.00 83.06 346 TYR A CA 1
ATOM 2809 C C . TYR A 1 346 ? 3.408 -7.682 13.646 1.00 83.06 346 TYR A C 1
ATOM 2811 O O . TYR A 1 346 ? 4.108 -8.669 13.833 1.00 83.06 346 TYR A O 1
ATOM 2819 N N . ALA A 1 347 ? 2.211 -7.561 14.224 1.00 81.31 347 ALA A N 1
ATOM 2820 C CA . ALA A 1 347 ? 1.709 -8.550 15.179 1.00 81.31 347 ALA A CA 1
ATOM 2821 C C . ALA A 1 347 ? 1.258 -9.872 14.531 1.00 81.31 347 ALA A C 1
ATOM 2823 O O . ALA A 1 347 ? 1.298 -10.914 15.179 1.00 81.31 347 ALA A O 1
ATOM 2824 N N . ASN A 1 348 ? 0.773 -9.836 13.289 1.00 84.62 348 ASN A N 1
ATOM 2825 C CA . ASN A 1 348 ? 0.315 -11.010 12.550 1.00 84.62 348 ASN A CA 1
ATOM 2826 C C . ASN A 1 348 ? 0.409 -10.743 11.039 1.00 84.62 348 ASN A C 1
ATOM 2828 O O . ASN A 1 348 ? 0.210 -9.606 10.609 1.00 84.62 348 ASN A O 1
ATOM 2832 N N . ASP A 1 349 ? 0.646 -11.787 10.251 1.00 86.06 349 ASP A N 1
ATOM 2833 C CA . ASP A 1 349 ? 0.588 -11.751 8.795 1.00 86.06 349 ASP A CA 1
ATOM 2834 C C . ASP A 1 349 ? -0.610 -12.592 8.318 1.00 86.06 349 ASP A C 1
ATOM 2836 O O . ASP A 1 349 ? -0.584 -13.819 8.413 1.00 86.06 349 ASP A O 1
ATOM 2840 N N . PRO A 1 350 ? -1.700 -11.977 7.823 1.00 87.25 350 PRO A N 1
ATOM 2841 C CA . PRO A 1 350 ? -2.875 -12.728 7.399 1.00 87.25 350 PRO A CA 1
ATOM 2842 C C . PRO A 1 350 ? -2.683 -13.459 6.061 1.00 87.25 350 PRO A C 1
ATOM 2844 O O . PRO A 1 350 ? -3.639 -14.091 5.604 1.00 87.25 350 PRO A O 1
ATOM 2847 N N . TRP A 1 351 ? -1.529 -13.344 5.400 1.00 87.69 351 TRP A N 1
ATOM 2848 C CA . TRP A 1 351 ? -1.261 -13.905 4.070 1.00 87.69 351 TRP A CA 1
ATOM 2849 C C . TRP A 1 351 ? -0.456 -15.186 4.118 1.00 87.69 351 TRP A C 1
ATOM 2851 O O . TRP A 1 351 ? -0.624 -16.051 3.261 1.00 87.69 351 TRP A O 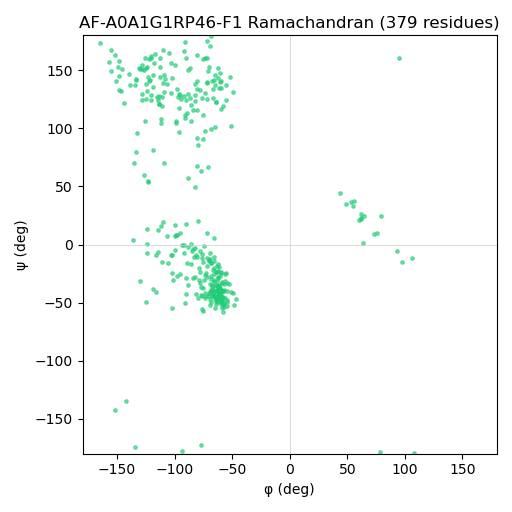1
ATOM 2861 N N . PHE A 1 352 ? 0.396 -15.329 5.122 1.00 86.94 352 PHE A N 1
ATOM 2862 C CA . PHE A 1 352 ? 1.246 -16.496 5.277 1.00 86.94 352 PHE A CA 1
ATOM 2863 C C . PHE A 1 352 ? 0.836 -17.289 6.514 1.00 86.94 352 PHE A C 1
ATOM 2865 O O . PHE A 1 352 ? 0.142 -16.805 7.401 1.00 86.94 352 PHE A O 1
ATOM 2872 N N . TRP A 1 353 ? 1.233 -18.559 6.566 1.00 80.81 353 TRP A N 1
ATOM 2873 C CA . TRP A 1 353 ? 0.955 -19.407 7.730 1.00 80.81 353 TRP A CA 1
ATOM 2874 C C . TRP A 1 353 ? 1.761 -18.996 8.968 1.00 80.81 353 TRP A C 1
ATOM 2876 O O . TRP A 1 353 ? 1.488 -19.491 10.057 1.00 80.81 353 TRP A O 1
ATOM 2886 N N . GLN A 1 354 ? 2.782 -18.156 8.783 1.00 79.62 354 GLN A N 1
ATOM 2887 C CA . GLN A 1 354 ? 3.640 -17.663 9.849 1.00 79.62 354 GLN A CA 1
ATOM 2888 C C . GLN A 1 354 ? 2.939 -16.522 10.572 1.00 79.62 354 GLN A C 1
ATOM 2890 O O . GLN A 1 354 ? 2.446 -15.589 9.944 1.00 79.62 354 GLN A O 1
ATOM 2895 N N . ASN A 1 355 ? 2.957 -16.570 11.895 1.00 84.00 355 ASN A N 1
ATOM 2896 C CA . ASN A 1 355 ? 2.627 -15.440 12.734 1.00 84.00 355 ASN A CA 1
ATOM 2897 C C . ASN A 1 355 ? 3.938 -14.783 13.202 1.00 84.00 355 ASN A C 1
ATOM 2899 O O . ASN A 1 355 ? 4.600 -15.339 14.080 1.00 84.00 355 ASN A O 1
ATOM 2903 N N . PRO A 1 356 ? 4.316 -13.604 12.673 1.00 83.12 356 PRO A N 1
ATOM 2904 C CA . PRO A 1 356 ? 5.580 -12.945 12.995 1.00 83.12 356 PRO A CA 1
ATOM 2905 C C . PRO A 1 356 ? 5.851 -12.803 14.494 1.00 83.12 356 PRO A C 1
ATOM 2907 O O . PRO A 1 356 ? 6.964 -13.081 14.935 1.00 83.12 356 PRO A O 1
ATOM 2910 N N . TRP A 1 357 ? 4.834 -12.469 15.297 1.00 84.25 357 TRP A N 1
ATOM 2911 C CA . TRP A 1 357 ? 4.983 -12.331 16.748 1.00 84.25 357 TRP A CA 1
ATOM 2912 C C . TRP A 1 357 ? 5.461 -13.615 17.432 1.00 84.25 357 TRP A C 1
ATOM 2914 O O . TRP A 1 357 ? 6.282 -13.571 18.348 1.00 84.25 357 TRP A O 1
ATOM 2924 N N . TRP A 1 358 ? 4.943 -14.762 16.996 1.00 84.94 358 TRP A N 1
ATOM 2925 C CA . TRP A 1 358 ? 5.244 -16.057 17.606 1.00 84.94 358 TRP A CA 1
ATOM 2926 C C . TRP A 1 358 ? 6.454 -16.722 16.956 1.00 84.94 358 TRP A C 1
ATOM 2928 O O . TRP A 1 358 ? 7.292 -17.275 17.661 1.00 84.94 358 TRP A O 1
ATOM 2938 N N . ASP A 1 359 ? 6.534 -16.657 15.629 1.00 83.50 359 ASP A N 1
ATOM 2939 C CA . ASP A 1 359 ? 7.437 -17.481 14.830 1.00 83.50 359 ASP A CA 1
ATOM 2940 C C . ASP A 1 359 ? 8.762 -16.780 14.508 1.00 83.50 359 ASP A C 1
ATOM 2942 O O . ASP A 1 359 ? 9.761 -17.455 14.267 1.00 83.50 359 ASP A O 1
ATOM 2946 N N . LEU A 1 360 ? 8.782 -15.441 14.487 1.00 81.31 360 LEU A N 1
ATOM 2947 C CA . LEU A 1 360 ? 9.938 -14.655 14.034 1.00 81.31 360 LEU A CA 1
ATOM 2948 C C . LEU A 1 360 ? 10.509 -13.763 15.134 1.00 81.31 360 LEU A C 1
ATOM 2950 O O . LEU A 1 360 ? 11.726 -13.633 15.248 1.00 81.31 360 LEU A O 1
ATOM 2954 N N . TYR A 1 361 ? 9.639 -13.178 15.955 1.00 78.69 361 TYR A N 1
ATOM 2955 C CA . TYR A 1 361 ? 10.027 -12.273 17.031 1.00 78.69 361 TYR A CA 1
ATOM 2956 C C . TYR A 1 361 ? 10.246 -12.962 18.380 1.00 78.69 361 TYR A C 1
ATOM 2958 O O . TYR A 1 361 ? 10.678 -12.298 19.308 1.00 78.69 361 TYR A O 1
ATOM 2966 N N . ASP A 1 362 ? 9.937 -14.256 18.526 1.00 82.50 362 ASP A N 1
ATOM 2967 C CA . ASP A 1 362 ? 9.995 -14.977 19.815 1.00 82.50 362 ASP A CA 1
ATOM 2968 C C . ASP A 1 362 ? 9.281 -14.228 20.961 1.00 82.50 362 ASP A C 1
ATOM 2970 O O . ASP A 1 362 ? 9.682 -14.259 22.122 1.00 82.50 362 ASP A O 1
ATOM 2974 N N . ARG A 1 363 ? 8.182 -13.533 20.630 1.00 84.50 363 ARG A N 1
ATOM 2975 C CA . ARG A 1 363 ? 7.413 -12.676 21.549 1.00 84.50 363 ARG A CA 1
ATOM 2976 C C . ARG A 1 363 ? 8.197 -11.491 22.126 1.00 84.50 363 ARG A C 1
ATOM 2978 O O . ARG A 1 363 ? 7.794 -10.932 23.149 1.00 84.50 363 ARG A O 1
ATOM 2985 N N . GLU A 1 364 ? 9.270 -11.083 21.462 1.00 85.38 364 GLU A N 1
ATOM 2986 C CA . GLU A 1 364 ? 10.025 -9.883 21.787 1.00 85.38 364 GLU A CA 1
ATOM 2987 C C . GLU A 1 364 ? 9.561 -8.701 20.919 1.00 85.38 364 GLU A C 1
ATOM 2989 O O . GLU A 1 364 ? 9.519 -8.794 19.693 1.00 85.38 364 GLU A O 1
ATOM 2994 N N . PRO A 1 365 ? 9.232 -7.544 21.512 1.00 86.25 365 PRO A N 1
ATOM 2995 C CA . PRO A 1 365 ? 8.678 -6.396 20.790 1.00 86.25 365 PRO A CA 1
ATOM 2996 C C . PRO A 1 365 ? 9.770 -5.547 20.116 1.00 86.25 365 PRO A C 1
ATOM 2998 O O . PRO A 1 365 ? 9.821 -4.326 20.281 1.00 86.25 365 PRO A O 1
ATOM 3001 N N . HIS A 1 366 ? 10.682 -6.182 19.375 1.00 83.31 366 HIS A N 1
ATOM 3002 C CA . HIS A 1 366 ? 11.793 -5.512 18.688 1.00 83.31 366 HIS A CA 1
ATOM 3003 C C . HIS A 1 366 ? 11.308 -4.479 17.662 1.00 83.31 366 HIS A C 1
ATOM 3005 O O . HIS A 1 366 ? 11.822 -3.363 17.611 1.00 83.31 366 HIS A O 1
ATOM 3011 N N . ASP A 1 367 ? 10.265 -4.817 16.913 1.00 82.25 367 ASP A N 1
ATOM 3012 C CA . ASP A 1 367 ? 9.584 -3.963 15.935 1.00 82.25 367 ASP A CA 1
ATOM 3013 C C . ASP A 1 367 ? 8.790 -2.800 16.562 1.00 82.25 367 ASP A C 1
ATOM 3015 O O . ASP A 1 367 ? 8.330 -1.903 15.858 1.00 82.25 367 ASP A O 1
ATOM 3019 N N . ILE A 1 368 ? 8.673 -2.771 17.893 1.00 87.25 368 ILE A N 1
ATOM 3020 C CA . ILE A 1 368 ? 8.134 -1.648 18.666 1.00 87.25 368 ILE A CA 1
ATOM 3021 C C . ILE A 1 368 ? 9.280 -0.856 19.301 1.00 87.25 368 ILE A C 1
ATOM 3023 O O . ILE A 1 368 ? 9.392 0.355 19.100 1.00 87.25 368 ILE A O 1
ATOM 3027 N N . TYR A 1 369 ? 10.152 -1.516 20.068 1.00 88.75 369 TYR A N 1
ATOM 3028 C CA . TYR A 1 369 ? 11.211 -0.847 20.824 1.00 88.75 369 TYR A CA 1
ATOM 3029 C C . TYR A 1 369 ? 12.261 -0.201 19.926 1.00 88.75 369 TYR A C 1
ATOM 3031 O O . TYR A 1 369 ? 12.698 0.910 20.228 1.00 88.75 369 TYR A O 1
ATOM 3039 N N . CYS A 1 370 ? 12.653 -0.837 18.818 1.00 88.69 370 CYS A N 1
ATOM 3040 C CA . CYS A 1 370 ? 13.646 -0.256 17.922 1.00 88.69 370 CYS A CA 1
ATOM 3041 C C . CYS A 1 370 ? 13.116 1.036 17.270 1.00 88.69 370 CYS A C 1
ATOM 3043 O O . CYS A 1 370 ? 13.745 2.077 17.488 1.00 88.69 370 CYS A O 1
ATOM 3045 N N . PRO A 1 371 ? 11.950 1.064 16.589 1.00 89.44 371 PRO A N 1
ATOM 3046 C CA . PRO A 1 371 ? 11.414 2.310 16.036 1.00 89.44 371 PRO A CA 1
ATOM 3047 C C . PRO A 1 371 ? 11.126 3.388 17.085 1.00 89.44 371 PRO A C 1
ATOM 3049 O O . PRO A 1 371 ? 11.420 4.559 16.842 1.00 89.44 371 PRO A O 1
ATOM 3052 N N . LEU A 1 372 ? 10.606 3.019 18.262 1.00 90.00 372 LEU A N 1
ATOM 3053 C CA . LEU A 1 372 ? 10.290 3.979 19.328 1.00 90.00 372 LEU A CA 1
ATOM 3054 C C . LEU A 1 372 ? 11.519 4.505 20.079 1.00 90.00 372 LEU A C 1
ATOM 3056 O O . LEU A 1 372 ? 11.418 5.515 20.774 1.00 90.00 372 LEU A O 1
ATOM 3060 N N . SER A 1 373 ? 12.680 3.863 19.933 1.00 90.75 373 SER A N 1
ATOM 3061 C CA . SER A 1 373 ? 13.948 4.382 20.461 1.00 90.75 373 SER A CA 1
ATOM 3062 C C . SER A 1 373 ? 14.526 5.529 19.622 1.00 90.75 373 SER A C 1
ATOM 3064 O O . SER A 1 373 ? 15.460 6.206 20.055 1.00 90.75 373 SER A O 1
ATOM 3066 N N . VAL A 1 374 ? 13.975 5.768 18.428 1.00 90.62 374 VAL A N 1
ATOM 3067 C CA . VAL A 1 374 ? 14.444 6.803 17.508 1.00 90.62 374 VAL A CA 1
ATOM 3068 C C . VAL A 1 374 ? 13.762 8.133 17.793 1.00 90.62 374 VAL A C 1
ATOM 3070 O O . VAL A 1 374 ? 12.538 8.247 17.808 1.00 90.62 374 VAL A O 1
ATOM 3073 N N . ALA A 1 375 ? 14.577 9.175 17.924 1.00 87.25 375 ALA A N 1
ATOM 3074 C CA . ALA A 1 375 ? 14.129 10.557 17.910 1.00 87.25 375 ALA A CA 1
ATOM 3075 C C . ALA A 1 375 ? 14.657 11.269 16.664 1.00 87.25 375 ALA A C 1
ATOM 3077 O O . ALA A 1 375 ? 15.785 11.048 16.219 1.00 87.25 375 ALA A O 1
ATOM 3078 N N . ARG A 1 376 ? 13.838 12.169 16.121 1.00 88.75 376 ARG A N 1
ATOM 3079 C CA . ARG A 1 376 ? 14.230 13.064 15.036 1.00 88.75 376 ARG A CA 1
ATOM 3080 C C . ARG A 1 376 ? 14.691 14.399 15.619 1.00 88.75 376 ARG A C 1
ATOM 3082 O O . ARG A 1 376 ? 13.920 15.062 16.307 1.00 88.75 376 ARG A O 1
ATOM 3089 N N . VAL A 1 377 ? 15.901 14.814 15.262 1.00 85.19 377 VAL A N 1
ATOM 3090 C CA . VAL A 1 377 ? 16.420 16.173 15.491 1.00 85.19 377 VAL A CA 1
ATOM 3091 C C . VAL A 1 377 ? 15.988 17.036 14.311 1.00 85.19 377 VAL A C 1
ATOM 3093 O O . VAL A 1 377 ? 16.186 16.652 13.154 1.00 85.19 377 VAL A O 1
ATOM 3096 N N . ASN A 1 378 ? 15.334 18.166 14.577 1.00 85.00 378 ASN A N 1
ATOM 3097 C CA . ASN A 1 378 ? 14.876 19.052 13.508 1.00 85.00 378 ASN A CA 1
ATOM 3098 C C . ASN A 1 378 ? 15.928 20.146 13.237 1.00 85.00 378 ASN A C 1
ATOM 3100 O O . ASN A 1 378 ? 17.007 20.160 13.823 1.00 85.00 378 ASN A O 1
ATOM 3104 N N . ARG A 1 379 ? 15.649 21.077 12.316 1.00 83.25 379 ARG A N 1
ATOM 3105 C CA . ARG A 1 379 ? 16.612 22.139 11.964 1.00 83.25 379 ARG A CA 1
ATOM 3106 C C . ARG A 1 379 ? 17.002 23.031 13.156 1.00 83.25 379 ARG A C 1
ATOM 3108 O O . ARG A 1 379 ? 18.058 23.655 13.120 1.00 83.25 379 ARG A O 1
ATOM 3115 N N . SER A 1 380 ? 16.156 23.113 14.174 1.00 86.19 380 SER A N 1
ATOM 3116 C CA . SER A 1 380 ? 16.360 23.912 15.382 1.00 86.19 380 SER A CA 1
ATOM 3117 C C . SER A 1 380 ? 17.117 23.174 16.493 1.00 86.19 380 SER A C 1
ATOM 3119 O O . SER A 1 380 ? 17.396 23.805 17.510 1.00 86.19 380 SER A O 1
ATOM 3121 N N . GLY A 1 381 ? 17.478 21.901 16.292 1.00 76.00 381 GLY A N 1
ATOM 3122 C CA . GLY A 1 381 ? 17.987 21.010 17.338 1.00 76.00 381 GLY A CA 1
ATOM 3123 C C . GLY A 1 381 ? 16.847 20.204 17.926 1.00 76.00 381 GLY A C 1
ATOM 3124 O O . GLY A 1 381 ? 16.415 20.562 19.041 1.00 76.00 381 GLY A O 1
#

Mean predicted aligned error: 4.52 Å

Foldseek 3Di:
DDPPPPPQPAAEEEAEDECQCCQDLDLVSLLVVLLVSCVVCVVVRVSHQAYEYEYQFFQCLQLLQAQPDQPDWDQGQQWAAFAPQVFFQVRDDPPPPRYIDGPDPDGDGHGLVSLLSSQVSNQCCCCPVPVHRYAYEYEHEFFRGRGHHCPCVPQWVQQQFDDAPNDTDDAPQRGTTGNLLTFGAWDQRRHNQRHRTDHGRHGNLQSSLQSCQSSCVSSVHQAYEYEAAPLFASRQADLAGCQHRPPDGGNHDLVGLQVSSVVSLVNSCVSNVRHAYAYQGGQAAPVSSCRRRVGPVVVCLVVVSHPWFHAFDQCCQVPVCVVRSLNRRLRRVQDISDDDHDYDFQQQDPHHPDGSCVHRCVVPRCSPCSNVVDDHDHPVD

Secondary structure (DSSP, 8-state):
--------SEEEEEEEEESTT----SHHHHHHHHHHHHHHHHHHHTTEEEEEEEEESSSSHHHHT--S-TTSBP----EESBSSGGGBTT---TT-TTB-EESSSS----BHHHHHHHHHHHHHHHHHHH---EEEEEEE--SSSSS--HIIIII-GGGG--EETTEE-----SB----TT-EEPP-----SS-TT-PPTTEEHHHHHHHHHHHHHHHHT--EEEE-TTTTT-SSTTSS-BTTB-SS-S--S-HHHHHHHHHHHHHHHHHHSTTSEEEE---SS-HHHHHHHH---HHHHHHTT--SS-----THHHHHS-HHHHHHHHHHHHSS-SSS-------S--SSSS--HHHHTSTT--HHHHHHHT-----TT-

pLDDT: mean 92.73, std 8.69, range [33.31, 98.88]

Solvent-accessible surface area (backbone atoms only — not comparable to full-atom values): 20610 Å² total; per-residue (Å²): 142,80,86,74,78,78,75,48,85,33,71,63,40,71,49,78,44,63,61,77,81,56,74,46,89,50,71,70,53,44,51,48,51,46,49,48,63,48,60,78,41,40,79,63,43,68,35,21,74,29,38,33,36,39,43,41,50,38,34,28,52,55,49,74,64,38,48,78,58,43,81,46,73,50,67,46,38,58,28,32,29,34,23,52,46,89,46,28,69,84,58,84,53,98,79,46,82,57,46,47,38,66,73,48,98,77,71,68,90,43,23,46,44,53,54,23,51,50,48,52,44,42,35,48,47,31,40,75,77,66,71,37,60,52,46,37,27,40,46,35,39,31,61,41,41,51,29,70,44,58,58,60,68,66,76,39,46,60,29,50,42,45,75,54,96,93,39,71,68,81,70,98,58,64,54,53,36,44,23,44,65,20,43,38,65,58,52,73,58,58,24,55,71,30,71,75,17,47,56,67,68,39,45,41,18,42,54,54,12,34,27,46,57,51,48,33,66,75,35,62,40,62,31,41,33,31,28,71,5,34,70,53,39,78,44,27,86,50,92,42,29,74,16,20,80,85,84,54,76,80,66,52,57,64,77,56,52,32,48,41,43,47,48,18,52,56,34,21,41,67,49,28,65,90,52,54,32,39,45,40,38,42,65,58,22,52,68,54,40,38,62,16,46,38,44,56,59,70,58,39,30,76,70,58,61,36,66,43,37,36,31,41,46,76,52,24,58,79,70,70,42,50,66,54,23,49,49,16,28,57,49,31,60,69,63,56,59,56,94,60,74,60,78,57,65,62,71,63,44,86,44,45,94,57,39,39,31,68,75,52,40,72,72,49,62,55,60,49,54,57,65,70,71,61,79,80,73,56,99,89,100

Radius of gyration: 20.63 Å; Cα contacts (8 Å, |Δi|>4): 747; chains: 1; bounding box: 53×53×65 Å

Nearest PDB structures (foldseek):
  6zpl-assembly1_C  TM=4.592E-01  e=8.158E-02  Acetivibrio thermocellus ATCC 27405
  1nah-assembly1_A  TM=2.439E-01  e=6.075E-01  Escherichia coli
  3hte-assembly1_E  TM=3.948E-01  e=2.269E+00  Escherichia coli K-12
  8shh-assembly1_A  TM=1.948E-01  e=3.454E-01  Micromonospora carbonacea
  1kvr-assembly1_A-2  TM=2.495E-01  e=1.765E+00  Escherichia coli